Protein AF-0000000070756431 (afdb_homodimer)

Nearest PDB structures (foldseek):
  3tx3-assembly1_A  TM=6.847E-01  e=9.185E-05  Idiomarina loihiensis
  6d79-assembly1_A  TM=7.201E-01  e=8.460E-04  Pseudomonas fragi A22
  6d79-assembly1_B  TM=6.643E-01  e=3.418E-04  Pseudomonas fragi A22
  6d9z-assembly1_F  TM=6.771E-01  e=6.745E-04  Pseudomonas denitrificans (nom. rej.)
  3tx3-assembly1_A  TM=6.470E-01  e=6.617E-05  Idiomarina loihiensis

Structure (mmCIF, N/CA/C/O backbone):
data_AF-0000000070756431-model_v1
#
loop_
_entity.id
_entity.type
_entity.pdbx_description
1 polymer 'Uncharacterized protein'
#
loop_
_atom_site.group_PDB
_atom_site.id
_atom_site.type_symbol
_atom_site.label_atom_id
_atom_site.label_alt_id
_atom_site.label_comp_id
_atom_site.label_asym_id
_atom_site.label_entity_id
_atom_site.label_seq_id
_atom_site.pdbx_PDB_ins_code
_atom_site.Cartn_x
_atom_site.Cartn_y
_atom_site.Cartn_z
_atom_site.occupancy
_atom_site.B_iso_or_equiv
_atom_site.auth_seq_id
_atom_site.auth_comp_id
_atom_site.auth_asym_id
_atom_site.auth_atom_id
_atom_site.pdbx_PDB_model_num
ATOM 1 N N . MET A 1 1 ? -11.617 6.328 21.797 1 52.41 1 MET A N 1
ATOM 2 C CA . MET A 1 1 ? -11.234 7.512 21.031 1 52.41 1 MET A CA 1
ATOM 3 C C . MET A 1 1 ? -11.969 7.551 19.688 1 52.41 1 MET A C 1
ATOM 5 O O . MET A 1 1 ? -12.125 6.52 19.031 1 52.41 1 MET A O 1
ATOM 9 N N . PRO A 1 2 ? -12.656 8.641 19.375 1 68 2 PRO A N 1
ATOM 10 C CA . PRO A 1 2 ? -13.5 8.672 18.188 1 68 2 PRO A CA 1
ATOM 11 C C . PRO A 1 2 ? -12.688 8.609 16.891 1 68 2 PRO A C 1
ATOM 13 O O . PRO A 1 2 ? -11.508 8.969 16.875 1 68 2 PRO A O 1
ATOM 16 N N . PHE A 1 3 ? -13.148 7.906 15.992 1 88.75 3 PHE A N 1
ATOM 17 C CA . PHE A 1 3 ? -12.57 7.77 14.664 1 88.75 3 PHE A CA 1
ATOM 18 C C . PHE A 1 3 ? -12.867 9 13.805 1 88.75 3 PHE A C 1
ATOM 20 O O . PHE A 1 3 ? -13.82 8.992 13.023 1 88.75 3 PHE A O 1
ATOM 27 N N . TYR A 1 4 ? -12.039 10.039 14 1 92.31 4 TYR A N 1
ATOM 28 C CA . TYR A 1 4 ? -12.281 11.32 13.336 1 92.31 4 TYR A CA 1
ATOM 29 C C . TYR A 1 4 ? -12.062 11.203 11.828 1 92.31 4 TYR A C 1
ATOM 31 O O . TYR A 1 4 ? -12.625 11.977 11.055 1 92.31 4 TYR A O 1
ATOM 39 N N . ALA A 1 5 ? -11.242 10.273 11.438 1 95.12 5 ALA A N 1
ATOM 40 C CA . ALA A 1 5 ? -11.109 10.055 10 1 95.12 5 ALA A CA 1
ATOM 41 C C . ALA A 1 5 ? -12.422 9.555 9.391 1 95.12 5 ALA A C 1
ATOM 43 O O . ALA A 1 5 ? -12.82 10 8.312 1 95.12 5 ALA A O 1
ATOM 44 N N . LEU A 1 6 ? -13.102 8.727 10.117 1 95.12 6 LEU A N 1
ATOM 45 C CA . LEU A 1 6 ? -14.375 8.211 9.633 1 95.12 6 LEU A CA 1
ATOM 46 C C . LEU A 1 6 ? -15.461 9.281 9.703 1 95.12 6 LEU A C 1
ATOM 48 O O . LEU A 1 6 ? -16.328 9.344 8.844 1 95.12 6 LEU A O 1
ATOM 52 N N . LYS A 1 7 ? -15.359 10.062 10.758 1 95.5 7 LYS A N 1
ATOM 53 C CA . LYS A 1 7 ? -16.281 11.195 10.836 1 95.5 7 LYS A CA 1
ATOM 54 C C . LYS A 1 7 ? -16.078 12.148 9.664 1 95.5 7 LYS A C 1
ATOM 56 O O . LYS A 1 7 ? -17.031 12.734 9.164 1 95.5 7 LYS A O 1
ATOM 61 N N . GLY A 1 8 ? -14.805 12.32 9.32 1 96.94 8 GLY A N 1
ATOM 62 C CA . GLY A 1 8 ? -14.508 13.133 8.156 1 96.94 8 GLY A CA 1
ATOM 63 C C . GLY A 1 8 ? -15.094 12.578 6.871 1 96.94 8 GLY A C 1
ATOM 64 O O . GLY A 1 8 ? -15.57 13.336 6.02 1 96.94 8 GLY A O 1
ATOM 65 N N . VAL A 1 9 ? -15.086 11.281 6.773 1 96.44 9 VAL A N 1
ATOM 66 C CA . VAL A 1 9 ? -15.672 10.625 5.605 1 96.44 9 VAL A CA 1
ATOM 67 C C . VAL A 1 9 ? -17.172 10.891 5.57 1 96.44 9 VAL A C 1
ATOM 69 O O . VAL A 1 9 ? -17.719 11.258 4.531 1 96.44 9 VAL A O 1
ATOM 72 N N . ALA A 1 10 ? -17.859 10.68 6.652 1 96.06 10 ALA A N 1
ATOM 73 C CA . ALA A 1 10 ? -19.297 10.906 6.75 1 96.06 10 ALA A CA 1
ATOM 74 C C . ALA A 1 10 ? -19.656 12.359 6.441 1 96.06 10 ALA A C 1
ATOM 76 O O . ALA A 1 10 ? -20.609 12.633 5.723 1 96.06 10 ALA A O 1
ATOM 77 N N . TYR A 1 11 ? -18.875 13.242 7 1 96.31 11 TYR A N 1
ATOM 78 C CA . TYR A 1 11 ? -19.094 14.672 6.762 1 96.31 11 TYR A CA 1
ATOM 79 C C . TYR A 1 11 ? -18.938 15.008 5.285 1 96.31 11 TYR A C 1
ATOM 81 O O . TYR A 1 11 ? -19.766 15.711 4.715 1 96.31 11 TYR A O 1
ATOM 89 N N . PHE A 1 12 ? -17.859 14.516 4.73 1 96.31 12 PHE A N 1
ATOM 90 C CA . PHE A 1 12 ? -17.578 14.781 3.328 1 96.31 12 PHE A CA 1
ATOM 91 C C . PHE A 1 12 ? -18.688 14.25 2.432 1 96.31 12 PHE A C 1
ATOM 93 O O . PHE A 1 12 ? -19.109 14.938 1.5 1 96.31 12 PHE A O 1
ATOM 100 N N . LEU A 1 13 ? -19.156 13.062 2.742 1 95.25 13 LEU A N 1
ATOM 101 C CA . LEU A 1 13 ? -20.219 12.453 1.952 1 95.25 13 LEU A CA 1
ATOM 102 C C . LEU A 1 13 ? -21.531 13.227 2.1 1 95.25 13 LEU A C 1
ATOM 104 O O . LEU A 1 13 ? -22.328 13.281 1.165 1 95.25 13 LEU A O 1
ATOM 108 N N . GLY A 1 14 ? -21.75 13.844 3.207 1 94.88 14 GLY A N 1
ATOM 109 C CA . GLY A 1 14 ? -22.984 14.57 3.49 1 94.88 14 GLY A CA 1
ATOM 110 C C . GLY A 1 14 ? -23 15.961 2.898 1 94.88 14 GLY A C 1
ATOM 111 O O . GLY A 1 14 ? -24.047 16.625 2.896 1 94.88 14 GLY A O 1
ATOM 112 N N . HIS A 1 15 ? -21.906 16.422 2.367 1 95.12 15 HIS A N 1
ATOM 113 C CA . HIS A 1 15 ? -21.828 17.766 1.809 1 95.12 15 HIS A CA 1
ATOM 114 C C . HIS A 1 15 ? -21.359 17.734 0.36 1 95.12 15 HIS A C 1
ATOM 116 O O . HIS A 1 15 ? -20.172 17.953 0.084 1 95.12 15 HIS A O 1
ATOM 122 N N . PRO A 1 16 ? -22.25 17.625 -0.547 1 93.06 16 PRO A N 1
ATOM 123 C CA . PRO A 1 16 ? -21.922 17.453 -1.963 1 93.06 16 PRO A CA 1
ATOM 124 C C . PRO A 1 16 ? -21.125 18.641 -2.527 1 93.06 16 PRO A C 1
ATOM 126 O O . PRO A 1 16 ? -20.359 18.469 -3.486 1 93.06 16 PRO A O 1
ATOM 129 N N . HIS A 1 17 ? -21.266 19.781 -1.943 1 92.5 17 HIS A N 1
ATOM 130 C CA . HIS A 1 17 ? -20.484 20.938 -2.373 1 92.5 17 HIS A CA 1
ATOM 131 C C . HIS A 1 17 ? -18.984 20.672 -2.256 1 92.5 17 HIS A C 1
ATOM 133 O O . HIS A 1 17 ? -18.203 21.109 -3.105 1 92.5 17 HIS A O 1
ATOM 139 N N . LEU A 1 18 ? -18.609 19.922 -1.293 1 93.94 18 LEU A N 1
ATOM 140 C CA . LEU A 1 18 ? -17.203 19.609 -1.062 1 93.94 18 LEU A CA 1
ATOM 141 C C . LEU A 1 18 ? -16.672 18.641 -2.117 1 93.94 18 LEU A C 1
ATOM 143 O O . LEU A 1 18 ? -15.492 18.641 -2.438 1 93.94 18 LEU A O 1
ATOM 147 N N . TRP A 1 19 ? -17.562 17.859 -2.738 1 92.5 19 TRP A N 1
ATOM 148 C CA . TRP A 1 19 ? -17.156 16.922 -3.768 1 92.5 19 TRP A CA 1
ATOM 149 C C . TRP A 1 19 ? -16.641 17.641 -5 1 92.5 19 TRP A C 1
ATOM 151 O O . TRP A 1 19 ? -15.625 17.234 -5.578 1 92.5 19 TRP A O 1
ATOM 161 N N . LYS A 1 20 ? -17.391 18.609 -5.328 1 89.94 20 LYS A N 1
ATOM 162 C CA . LYS A 1 20 ? -17 19.391 -6.504 1 89.94 20 LYS A CA 1
ATOM 163 C C . LYS A 1 20 ? -15.664 20.094 -6.285 1 89.94 20 LYS A C 1
ATOM 165 O O . LYS A 1 20 ? -14.828 20.141 -7.188 1 89.94 20 LYS A O 1
ATOM 170 N N . GLN A 1 21 ? -15.477 20.594 -5.09 1 89.69 21 GLN A N 1
ATOM 171 C CA . GLN A 1 21 ? -14.234 21.281 -4.766 1 89.69 21 GLN A CA 1
ATOM 172 C C . GLN A 1 21 ? -13.055 20.312 -4.734 1 89.69 21 GLN A C 1
ATOM 174 O O . GLN A 1 21 ? -11.93 20.672 -5.09 1 89.69 21 GLN A O 1
ATOM 179 N N . ALA A 1 22 ? -13.344 19.156 -4.297 1 90.94 22 ALA A N 1
ATOM 180 C CA . ALA A 1 22 ? -12.305 18.156 -4.145 1 90.94 22 ALA A CA 1
ATOM 181 C C . ALA A 1 22 ? -11.969 17.5 -5.488 1 90.94 22 ALA A C 1
ATOM 183 O O . ALA A 1 22 ? -10.836 17.078 -5.711 1 90.94 22 ALA A O 1
ATOM 184 N N . ALA A 1 23 ? -12.93 17.422 -6.414 1 91.81 23 ALA A N 1
ATOM 185 C CA . ALA A 1 23 ? -12.766 16.734 -7.688 1 91.81 23 ALA A CA 1
ATOM 186 C C . ALA A 1 23 ? -11.695 17.391 -8.547 1 91.81 23 ALA A C 1
ATOM 188 O O . ALA A 1 23 ? -10.898 16.719 -9.195 1 91.81 23 ALA A O 1
ATOM 189 N N . PHE A 1 24 ? -11.688 18.672 -8.461 1 89.38 24 PHE A N 1
ATOM 190 C CA . PHE A 1 24 ? -10.797 19.406 -9.352 1 89.38 24 PHE A CA 1
ATOM 191 C C . PHE A 1 24 ? -9.336 19.125 -9.008 1 89.38 24 PHE A C 1
ATOM 193 O O . PHE A 1 24 ? -8.57 18.672 -9.852 1 89.38 24 PHE A O 1
ATOM 200 N N . PRO A 1 25 ? -8.945 19.375 -7.801 1 88.56 25 PRO A N 1
ATOM 201 C CA . PRO A 1 25 ? -7.547 19.125 -7.469 1 88.56 25 PRO A CA 1
ATOM 202 C C . PRO A 1 25 ? -7.172 17.641 -7.59 1 88.56 25 PRO A C 1
ATOM 204 O O . PRO A 1 25 ? -6.031 17.312 -7.93 1 88.56 25 PRO A O 1
ATOM 207 N N . LEU A 1 26 ? -8.047 16.797 -7.309 1 88.62 26 LEU A N 1
ATOM 208 C CA . LEU A 1 26 ? -7.77 15.375 -7.445 1 88.62 26 LEU A CA 1
ATOM 209 C C . LEU A 1 26 ? -7.539 15 -8.906 1 88.62 26 LEU A C 1
ATOM 211 O O . LEU A 1 26 ? -6.617 14.242 -9.219 1 88.62 26 LEU A O 1
ATOM 215 N N . LEU A 1 27 ? -8.391 15.5 -9.781 1 88 27 LEU A N 1
ATOM 216 C CA . LEU A 1 27 ? -8.242 15.242 -11.211 1 88 27 LEU A CA 1
ATOM 217 C C . LEU A 1 27 ? -6.953 15.859 -11.742 1 88 27 LEU A C 1
ATOM 219 O O . LEU A 1 27 ? -6.281 15.273 -12.586 1 88 27 LEU A O 1
ATOM 223 N N . LEU A 1 28 ? -6.684 17 -11.211 1 86.44 28 LEU A N 1
ATOM 224 C CA . LEU A 1 28 ? -5.449 17.672 -11.609 1 86.44 28 LEU A CA 1
ATOM 225 C C . LEU A 1 28 ? -4.227 16.875 -11.148 1 86.44 28 LEU A C 1
ATOM 227 O O . LEU A 1 28 ? -3.23 16.797 -11.875 1 86.44 28 LEU A O 1
ATOM 231 N N . THR A 1 29 ? -4.332 16.406 -9.984 1 83.31 29 THR A N 1
ATOM 232 C CA . THR A 1 29 ? -3.246 15.578 -9.461 1 83.31 29 THR A CA 1
ATOM 233 C C . THR A 1 29 ? -3.064 14.32 -10.312 1 83.31 29 THR A C 1
ATOM 235 O O . THR A 1 29 ? -1.937 13.938 -10.617 1 83.31 29 THR A O 1
ATOM 238 N N . LEU A 1 30 ? -4.086 13.688 -10.625 1 83.25 30 LEU A N 1
ATOM 239 C CA . LEU A 1 30 ? -4.039 12.5 -11.477 1 83.25 30 LEU A CA 1
ATOM 240 C C . LEU A 1 30 ? -3.434 12.828 -12.836 1 83.25 30 LEU A C 1
ATOM 242 O O . LEU A 1 30 ? -2.582 12.094 -13.336 1 83.25 30 LEU A O 1
ATOM 246 N N . ALA A 1 31 ? -3.93 13.914 -13.406 1 85.75 31 ALA A N 1
ATOM 247 C CA . ALA A 1 31 ? -3.414 14.344 -14.703 1 85.75 31 ALA A CA 1
ATOM 248 C C . ALA A 1 31 ? -1.922 14.656 -14.625 1 85.75 31 ALA A C 1
ATOM 250 O O . ALA A 1 31 ? -1.153 14.266 -15.508 1 85.75 31 ALA A O 1
ATOM 251 N N . PHE A 1 32 ? -1.565 15.328 -13.578 1 83.69 32 PHE A N 1
ATOM 252 C CA . PHE A 1 32 ? -0.169 15.695 -13.375 1 83.69 32 PHE A CA 1
ATOM 253 C C . PHE A 1 32 ? 0.697 14.453 -13.203 1 83.69 32 PHE A C 1
ATOM 255 O O . PHE A 1 32 ? 1.804 14.383 -13.734 1 83.69 32 PHE A O 1
ATOM 262 N N . SER A 1 33 ? 0.185 13.523 -12.438 1 80.44 33 SER A N 1
ATOM 263 C CA . SER A 1 33 ? 0.927 12.289 -12.203 1 80.44 33 SER A CA 1
ATOM 264 C C . SER A 1 33 ? 1.124 11.508 -13.5 1 80.44 33 SER A C 1
ATOM 266 O O . SER A 1 33 ? 2.223 11.023 -13.781 1 80.44 33 SER A O 1
ATOM 268 N N . ILE A 1 34 ? 0.101 11.414 -14.281 1 82.56 34 ILE A N 1
ATOM 269 C CA . ILE A 1 34 ? 0.175 10.703 -15.555 1 82.56 34 ILE A CA 1
ATOM 270 C C . ILE A 1 34 ? 1.162 11.406 -16.484 1 82.56 34 ILE A C 1
ATOM 272 O O . ILE A 1 34 ? 2.016 10.766 -17.094 1 82.56 34 ILE A O 1
ATOM 276 N N . PHE A 1 35 ? 1.057 12.641 -16.5 1 84.25 35 PHE A N 1
ATOM 277 C CA . PHE A 1 35 ? 1.923 13.453 -17.359 1 84.25 35 PHE A CA 1
ATOM 278 C C . PHE A 1 35 ? 3.377 13.328 -16.922 1 84.25 35 PHE A C 1
ATOM 280 O O . PHE A 1 35 ? 4.273 13.219 -17.75 1 84.25 35 PHE A O 1
ATOM 287 N N . SER A 1 36 ? 3.607 13.391 -15.625 1 82 36 SER A N 1
ATOM 288 C CA . SER A 1 36 ? 4.965 13.305 -15.094 1 82 36 SER A CA 1
ATOM 289 C C . SER A 1 36 ? 5.598 11.953 -15.414 1 82 36 SER A C 1
ATOM 291 O O . SER A 1 36 ? 6.793 11.875 -15.703 1 82 36 SER A O 1
ATOM 293 N N . VAL A 1 37 ? 4.805 10.914 -15.359 1 79 37 VAL A N 1
ATOM 294 C CA . VAL A 1 37 ? 5.32 9.578 -15.664 1 79 37 VAL A CA 1
ATOM 295 C C . VAL A 1 37 ? 5.73 9.508 -17.125 1 79 37 VAL A C 1
ATOM 297 O O . VAL A 1 37 ? 6.844 9.086 -17.453 1 79 37 VAL A O 1
ATOM 300 N N . PHE A 1 38 ? 4.914 9.922 -17.969 1 80.06 38 PHE A N 1
ATOM 301 C CA . PHE A 1 38 ? 5.184 9.859 -19.391 1 80.06 38 PHE A CA 1
ATOM 302 C C . PHE A 1 38 ? 6.363 10.758 -19.766 1 80.06 38 PHE A C 1
ATOM 304 O O . PHE A 1 38 ? 7.262 10.336 -20.5 1 80.06 38 PHE A O 1
ATOM 311 N N . LEU A 1 39 ? 6.367 11.938 -19.266 1 77.75 39 LEU A N 1
ATOM 312 C CA . LEU A 1 39 ? 7.371 12.93 -19.625 1 77.75 39 LEU A CA 1
ATOM 313 C C . LEU A 1 39 ? 8.742 12.531 -19.094 1 77.75 39 LEU A C 1
ATOM 315 O O . LEU A 1 39 ? 9.734 12.57 -19.828 1 77.75 39 LEU A O 1
ATOM 319 N N . LEU A 1 40 ? 8.797 12.055 -17.906 1 75.56 40 LEU A N 1
ATOM 320 C CA . LEU A 1 40 ? 10.094 11.797 -17.281 1 75.56 40 LEU A CA 1
ATOM 321 C C . LEU A 1 40 ? 10.672 10.469 -17.75 1 75.56 40 LEU A C 1
ATOM 323 O O . LEU A 1 40 ? 11.883 10.336 -17.922 1 75.56 40 LEU A O 1
ATOM 327 N N . PHE A 1 41 ? 9.797 9.547 -17.938 1 77.5 41 PHE A N 1
ATOM 328 C CA . PHE A 1 41 ? 10.32 8.297 -18.484 1 77.5 41 PHE A CA 1
ATOM 329 C C . PHE A 1 41 ? 10.781 8.477 -19.922 1 77.5 41 PHE A C 1
ATOM 331 O O . PHE A 1 41 ? 11.789 7.902 -20.328 1 77.5 41 PHE A O 1
ATOM 338 N N . ALA A 1 42 ? 10.102 9.242 -20.656 1 74.94 42 ALA A N 1
ATOM 339 C CA . ALA A 1 42 ? 10.453 9.461 -22.047 1 74.94 42 ALA A CA 1
ATOM 340 C C . ALA A 1 42 ? 11.711 10.32 -22.172 1 74.94 42 ALA A C 1
ATOM 342 O O . ALA A 1 42 ? 12.57 10.055 -23.016 1 74.94 42 ALA A O 1
ATOM 343 N N . TRP A 1 43 ? 11.844 11.258 -21.266 1 76.62 43 TRP A N 1
ATOM 344 C CA . TRP A 1 43 ? 12.883 12.266 -21.484 1 76.62 43 TRP A CA 1
ATOM 345 C C . TRP A 1 43 ? 14.086 12 -20.594 1 76.62 43 TRP A C 1
ATOM 347 O O . TRP A 1 43 ? 15.227 12.305 -20.969 1 76.62 43 TRP A O 1
ATOM 357 N N . THR A 1 44 ? 13.859 11.438 -19.469 1 74.69 44 THR A N 1
ATOM 358 C CA . THR A 1 44 ? 14.945 11.43 -18.5 1 74.69 44 THR A CA 1
ATOM 359 C C . THR A 1 44 ? 15.562 10.039 -18.391 1 74.69 44 THR A C 1
ATOM 361 O O . THR A 1 44 ? 16.719 9.891 -18.016 1 74.69 44 THR A O 1
ATOM 364 N N . LEU A 1 45 ? 14.852 9.047 -18.797 1 76.69 45 LEU A N 1
ATOM 365 C CA . LEU A 1 45 ? 15.344 7.695 -18.578 1 76.69 45 LEU A CA 1
ATOM 366 C C . LEU A 1 45 ? 16.609 7.438 -19.391 1 76.69 45 LEU A C 1
ATOM 368 O O . LEU A 1 45 ? 17.625 7.02 -18.844 1 76.69 45 LEU A O 1
ATOM 372 N N . ARG A 1 46 ? 16.547 7.727 -20.656 1 75.19 46 ARG A N 1
ATOM 373 C CA . ARG A 1 46 ? 17.656 7.387 -21.547 1 75.19 46 ARG A CA 1
ATOM 374 C C . ARG A 1 46 ? 18.906 8.172 -21.172 1 75.19 46 ARG A C 1
ATOM 376 O O . ARG A 1 46 ? 19.969 7.586 -20.984 1 75.19 46 ARG A O 1
ATOM 383 N N . PRO A 1 47 ? 18.828 9.516 -21.047 1 72.31 47 PRO A N 1
ATOM 384 C CA . PRO A 1 47 ? 20.016 10.258 -20.625 1 72.31 47 PRO A CA 1
ATOM 385 C C . PRO A 1 47 ? 20.594 9.773 -19.297 1 72.31 47 PRO A C 1
ATOM 387 O O . PRO A 1 47 ? 21.812 9.742 -19.125 1 72.31 47 PRO A O 1
ATOM 390 N N . GLN A 1 48 ? 19.797 9.383 -18.406 1 73.69 48 GLN A N 1
ATOM 391 C CA . GLN A 1 48 ? 20.234 8.922 -17.109 1 73.69 48 GLN A CA 1
ATOM 392 C C . GLN A 1 48 ? 20.938 7.562 -17.203 1 73.69 48 GLN A C 1
ATOM 394 O O . GLN A 1 48 ? 21.938 7.32 -16.531 1 73.69 48 GLN A O 1
ATOM 399 N N . GLU A 1 49 ? 20.391 6.676 -17.969 1 77.38 49 GLU A N 1
ATOM 400 C CA . GLU A 1 49 ? 21.016 5.375 -18.188 1 77.38 49 GLU A CA 1
ATOM 401 C C . GLU A 1 49 ? 22.391 5.523 -18.828 1 77.38 49 GLU A C 1
ATOM 403 O O . GLU A 1 49 ? 23.359 4.867 -18.391 1 77.38 49 GLU A O 1
ATOM 408 N N . SER A 1 50 ? 22.422 6.359 -19.844 1 78.12 50 SER A N 1
ATOM 409 C CA . SER A 1 50 ? 23.688 6.586 -20.547 1 78.12 50 SER A CA 1
ATOM 410 C C . SER A 1 50 ? 24.734 7.191 -19.609 1 78.12 50 SER A C 1
ATOM 412 O O . SER A 1 50 ? 25.906 6.816 -19.656 1 78.12 50 SER A O 1
ATOM 414 N N . TRP A 1 51 ? 24.297 8.117 -18.781 1 74.75 51 TRP A N 1
ATOM 415 C CA . TRP A 1 51 ? 25.203 8.75 -17.828 1 74.75 51 TRP A CA 1
ATOM 416 C C . TRP A 1 51 ? 25.766 7.73 -16.844 1 74.75 51 TRP A C 1
ATOM 418 O O . TRP A 1 51 ? 26.953 7.742 -16.547 1 74.75 51 TRP A O 1
ATOM 428 N N . MET A 1 52 ? 25 6.836 -16.406 1 73.06 52 MET A N 1
ATOM 429 C CA . MET A 1 52 ? 25.406 5.82 -15.445 1 73.06 52 MET A CA 1
ATOM 430 C C . MET A 1 52 ? 26.312 4.785 -16.109 1 73.06 52 MET A C 1
ATOM 432 O O . MET A 1 52 ? 27.281 4.312 -15.492 1 73.06 52 MET A O 1
ATOM 436 N N . ALA A 1 53 ? 26.016 4.441 -17.297 1 73.12 53 ALA A N 1
ATOM 437 C CA . ALA A 1 53 ? 26.859 3.52 -18.062 1 73.12 53 ALA A CA 1
ATOM 438 C C . ALA A 1 53 ? 28.234 4.117 -18.297 1 73.12 53 ALA A C 1
ATOM 440 O O . ALA A 1 53 ? 29.25 3.414 -18.219 1 73.12 53 ALA A O 1
ATOM 441 N N . GLU A 1 54 ? 28.312 5.312 -18.609 1 77.56 54 GLU A N 1
ATOM 442 C CA . GLU A 1 54 ? 29.578 6.008 -18.828 1 77.56 54 GLU A CA 1
ATOM 443 C C . GLU A 1 54 ? 30.453 6.012 -17.578 1 77.56 54 GLU A C 1
ATOM 445 O O . GLU A 1 54 ? 31.672 6.059 -17.672 1 77.56 54 GLU A O 1
ATOM 450 N N . LYS A 1 55 ? 29.812 5.855 -16.453 1 78.19 55 LYS A N 1
ATOM 451 C CA . LYS A 1 55 ? 30.547 5.848 -15.188 1 78.19 55 LYS A CA 1
ATOM 452 C C . LYS A 1 55 ? 31 4.438 -14.828 1 78.19 55 LYS A C 1
ATOM 454 O O . LYS A 1 55 ? 31.562 4.215 -13.75 1 78.19 55 LYS A O 1
ATOM 459 N N . GLY A 1 56 ? 30.703 3.48 -15.672 1 75.69 56 GLY A N 1
ATOM 460 C CA . GLY A 1 56 ? 31.297 2.162 -15.508 1 75.69 56 GLY A CA 1
ATOM 461 C C . GLY A 1 56 ? 30.328 1.142 -14.938 1 75.69 56 GLY A C 1
ATOM 462 O O . GLY A 1 56 ? 30.719 0.022 -14.602 1 75.69 56 GLY A O 1
ATOM 463 N N . LEU A 1 57 ? 29.109 1.505 -14.75 1 75.88 57 LEU A N 1
ATOM 464 C CA . LEU A 1 57 ? 28.141 0.546 -14.219 1 75.88 57 LEU A CA 1
ATOM 465 C C . LEU A 1 57 ? 27.688 -0.418 -15.305 1 75.88 57 LEU A C 1
ATOM 467 O O . LEU A 1 57 ? 27.547 -0.03 -16.469 1 75.88 57 LEU A O 1
ATOM 471 N N . PRO A 1 58 ? 27.594 -1.732 -14.891 1 82.06 58 PRO A N 1
ATOM 472 C CA . PRO A 1 58 ? 27.016 -2.674 -15.844 1 82.06 58 PRO A CA 1
ATOM 473 C C . PRO A 1 58 ? 25.656 -2.215 -16.375 1 82.06 58 PRO A C 1
ATOM 475 O O . PRO A 1 58 ? 24.938 -1.491 -15.68 1 82.06 58 PRO A O 1
ATOM 478 N N . SER A 1 59 ? 25.328 -2.652 -17.562 1 79.5 59 SER A N 1
ATOM 479 C CA . SER A 1 59 ? 24.156 -2.18 -18.281 1 79.5 59 SER A CA 1
ATOM 480 C C . SER A 1 59 ? 22.891 -2.422 -17.484 1 79.5 59 SER A C 1
ATOM 482 O O . SER A 1 59 ? 22.031 -1.532 -17.359 1 79.5 59 SER A O 1
ATOM 484 N N . VAL A 1 60 ? 22.75 -3.547 -16.875 1 77.19 60 VAL A N 1
ATOM 485 C CA . VAL A 1 60 ? 21.547 -3.895 -16.156 1 77.19 60 VAL A CA 1
ATOM 486 C C . VAL A 1 60 ? 21.406 -3 -14.922 1 77.19 60 VAL A C 1
ATOM 488 O O . VAL A 1 60 ? 20.312 -2.498 -14.633 1 77.19 60 VAL A O 1
ATOM 491 N N . LEU A 1 61 ? 22.516 -2.777 -14.312 1 78.69 61 LEU A N 1
ATOM 492 C CA . LEU A 1 61 ? 22.484 -1.937 -13.125 1 78.69 61 LEU A CA 1
ATOM 493 C C . LEU A 1 61 ? 22.219 -0.48 -13.492 1 78.69 61 LEU A C 1
ATOM 495 O O . LEU A 1 61 ? 21.516 0.229 -12.766 1 78.69 61 LEU A O 1
ATOM 499 N N . SER A 1 62 ? 22.812 -0.118 -14.617 1 77.44 62 SER A N 1
ATOM 500 C CA . SER A 1 62 ? 22.594 1.246 -15.086 1 77.44 62 SER A CA 1
ATOM 501 C C . SER A 1 62 ? 21.109 1.495 -15.367 1 77.44 62 SER A C 1
ATOM 503 O O . SER A 1 62 ? 20.578 2.551 -15.023 1 77.44 62 SER A O 1
ATOM 505 N N . TRP A 1 63 ? 20.531 0.508 -15.961 1 79.38 63 TRP A N 1
ATOM 506 C CA . TRP A 1 63 ? 19.109 0.643 -16.281 1 79.38 63 TRP A CA 1
ATOM 507 C C . TRP A 1 63 ? 18.266 0.667 -15.008 1 79.38 63 TRP A C 1
ATOM 509 O O . TRP A 1 63 ? 17.344 1.476 -14.891 1 79.38 63 TRP A O 1
ATOM 519 N N . ILE A 1 64 ? 18.609 -0.089 -14.086 1 80.19 64 ILE A N 1
ATOM 520 C CA . ILE A 1 64 ? 17.859 -0.191 -12.836 1 80.19 64 ILE A CA 1
ATOM 521 C C . ILE A 1 64 ? 17.953 1.134 -12.078 1 80.19 64 ILE A C 1
ATOM 523 O O . ILE A 1 64 ? 16.922 1.672 -11.648 1 80.19 64 ILE A O 1
ATOM 527 N N . PHE A 1 65 ? 19.062 1.659 -12 1 77.75 65 PHE A N 1
ATOM 528 C CA . PHE A 1 65 ? 19.25 2.906 -11.266 1 77.75 65 PHE A CA 1
ATOM 529 C C . PHE A 1 65 ? 18.578 4.066 -11.992 1 77.75 65 PHE A C 1
ATOM 531 O O . PHE A 1 65 ? 18.016 4.953 -11.352 1 77.75 65 PHE A O 1
ATOM 538 N N . ALA A 1 66 ? 18.703 3.986 -13.281 1 80.38 66 ALA A N 1
ATOM 539 C CA . ALA A 1 66 ? 18.062 5.043 -14.055 1 80.38 66 ALA A CA 1
ATOM 540 C C . ALA A 1 66 ? 16.547 5.051 -13.82 1 80.38 66 ALA A C 1
ATOM 542 O O . ALA A 1 66 ? 15.953 6.113 -13.617 1 80.38 66 ALA A O 1
ATOM 543 N N . VAL A 1 67 ? 15.984 3.936 -13.805 1 83.06 67 VAL A N 1
ATOM 544 C CA . VAL A 1 67 ? 14.547 3.816 -13.602 1 83.06 67 VAL A CA 1
ATOM 545 C C . VAL A 1 67 ? 14.188 4.293 -12.195 1 83.06 67 VAL A C 1
ATOM 547 O O . VAL A 1 67 ? 13.234 5.055 -12.016 1 83.06 67 VAL A O 1
ATOM 550 N N . ILE A 1 68 ? 14.961 3.898 -11.227 1 81.62 68 ILE A N 1
ATOM 551 C CA . ILE A 1 68 ? 14.719 4.289 -9.844 1 81.62 68 ILE A CA 1
ATOM 552 C C . ILE A 1 68 ? 14.82 5.805 -9.711 1 81.62 68 ILE A C 1
ATOM 554 O O . ILE A 1 68 ? 13.961 6.438 -9.086 1 81.62 68 ILE A O 1
ATOM 558 N N . PHE A 1 69 ? 15.781 6.359 -10.352 1 79.75 69 PHE A N 1
ATOM 559 C CA . PHE A 1 69 ? 15.992 7.801 -10.273 1 79.75 69 PHE A CA 1
ATOM 560 C C . PHE A 1 69 ? 14.828 8.547 -10.914 1 79.75 69 PHE A C 1
ATOM 562 O O . PHE A 1 69 ? 14.398 9.586 -10.406 1 79.75 69 PHE A O 1
ATOM 569 N N . VAL A 1 70 ? 14.398 8.039 -12.023 1 83 70 VAL A N 1
ATOM 570 C CA . VAL A 1 70 ? 13.273 8.672 -12.711 1 83 70 VAL A CA 1
ATOM 571 C C . VAL A 1 70 ? 12.031 8.625 -11.82 1 83 70 VAL A C 1
ATOM 573 O O . VAL A 1 70 ? 11.289 9.602 -11.727 1 83 70 VAL A O 1
ATOM 576 N N . ILE A 1 71 ? 11.805 7.539 -11.164 1 82.75 71 ILE A N 1
ATOM 577 C CA . ILE A 1 71 ? 10.641 7.391 -10.289 1 82.75 71 ILE A CA 1
ATOM 578 C C . ILE A 1 71 ? 10.758 8.344 -9.109 1 82.75 71 ILE A C 1
ATOM 580 O O . ILE A 1 71 ? 9.773 8.977 -8.711 1 82.75 71 ILE A O 1
ATOM 584 N N . VAL A 1 72 ? 11.953 8.508 -8.594 1 78.5 72 VAL A N 1
ATOM 585 C CA . VAL A 1 72 ? 12.18 9.43 -7.488 1 78.5 72 VAL A CA 1
ATOM 586 C C . VAL A 1 72 ? 11.906 10.859 -7.949 1 78.5 72 VAL A C 1
ATOM 588 O O . VAL A 1 72 ? 11.32 11.656 -7.211 1 78.5 72 VAL A O 1
ATOM 591 N N . GLU A 1 73 ? 12.352 11.148 -9.156 1 81.88 73 GLU A N 1
ATOM 592 C CA . GLU A 1 73 ? 12.102 12.477 -9.719 1 81.88 73 GLU A CA 1
ATOM 593 C C . GLU A 1 73 ? 10.602 12.734 -9.875 1 81.88 73 GLU A C 1
ATOM 595 O O . GLU A 1 73 ? 10.125 13.836 -9.578 1 81.88 73 GLU A O 1
ATOM 600 N N . ILE A 1 74 ? 9.914 11.719 -10.344 1 82.44 74 ILE A N 1
ATOM 601 C CA . ILE A 1 74 ? 8.461 11.836 -10.492 1 82.44 74 ILE A CA 1
ATOM 602 C C . ILE A 1 74 ? 7.828 12.094 -9.125 1 82.44 74 ILE A C 1
ATOM 604 O O . ILE A 1 74 ? 6.961 12.953 -8.992 1 82.44 74 ILE A O 1
ATOM 608 N N . PHE A 1 75 ? 8.227 11.43 -8.109 1 81.19 75 PHE A N 1
ATOM 609 C CA . PHE A 1 75 ? 7.734 11.586 -6.746 1 81.19 75 PHE A CA 1
ATOM 610 C C . PHE A 1 75 ? 7.969 13.008 -6.242 1 81.19 75 PHE A C 1
ATOM 612 O O . PHE A 1 75 ? 7.062 13.633 -5.691 1 81.19 75 PHE A O 1
ATOM 619 N N . LEU A 1 76 ? 9.18 13.477 -6.469 1 77.25 76 LEU A N 1
ATOM 620 C CA . LEU A 1 76 ? 9.539 14.797 -5.961 1 77.25 76 LEU A CA 1
ATOM 621 C C . LEU A 1 76 ? 8.711 15.883 -6.641 1 77.25 76 LEU A C 1
ATOM 623 O O . LEU A 1 76 ? 8.219 16.797 -5.977 1 77.25 76 LEU A O 1
ATOM 627 N N . VAL A 1 77 ? 8.57 15.773 -7.977 1 80.69 77 VAL A N 1
ATOM 628 C CA . VAL A 1 77 ? 7.797 16.766 -8.727 1 80.69 77 VAL A CA 1
ATOM 629 C C . VAL A 1 77 ? 6.332 16.703 -8.297 1 80.69 77 VAL A C 1
ATOM 631 O O . VAL A 1 77 ? 5.691 17.75 -8.125 1 80.69 77 VAL A O 1
ATOM 634 N N . THR A 1 78 ? 5.816 15.531 -8.125 1 79.44 78 THR A N 1
ATOM 635 C CA . THR A 1 78 ? 4.426 15.383 -7.711 1 79.44 78 THR A CA 1
ATOM 636 C C . THR A 1 78 ? 4.23 15.859 -6.277 1 79.44 78 THR A C 1
ATOM 638 O O . THR A 1 78 ? 3.176 16.406 -5.934 1 79.44 78 THR A O 1
ATOM 641 N N . LEU A 1 79 ? 5.188 15.586 -5.453 1 75.12 79 LEU A N 1
ATOM 642 C CA . LEU A 1 79 ? 5.16 16.078 -4.082 1 75.12 79 LEU A CA 1
ATOM 643 C C . LEU A 1 79 ? 5.066 17.609 -4.055 1 75.12 79 LEU A C 1
ATOM 645 O O . LEU A 1 79 ? 4.309 18.172 -3.264 1 75.12 79 LEU A O 1
ATOM 649 N N . LEU A 1 80 ? 5.941 18.188 -4.875 1 74.25 80 LEU A N 1
ATOM 650 C CA . LEU A 1 80 ? 5.926 19.641 -4.961 1 74.25 80 LEU A CA 1
ATOM 651 C C . LEU A 1 80 ? 4.559 20.141 -5.422 1 74.25 80 LEU A C 1
ATOM 653 O O . LEU A 1 80 ? 4.031 21.125 -4.875 1 74.25 80 LEU A O 1
ATOM 657 N N . TYR A 1 81 ? 4.031 19.5 -6.434 1 77.88 81 TYR A N 1
ATOM 658 C CA . TYR A 1 81 ? 2.691 19.812 -6.914 1 77.88 81 TYR A CA 1
ATOM 659 C C . TYR A 1 81 ? 1.661 19.672 -5.801 1 77.88 81 TYR A C 1
ATOM 661 O O . TYR A 1 81 ? 0.804 20.547 -5.625 1 77.88 81 TYR A O 1
ATOM 669 N N . ALA A 1 82 ? 1.653 18.578 -5.133 1 75.31 82 ALA A N 1
ATOM 670 C CA . ALA A 1 82 ? 0.706 18.312 -4.055 1 75.31 82 ALA A CA 1
ATOM 671 C C . ALA A 1 82 ? 0.808 19.359 -2.955 1 75.31 82 ALA A C 1
ATOM 673 O O . ALA A 1 82 ? -0.209 19.844 -2.449 1 75.31 82 ALA A O 1
ATOM 674 N N . PHE A 1 83 ? 1.958 19.719 -2.68 1 71.38 83 PHE A N 1
ATOM 675 C CA . PHE A 1 83 ? 2.191 20.703 -1.63 1 71.38 83 PHE A CA 1
ATOM 676 C C . PHE A 1 83 ? 1.663 22.078 -2.045 1 71.38 83 PHE A C 1
ATOM 678 O O . PHE A 1 83 ? 1.262 22.875 -1.196 1 71.38 83 PHE A O 1
ATOM 685 N N . LEU A 1 84 ? 1.662 22.281 -3.305 1 74.06 84 LEU A N 1
ATOM 686 C CA . LEU A 1 84 ? 1.234 23.594 -3.762 1 74.06 84 LEU A CA 1
ATOM 687 C C . LEU A 1 84 ? -0.263 23.609 -4.051 1 74.06 84 LEU A C 1
ATOM 689 O O . LEU A 1 84 ? -1.005 24.391 -3.461 1 74.06 84 LEU A O 1
ATOM 693 N N . VAL A 1 85 ? -0.69 22.719 -4.801 1 80 85 VAL A N 1
ATOM 694 C CA . VAL A 1 85 ? -2.057 22.781 -5.312 1 80 85 VAL A CA 1
ATOM 695 C C . VAL A 1 85 ? -3.002 22.078 -4.336 1 80 85 VAL A C 1
ATOM 697 O O . VAL A 1 85 ? -4.012 22.656 -3.926 1 80 85 VAL A O 1
ATOM 700 N N . LEU A 1 86 ? -2.703 20.953 -3.826 1 84.62 86 LEU A N 1
ATOM 701 C CA . LEU A 1 86 ? -3.586 20.172 -2.959 1 84.62 86 LEU A CA 1
ATOM 702 C C . LEU A 1 86 ? -3.758 20.859 -1.606 1 84.62 86 LEU A C 1
ATOM 704 O O . LEU A 1 86 ? -4.852 20.859 -1.037 1 84.62 86 LEU A O 1
ATOM 708 N N . GLU A 1 87 ? -2.666 21.406 -1.182 1 84.44 87 GLU A N 1
ATOM 709 C CA . GLU A 1 87 ? -2.723 22.031 0.132 1 84.44 87 GLU A CA 1
ATOM 710 C C . GLU A 1 87 ? -3.666 23.234 0.127 1 84.44 87 GLU A C 1
ATOM 712 O O . GLU A 1 87 ? -4.367 23.484 1.111 1 84.44 87 GLU A O 1
ATOM 717 N N . TYR A 1 88 ? -3.59 23.953 -0.949 1 85.75 88 TYR A N 1
ATOM 718 C CA . TYR A 1 88 ? -4.484 25.094 -1.094 1 85.75 88 TYR A CA 1
ATOM 719 C C . TYR A 1 88 ? -5.941 24.672 -0.969 1 85.75 88 TYR A C 1
ATOM 721 O O . TYR A 1 88 ? -6.719 25.297 -0.235 1 85.75 88 TYR A O 1
ATOM 729 N N . PHE A 1 89 ? -6.328 23.641 -1.594 1 90.19 89 PHE A N 1
ATOM 730 C CA . PHE A 1 89 ? -7.715 23.172 -1.574 1 90.19 89 PHE A CA 1
ATOM 731 C C . PHE A 1 89 ? -8.055 22.531 -0.234 1 90.19 89 PHE A C 1
ATOM 733 O O . PHE A 1 89 ? -9.188 22.625 0.236 1 90.19 89 PHE A O 1
ATOM 740 N N . LYS A 1 90 ? -7.102 21.906 0.381 1 92.44 90 LYS A N 1
ATOM 741 C CA . LYS A 1 90 ? -7.305 21.359 1.722 1 92.44 90 LYS A CA 1
ATOM 742 C C . LYS A 1 90 ? -7.637 22.469 2.717 1 92.44 90 LYS A C 1
ATOM 744 O O . LYS A 1 90 ? -8.516 22.297 3.57 1 92.44 90 LYS A O 1
ATOM 749 N N . ASP A 1 91 ? -6.883 23.562 2.564 1 91.06 91 ASP A N 1
ATOM 750 C CA . ASP A 1 91 ? -7.145 24.703 3.432 1 91.06 91 ASP A CA 1
ATOM 751 C C . ASP A 1 91 ? -8.57 25.219 3.252 1 91.06 91 ASP A C 1
ATOM 753 O O . ASP A 1 91 ? -9.234 25.562 4.227 1 91.06 91 ASP A O 1
ATOM 757 N N . LYS A 1 92 ? -8.969 25.281 1.982 1 91.56 92 LYS A N 1
ATOM 758 C CA . LYS A 1 92 ? -10.32 25.766 1.688 1 91.56 92 LYS A CA 1
ATOM 759 C C . LYS A 1 92 ? -11.375 24.859 2.314 1 91.56 92 LYS A C 1
ATOM 761 O O . LYS A 1 92 ? -12.359 25.328 2.873 1 91.56 92 LYS A O 1
ATOM 766 N N . VAL A 1 93 ? -11.188 23.578 2.217 1 94.81 93 VAL A N 1
ATOM 767 C CA . VAL A 1 93 ? -12.125 22.609 2.785 1 94.81 93 VAL A CA 1
ATOM 768 C C . VAL A 1 93 ? -12.102 22.703 4.309 1 94.81 93 VAL A C 1
ATOM 770 O O . VAL A 1 93 ? -13.156 22.688 4.949 1 94.81 93 VAL A O 1
ATOM 773 N N . PHE A 1 94 ? -10.93 22.812 4.859 1 95.94 94 PHE A N 1
ATOM 774 C CA . PHE A 1 94 ? -10.766 22.969 6.305 1 95.94 94 PHE A CA 1
ATOM 775 C C . PHE A 1 94 ? -11.508 24.203 6.805 1 95.94 94 PHE A C 1
ATOM 777 O O . PHE A 1 94 ? -12.25 24.125 7.785 1 95.94 94 PHE A O 1
ATOM 784 N N . ALA A 1 95 ? -11.305 25.312 6.129 1 94.19 95 ALA A N 1
ATOM 785 C CA . ALA A 1 95 ? -11.961 26.578 6.488 1 94.19 95 ALA A CA 1
ATOM 786 C C . ALA A 1 95 ? -13.477 26.453 6.398 1 94.19 95 ALA A C 1
ATOM 788 O O . ALA A 1 95 ? -14.203 26.984 7.238 1 94.19 95 ALA A O 1
ATOM 789 N N . TYR A 1 96 ? -13.898 25.781 5.344 1 95.19 96 TYR A N 1
ATOM 790 C CA . TYR A 1 96 ? -15.328 25.594 5.16 1 95.19 96 TYR A CA 1
ATOM 791 C C . TYR A 1 96 ? -15.938 24.859 6.348 1 95.19 96 TYR A C 1
ATOM 793 O O . TYR A 1 96 ? -16.984 25.25 6.863 1 95.19 96 TYR A O 1
ATOM 801 N N . VAL A 1 97 ? -15.32 23.781 6.797 1 96.25 97 VAL A N 1
ATOM 802 C CA . VAL A 1 97 ? -15.828 22.984 7.91 1 96.25 97 VAL A CA 1
ATOM 803 C C . VAL A 1 97 ? -15.852 23.828 9.18 1 96.25 97 VAL A C 1
ATOM 805 O O . VAL A 1 97 ? -16.828 23.781 9.938 1 96.25 97 VAL A O 1
ATOM 808 N N . LEU A 1 98 ? -14.805 24.562 9.406 1 96.12 98 LEU A N 1
ATOM 809 C CA . LEU A 1 98 ? -14.742 25.422 10.586 1 96.12 98 LEU A CA 1
ATOM 810 C C . LEU A 1 98 ? -15.867 26.453 10.57 1 96.12 98 LEU A C 1
ATOM 812 O O . LEU A 1 98 ? -16.531 26.656 11.586 1 96.12 98 LEU A O 1
ATOM 816 N N . ARG A 1 99 ? -16.062 27.062 9.398 1 95.38 99 ARG A N 1
ATOM 817 C CA . ARG A 1 99 ? -17.109 28.078 9.281 1 95.38 99 ARG A CA 1
ATOM 818 C C . ARG A 1 99 ? -18.484 27.469 9.5 1 95.38 99 ARG A C 1
ATOM 820 O O . ARG A 1 99 ? -19.328 28.062 10.203 1 95.38 99 ARG A O 1
ATOM 827 N N . GLU A 1 100 ? -18.734 26.375 8.867 1 95.38 100 GLU A N 1
ATOM 828 C CA . GLU A 1 100 ? -20.031 25.703 8.969 1 95.38 100 GLU A CA 1
ATOM 829 C C . GLU A 1 100 ? -20.344 25.312 10.414 1 95.38 100 GLU A C 1
ATOM 831 O O . GLU A 1 100 ? -21.5 25.312 10.828 1 95.38 100 GLU A O 1
ATOM 836 N N . LYS A 1 101 ? -19.344 25.047 11.211 1 95.38 101 LYS A N 1
ATOM 837 C CA . LYS A 1 101 ? -19.531 24.609 12.586 1 95.38 101 LYS A CA 1
ATOM 838 C C . LYS A 1 101 ? -19.438 25.781 13.562 1 95.38 101 LYS A C 1
ATOM 840 O O . LYS A 1 101 ? -19.391 25.578 14.781 1 95.38 101 LYS A O 1
ATOM 845 N N . GLY A 1 102 ? -19.281 27 13.078 1 94 102 GLY A N 1
ATOM 846 C CA . GLY A 1 102 ? -19.391 28.188 13.914 1 94 102 GLY A CA 1
ATOM 847 C C . GLY A 1 102 ? -18.047 28.766 14.32 1 94 102 GLY A C 1
ATOM 848 O O . GLY A 1 102 ? -17.984 29.594 15.227 1 94 102 GLY A O 1
ATOM 849 N N . TYR A 1 103 ? -16.969 28.359 13.703 1 93.88 103 TYR A N 1
ATOM 850 C CA . TYR A 1 103 ? -15.648 28.859 14.07 1 93.88 103 TYR A CA 1
ATOM 851 C C . TYR A 1 103 ? -15.094 29.766 12.984 1 93.88 103 TYR A C 1
ATOM 853 O O . TYR A 1 103 ? -13.891 29.734 12.688 1 93.88 103 TYR A O 1
ATOM 861 N N . ALA A 1 104 ? -15.922 30.531 12.398 1 92.81 104 ALA A N 1
ATOM 862 C CA . ALA A 1 104 ? -15.547 31.453 11.328 1 92.81 104 ALA A CA 1
ATOM 863 C C . ALA A 1 104 ? -14.547 32.5 11.828 1 92.81 104 ALA A C 1
ATOM 865 O O . ALA A 1 104 ? -13.672 32.938 11.086 1 92.81 104 ALA A O 1
ATOM 866 N N . ALA A 1 105 ? -14.648 32.844 13.094 1 90.19 105 ALA A N 1
ATOM 867 C CA . ALA A 1 105 ? -13.766 33.844 13.68 1 90.19 105 ALA A CA 1
ATOM 868 C C . ALA A 1 105 ? -12.312 33.406 13.641 1 90.19 105 ALA A C 1
ATOM 870 O O . ALA A 1 105 ? -11.406 34.219 13.477 1 90.19 105 ALA A O 1
ATOM 871 N N . LEU A 1 106 ? -12.148 32.156 13.797 1 88.38 106 LEU A N 1
ATOM 872 C CA . LEU A 1 106 ? -10.805 31.609 13.742 1 88.38 106 LEU A CA 1
ATOM 873 C C . LEU A 1 106 ? -10.211 31.75 12.344 1 88.38 106 LEU A C 1
ATOM 875 O O . LEU A 1 106 ? -9.016 32.031 12.195 1 88.38 106 LEU A O 1
ATOM 879 N N . VAL A 1 107 ? -11.008 31.547 11.32 1 90.25 107 VAL A N 1
ATOM 880 C CA . VAL A 1 107 ? -10.594 31.562 9.922 1 90.25 107 VAL A CA 1
ATOM 881 C C . VAL A 1 107 ? -10.352 33 9.469 1 90.25 107 VAL A C 1
ATOM 883 O O . VAL A 1 107 ? -9.453 33.281 8.664 1 90.25 107 VAL A O 1
ATOM 886 N N . ASP A 1 108 ? -11.078 33.938 9.891 1 84.38 108 ASP A N 1
ATOM 887 C CA . ASP A 1 108 ? -11.062 35.312 9.438 1 84.38 108 ASP A CA 1
ATOM 888 C C . ASP A 1 108 ? -9.914 36.094 10.094 1 84.38 108 ASP A C 1
ATOM 890 O O . ASP A 1 108 ? -9.625 37.219 9.703 1 84.38 108 ASP A O 1
ATOM 894 N N . ARG A 1 109 ? -9.266 35.469 10.953 1 71.44 109 ARG A N 1
ATOM 895 C CA . ARG A 1 109 ? -8.133 36.156 11.586 1 71.44 109 ARG A CA 1
ATOM 896 C C . ARG A 1 109 ? -7 36.375 10.594 1 71.44 109 ARG A C 1
ATOM 898 O O . ARG A 1 109 ? -6.781 35.531 9.703 1 71.44 109 ARG A O 1
ATOM 905 N N . ASP A 1 110 ? -6.547 37.625 10.133 1 56.88 110 ASP A N 1
ATOM 906 C CA . ASP A 1 110 ? -5.645 38.156 9.125 1 56.88 110 ASP A CA 1
ATOM 907 C C . ASP A 1 110 ? -4.297 37.438 9.148 1 56.88 110 ASP A C 1
ATOM 909 O O . ASP A 1 110 ? -3.395 37.781 8.375 1 56.88 110 ASP A O 1
ATOM 913 N N . THR A 1 111 ? -3.996 36.625 10.008 1 55.69 111 THR A N 1
ATOM 914 C CA . THR A 1 111 ? -2.598 36.25 10.125 1 55.69 111 THR A CA 1
ATOM 915 C C . THR A 1 111 ? -2.301 35.031 9.227 1 55.69 111 THR A C 1
ATOM 917 O O . THR A 1 111 ? -1.266 34.375 9.383 1 55.69 111 THR A O 1
ATOM 920 N N . GLN A 1 112 ? -2.982 34.969 8.039 1 62.53 112 GLN A N 1
ATOM 921 C CA . GLN A 1 112 ? -2.826 33.719 7.312 1 62.53 112 GLN A CA 1
ATOM 922 C C . GLN A 1 112 ? -1.681 33.812 6.309 1 62.53 112 GLN A C 1
ATOM 924 O O . GLN A 1 112 ? -1.579 34.781 5.555 1 62.53 112 GLN A O 1
ATOM 929 N N . GLU A 1 113 ? -0.603 33.094 6.648 1 63.47 113 GLU A N 1
ATOM 930 C CA . GLU A 1 113 ? 0.398 32.875 5.605 1 63.47 113 GLU A CA 1
ATOM 931 C C . GLU A 1 113 ? -0.191 32.125 4.414 1 63.47 113 GLU A C 1
ATOM 933 O O . GLU A 1 113 ? -1.17 31.406 4.562 1 63.47 113 GLU A O 1
ATOM 938 N N . SER A 1 114 ? 0.291 32.594 3.318 1 65.81 114 SER A N 1
ATOM 939 C CA . SER A 1 114 ? -0.13 31.828 2.148 1 65.81 114 SER A CA 1
ATOM 940 C C . SER A 1 114 ? 0.122 30.344 2.344 1 65.81 114 SER A C 1
ATOM 942 O O . SER A 1 114 ? 1.038 29.953 3.07 1 65.81 114 SER A O 1
ATOM 944 N N . ALA A 1 115 ? -0.759 29.562 1.892 1 64.81 115 ALA A N 1
ATOM 945 C CA . ALA A 1 115 ? -0.65 28.109 1.973 1 64.81 115 ALA A CA 1
ATOM 946 C C . ALA A 1 115 ? 0.719 27.641 1.496 1 64.81 115 ALA A C 1
ATOM 948 O O . ALA A 1 115 ? 1.317 26.734 2.1 1 64.81 115 ALA A O 1
ATOM 949 N N . VAL A 1 116 ? 1.199 28.328 0.581 1 66.88 116 VAL A N 1
ATOM 950 C CA . VAL A 1 116 ? 2.469 27.938 -0.015 1 66.88 116 VAL A CA 1
ATOM 951 C C . VAL A 1 116 ? 3.605 28.188 0.973 1 66.88 116 VAL A C 1
ATOM 953 O O . VAL A 1 116 ? 4.461 27.312 1.179 1 66.88 116 VAL A O 1
ATOM 956 N N . VAL A 1 117 ? 3.566 29.344 1.523 1 66.69 117 VAL A N 1
ATOM 957 C CA . VAL A 1 117 ? 4.633 29.719 2.445 1 66.69 117 VAL A CA 1
ATOM 958 C C . VAL A 1 117 ? 4.586 28.828 3.682 1 66.69 117 VAL A C 1
ATOM 960 O O . VAL A 1 117 ? 5.625 28.391 4.172 1 66.69 117 VAL A O 1
ATOM 963 N N . ARG A 1 118 ? 3.465 28.562 4.031 1 69.44 118 ARG A N 1
ATOM 964 C CA . ARG A 1 118 ? 3.279 27.734 5.227 1 69.44 118 ARG A CA 1
ATOM 965 C C . ARG A 1 118 ? 3.795 26.312 5.004 1 69.44 118 ARG A C 1
ATOM 967 O O . ARG A 1 118 ? 4.5 25.766 5.848 1 69.44 118 ARG A O 1
ATOM 974 N N . VAL A 1 119 ? 3.383 25.828 3.93 1 64.25 119 VAL A N 1
ATOM 975 C CA . VAL A 1 119 ? 3.736 24.438 3.643 1 64.25 119 VAL A CA 1
ATOM 976 C C . VAL A 1 119 ? 5.238 24.328 3.395 1 64.25 119 VAL A C 1
ATOM 978 O O . VAL A 1 119 ? 5.891 23.391 3.871 1 64.25 119 VAL A O 1
ATOM 981 N N . CYS A 1 120 ? 5.695 25.328 2.635 1 65.5 120 CYS A N 1
ATOM 982 C CA . CYS A 1 120 ? 7.125 25.328 2.35 1 65.5 120 CYS A CA 1
ATOM 983 C C . CYS A 1 120 ? 7.938 25.484 3.631 1 65.5 120 CYS A C 1
ATOM 985 O O . CYS A 1 120 ? 8.945 24.797 3.82 1 65.5 120 CYS A O 1
ATOM 987 N N . THR A 1 121 ? 7.457 26.375 4.41 1 64.69 121 THR A N 1
ATOM 988 C CA . THR A 1 121 ? 8.18 26.594 5.656 1 64.69 121 THR A CA 1
ATOM 989 C C . THR A 1 121 ? 8.07 25.391 6.574 1 64.69 121 THR A C 1
ATOM 991 O O . THR A 1 121 ? 9.047 25.016 7.234 1 64.69 121 THR A O 1
ATOM 994 N N . SER A 1 122 ? 6.879 24.859 6.523 1 62.81 122 SER A N 1
ATOM 995 C CA . SER A 1 122 ? 6.672 23.688 7.363 1 62.81 122 SER A CA 1
ATOM 996 C C . SER A 1 122 ? 7.492 22.5 6.859 1 62.81 122 SER A C 1
ATOM 998 O O . SER A 1 122 ? 8.031 21.719 7.656 1 62.81 122 SER A O 1
ATOM 1000 N N . PHE A 1 123 ? 7.43 22.406 5.523 1 61.34 123 PHE A N 1
ATOM 1001 C CA . PHE A 1 123 ? 8.25 21.359 4.926 1 61.34 123 PHE A CA 1
ATOM 1002 C C . PHE A 1 123 ? 9.711 21.516 5.324 1 61.34 123 PHE A C 1
ATOM 1004 O O . PHE A 1 123 ? 10.391 20.531 5.637 1 61.34 123 PHE A O 1
ATOM 1011 N N . PHE A 1 124 ? 10.055 22.688 5.289 1 59.78 124 PHE A N 1
ATOM 1012 C CA . PHE A 1 124 ? 11.453 22.969 5.613 1 59.78 124 PHE A CA 1
ATOM 1013 C C . PHE A 1 124 ? 11.688 22.859 7.117 1 59.78 124 PHE A C 1
ATOM 1015 O O . PHE A 1 124 ? 12.789 22.5 7.555 1 59.78 124 PHE A O 1
ATOM 1022 N N . ARG A 1 125 ? 10.695 23.188 7.766 1 58.47 125 ARG A N 1
ATOM 1023 C CA . ARG A 1 125 ? 10.852 23.141 9.219 1 58.47 125 ARG A CA 1
ATOM 1024 C C . ARG A 1 125 ? 10.648 21.719 9.734 1 58.47 125 ARG A C 1
ATOM 1026 O O . ARG A 1 125 ? 11.32 21.297 10.68 1 58.47 125 ARG A O 1
ATOM 1033 N N . LEU A 1 126 ? 9.508 21.172 9.133 1 56.84 126 LEU A N 1
ATOM 1034 C CA . LEU A 1 126 ? 9.344 19.766 9.508 1 56.84 126 LEU A CA 1
ATOM 1035 C C . LEU A 1 126 ? 10.5 18.922 8.977 1 56.84 126 LEU A C 1
ATOM 1037 O O . LEU A 1 126 ? 10.836 19 7.793 1 56.84 126 LEU A O 1
ATOM 1041 N N . ASP A 1 127 ? 11.664 18.922 9.703 1 61.47 127 ASP A N 1
ATOM 1042 C CA . ASP A 1 127 ? 12.906 18.266 9.32 1 61.47 127 ASP A CA 1
ATOM 1043 C C . ASP A 1 127 ? 12.719 17.438 8.047 1 61.47 127 ASP A C 1
ATOM 1045 O O . ASP A 1 127 ? 12.617 16.203 8.109 1 61.47 127 ASP A O 1
ATOM 1049 N N . ALA A 1 128 ? 12.32 18.188 6.965 1 64.94 128 ALA A N 1
ATOM 1050 C CA . ALA A 1 128 ? 12.117 17.625 5.629 1 64.94 128 ALA A CA 1
ATOM 1051 C C . ALA A 1 128 ? 13.133 16.516 5.344 1 64.94 128 ALA A C 1
ATOM 1053 O O . ALA A 1 128 ? 12.781 15.477 4.773 1 64.94 128 ALA A O 1
ATOM 1054 N N . ILE A 1 129 ? 14.242 16.797 5.762 1 69.19 129 ILE A N 1
ATOM 1055 C CA . ILE A 1 129 ? 15.305 15.836 5.512 1 69.19 129 ILE A CA 1
ATOM 1056 C C . ILE A 1 129 ? 15.031 14.547 6.289 1 69.19 129 ILE A C 1
ATOM 1058 O O . ILE A 1 129 ? 15.164 13.453 5.75 1 69.19 129 ILE A O 1
ATOM 1062 N N . PHE A 1 130 ? 14.586 14.828 7.473 1 72.25 130 PHE A N 1
ATOM 1063 C CA . PHE A 1 130 ? 14.281 13.664 8.305 1 72.25 130 PHE A CA 1
ATOM 1064 C C . PHE A 1 130 ? 13.117 12.875 7.727 1 72.25 130 PHE A C 1
ATOM 1066 O O . PHE A 1 130 ? 13.156 11.641 7.699 1 72.25 130 PHE A O 1
ATOM 1073 N N . HIS A 1 131 ? 12.18 13.586 7.234 1 72.75 131 HIS A N 1
ATOM 1074 C CA . HIS A 1 131 ? 11 12.914 6.703 1 72.75 131 HIS A CA 1
ATOM 1075 C C . HIS A 1 131 ? 11.328 12.156 5.418 1 72.75 131 HIS A C 1
ATOM 1077 O O . HIS A 1 131 ? 10.828 11.055 5.191 1 72.75 131 HIS A O 1
ATOM 1083 N N . VAL A 1 132 ? 12.18 12.727 4.664 1 73.19 132 VAL A N 1
ATOM 1084 C CA . VAL A 1 132 ? 12.586 12.078 3.422 1 73.19 132 VAL A CA 1
ATOM 1085 C C . VAL A 1 132 ? 13.383 10.812 3.734 1 73.19 132 VAL A C 1
ATOM 1087 O O . VAL A 1 132 ? 13.188 9.773 3.102 1 73.19 132 VAL A O 1
ATOM 1090 N N . ILE A 1 133 ? 14.227 10.922 4.75 1 75.75 133 ILE A N 1
ATOM 1091 C CA . ILE A 1 133 ? 15.008 9.766 5.172 1 75.75 133 ILE A CA 1
ATOM 1092 C C . ILE A 1 133 ? 14.078 8.664 5.672 1 75.75 133 ILE A C 1
ATOM 1094 O O . ILE A 1 133 ? 14.242 7.492 5.316 1 75.75 133 ILE A O 1
ATOM 1098 N N . LEU A 1 134 ? 13.125 9.117 6.434 1 80.56 134 LEU A N 1
ATOM 1099 C CA . LEU A 1 134 ? 12.164 8.148 6.961 1 80.56 134 LEU A CA 1
ATOM 1100 C C . LEU A 1 134 ? 11.398 7.473 5.828 1 80.56 134 LEU A C 1
ATOM 1102 O O . LEU A 1 134 ? 11.141 6.27 5.883 1 80.56 134 LEU A O 1
ATOM 1106 N N . LEU A 1 135 ? 11.125 8.219 4.812 1 80 135 LEU A N 1
ATOM 1107 C CA . LEU A 1 135 ? 10.391 7.684 3.672 1 80 135 LEU A CA 1
ATOM 1108 C C . LEU A 1 135 ? 11.227 6.648 2.924 1 80 135 LEU A C 1
ATOM 1110 O O . LEU A 1 135 ? 10.711 5.602 2.525 1 80 135 LEU A O 1
ATOM 1114 N N . ILE A 1 136 ? 12.43 6.941 2.814 1 75.56 136 ILE A N 1
ATOM 1115 C CA . ILE A 1 136 ? 13.328 6.047 2.096 1 75.56 136 ILE A CA 1
ATOM 1116 C C . ILE A 1 136 ? 13.547 4.77 2.904 1 75.56 136 ILE A C 1
ATOM 1118 O O . ILE A 1 136 ? 13.445 3.664 2.367 1 75.56 136 ILE A O 1
ATOM 1122 N N . VAL A 1 137 ? 13.742 4.965 4.199 1 77.81 137 VAL A N 1
ATOM 1123 C CA . VAL A 1 137 ? 14.062 3.852 5.086 1 77.81 137 VAL A CA 1
ATOM 1124 C C . VAL A 1 137 ? 12.852 2.941 5.238 1 77.81 137 VAL A C 1
ATOM 1126 O O . VAL A 1 137 ? 12.992 1.722 5.348 1 77.81 137 VAL A O 1
ATOM 1129 N N . SER A 1 138 ? 11.711 3.5 5.129 1 85 138 SER A N 1
ATOM 1130 C CA . SER A 1 138 ? 10.508 2.719 5.41 1 85 138 SER A CA 1
ATOM 1131 C C . SER A 1 138 ? 9.93 2.111 4.137 1 85 138 SER A C 1
ATOM 1133 O O . SER A 1 138 ? 9.023 1.277 4.195 1 85 138 SER A O 1
ATOM 1135 N N . LEU A 1 139 ? 10.484 2.43 3.012 1 85.06 139 LEU A N 1
ATOM 1136 C CA . LEU A 1 139 ? 9.961 1.952 1.737 1 85.06 139 LEU A CA 1
ATOM 1137 C C . LEU A 1 139 ? 9.969 0.428 1.681 1 85.06 139 LEU A C 1
ATOM 1139 O O . LEU A 1 139 ? 8.992 -0.188 1.256 1 85.06 139 LEU A O 1
ATOM 1143 N N . PRO A 1 140 ? 11.023 -0.207 2.127 1 83.81 140 PRO A N 1
ATOM 1144 C CA . PRO A 1 140 ? 11.102 -1.667 2.045 1 83.81 140 PRO A CA 1
ATOM 1145 C C . PRO A 1 140 ? 10.055 -2.361 2.914 1 83.81 140 PRO A C 1
ATOM 1147 O O . PRO A 1 140 ? 9.797 -3.555 2.744 1 83.81 140 PRO A O 1
ATOM 1150 N N . LEU A 1 141 ? 9.477 -1.643 3.832 1 84.62 141 LEU A N 1
ATOM 1151 C CA . LEU A 1 141 ? 8.445 -2.219 4.688 1 84.62 141 LEU A CA 1
ATOM 1152 C C . LEU A 1 141 ? 7.277 -2.738 3.857 1 84.62 141 LEU A C 1
ATOM 1154 O O . LEU A 1 141 ? 6.594 -3.682 4.262 1 84.62 141 LEU A O 1
ATOM 1158 N N . HIS A 1 142 ? 7.129 -2.199 2.689 1 81.62 142 HIS A N 1
ATOM 1159 C CA . HIS A 1 142 ? 6.02 -2.598 1.831 1 81.62 142 HIS A CA 1
ATOM 1160 C C . HIS A 1 142 ? 6.234 -3.998 1.269 1 81.62 142 HIS A C 1
ATOM 1162 O O . HIS A 1 142 ? 5.297 -4.617 0.757 1 81.62 142 HIS A O 1
ATOM 1168 N N . LEU A 1 143 ? 7.402 -4.488 1.43 1 78.06 143 LEU A N 1
ATOM 1169 C CA . LEU A 1 143 ? 7.723 -5.828 0.942 1 78.06 143 LEU A CA 1
ATOM 1170 C C . LEU A 1 143 ? 7.309 -6.887 1.957 1 78.06 143 LEU A C 1
ATOM 1172 O O . LEU A 1 143 ? 7.234 -8.07 1.626 1 78.06 143 LEU A O 1
ATOM 1176 N N . ILE A 1 144 ? 7.121 -6.461 3.154 1 76 144 ILE A N 1
ATOM 1177 C CA . ILE A 1 144 ? 6.738 -7.402 4.203 1 76 144 ILE A CA 1
ATOM 1178 C C . ILE A 1 144 ? 5.223 -7.586 4.203 1 76 144 ILE A C 1
ATOM 1180 O O . ILE A 1 144 ? 4.477 -6.641 4.465 1 76 144 ILE A O 1
ATOM 1184 N N . PRO A 1 145 ? 4.812 -8.773 3.924 1 68.94 145 PRO A N 1
ATOM 1185 C CA . PRO A 1 145 ? 3.369 -9.008 3.873 1 68.94 145 PRO A CA 1
ATOM 1186 C C . PRO A 1 145 ? 2.67 -8.68 5.191 1 68.94 145 PRO A C 1
ATOM 1188 O O . PRO A 1 145 ? 3.229 -8.914 6.266 1 68.94 145 PRO A O 1
ATOM 1191 N N . VAL A 1 146 ? 1.463 -8.156 5.223 1 69.38 146 VAL A N 1
ATOM 1192 C CA . VAL A 1 146 ? 0.524 -7.898 6.312 1 69.38 146 VAL A CA 1
ATOM 1193 C C . VAL A 1 146 ? 1.073 -6.797 7.219 1 69.38 146 VAL A C 1
ATOM 1195 O O . VAL A 1 146 ? 0.525 -5.691 7.266 1 69.38 146 VAL A O 1
ATOM 1198 N N . ILE A 1 147 ? 2.297 -6.988 7.707 1 78.06 147 ILE A N 1
ATOM 1199 C CA . ILE A 1 147 ? 2.783 -6.195 8.828 1 78.06 147 ILE A CA 1
ATOM 1200 C C . ILE A 1 147 ? 3.496 -4.949 8.305 1 78.06 147 ILE A C 1
ATOM 1202 O O . ILE A 1 147 ? 3.512 -3.91 8.969 1 78.06 147 ILE A O 1
ATOM 1206 N N . GLY A 1 148 ? 4.023 -5.051 7.148 1 83.94 148 GLY A N 1
ATOM 1207 C CA . GLY A 1 148 ? 4.855 -3.961 6.656 1 83.94 148 GLY A CA 1
ATOM 1208 C C . GLY A 1 148 ? 4.09 -2.664 6.473 1 83.94 148 GLY A C 1
ATOM 1209 O O . GLY A 1 148 ? 4.551 -1.602 6.898 1 83.94 148 GLY A O 1
ATOM 1210 N N . SER A 1 149 ? 2.936 -2.748 5.828 1 83.88 149 SER A N 1
ATOM 1211 C CA . SER A 1 149 ? 2.135 -1.557 5.574 1 83.88 149 SER A CA 1
ATOM 1212 C C . SER A 1 149 ? 1.588 -0.97 6.871 1 83.88 149 SER A C 1
ATOM 1214 O O . SER A 1 149 ? 1.451 0.248 6.996 1 83.88 149 SER A O 1
ATOM 1216 N N . ILE A 1 150 ? 1.314 -1.799 7.805 1 87.19 150 ILE A N 1
ATOM 1217 C CA . ILE A 1 150 ? 0.798 -1.349 9.094 1 87.19 150 ILE A CA 1
ATOM 1218 C C . ILE A 1 150 ? 1.884 -0.582 9.844 1 87.19 150 ILE A C 1
ATOM 1220 O O . ILE A 1 150 ? 1.621 0.481 10.414 1 87.19 150 ILE A O 1
ATOM 1224 N N . VAL A 1 151 ? 3.057 -1.13 9.789 1 87.75 151 VAL A N 1
ATOM 1225 C CA . VAL A 1 151 ? 4.18 -0.475 10.453 1 87.75 151 VAL A CA 1
ATOM 1226 C C . VAL A 1 151 ? 4.5 0.841 9.75 1 87.75 151 VAL A C 1
ATOM 1228 O O . VAL A 1 151 ? 4.801 1.844 10.406 1 87.75 151 VAL A O 1
ATOM 1231 N N . TYR A 1 152 ? 4.426 0.785 8.5 1 89.69 152 TYR A N 1
ATOM 1232 C CA . TYR A 1 152 ? 4.641 2.008 7.738 1 89.69 152 TYR A CA 1
ATOM 1233 C C . TYR A 1 152 ? 3.645 3.086 8.148 1 89.69 152 TYR A C 1
ATOM 1235 O O . TYR A 1 152 ? 4.031 4.23 8.398 1 89.69 152 TYR A O 1
ATOM 1243 N N . ALA A 1 153 ? 2.367 2.682 8.148 1 91.44 153 ALA A N 1
ATOM 1244 C CA . ALA A 1 153 ? 1.321 3.631 8.523 1 91.44 153 ALA A CA 1
ATOM 1245 C C . ALA A 1 153 ? 1.546 4.168 9.93 1 91.44 153 ALA A C 1
ATOM 1247 O O . ALA A 1 153 ? 1.382 5.363 10.18 1 91.44 153 ALA A O 1
ATOM 1248 N N . TRP A 1 154 ? 1.937 3.342 10.766 1 91.56 154 TRP A N 1
ATOM 1249 C CA . TRP A 1 154 ? 2.172 3.74 12.148 1 91.56 154 TRP A CA 1
ATOM 1250 C C . TRP A 1 154 ? 3.342 4.715 12.242 1 91.56 154 TRP A C 1
ATOM 1252 O O . TRP A 1 154 ? 3.26 5.727 12.945 1 91.56 154 TRP A O 1
ATOM 1262 N N . LEU A 1 155 ? 4.387 4.473 11.531 1 90.25 155 LEU A N 1
ATOM 1263 C CA . LEU A 1 155 ? 5.598 5.285 11.578 1 90.25 155 LEU A CA 1
ATOM 1264 C C . LEU A 1 155 ? 5.324 6.695 11.07 1 90.25 155 LEU A C 1
ATOM 1266 O O . LEU A 1 155 ? 5.945 7.66 11.523 1 90.25 155 LEU A O 1
ATOM 1270 N N . HIS A 1 156 ? 4.391 6.793 10.156 1 90.75 156 HIS A N 1
ATOM 1271 C CA . HIS A 1 156 ? 4.16 8.078 9.508 1 90.75 156 HIS A CA 1
ATOM 1272 C C . HIS A 1 156 ? 2.926 8.773 10.07 1 90.75 156 HIS A C 1
ATOM 1274 O O . HIS A 1 156 ? 2.617 9.906 9.688 1 90.75 156 HIS A O 1
ATOM 1280 N N . SER A 1 157 ? 2.262 8.195 11.008 1 94.06 157 SER A N 1
ATOM 1281 C CA . SER A 1 157 ? 0.937 8.625 11.438 1 94.06 157 SER A CA 1
ATOM 1282 C C . SER A 1 157 ? 0.987 10.008 12.086 1 94.06 157 SER A C 1
ATOM 1284 O O . SER A 1 157 ? 0.205 10.891 11.734 1 94.06 157 SER A O 1
ATOM 1286 N N . THR A 1 158 ? 1.958 10.211 13.047 1 91.75 158 THR A N 1
ATOM 1287 C CA . THR A 1 158 ? 2.025 11.477 13.766 1 91.75 158 THR A CA 1
ATOM 1288 C C . THR A 1 158 ? 2.346 12.625 12.805 1 91.75 158 THR A C 1
ATOM 1290 O O . THR A 1 158 ? 1.79 13.719 12.922 1 91.75 158 THR A O 1
ATOM 1293 N N . PHE A 1 159 ? 3.207 12.328 11.875 1 88.56 159 PHE A N 1
ATOM 1294 C CA . PHE A 1 159 ? 3.574 13.344 10.898 1 88.56 159 PHE A CA 1
ATOM 1295 C C . PHE A 1 159 ? 2.377 13.711 10.023 1 88.56 159 PHE A C 1
ATOM 1297 O O . PHE A 1 159 ? 2.16 14.891 9.727 1 88.56 159 PHE A O 1
ATOM 1304 N N . MET A 1 160 ? 1.688 12.75 9.633 1 91.06 160 MET A N 1
ATOM 1305 C CA . MET A 1 160 ? 0.52 12.992 8.789 1 91.06 160 MET A CA 1
ATOM 1306 C C . MET A 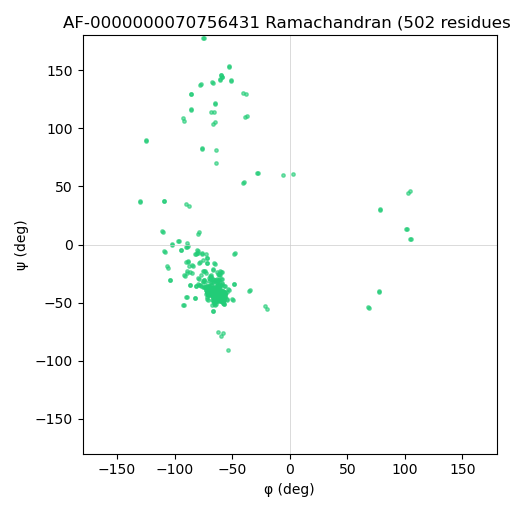1 160 ? -0.517 13.836 9.523 1 91.06 160 MET A C 1
ATOM 1308 O O . MET A 1 160 ? -1.121 14.734 8.938 1 91.06 160 MET A O 1
ATOM 1312 N N . ALA A 1 161 ? -0.689 13.516 10.742 1 94.19 161 ALA A N 1
ATOM 1313 C CA . ALA A 1 161 ? -1.639 14.281 11.547 1 94.19 161 ALA A CA 1
ATOM 1314 C C . ALA A 1 161 ? -1.155 15.711 11.75 1 94.19 161 ALA A C 1
ATOM 1316 O O . ALA A 1 161 ? -1.952 16.656 11.719 1 94.19 161 ALA A O 1
ATOM 1317 N N . TRP A 1 162 ? 0.133 15.828 12.008 1 91 162 TRP A N 1
ATOM 1318 C CA . TRP A 1 162 ? 0.734 17.156 12.148 1 91 162 TRP A CA 1
ATOM 1319 C C . TRP A 1 162 ? 0.524 17.984 10.891 1 91 162 TRP A C 1
ATOM 1321 O O . TRP A 1 162 ? 0.065 19.125 10.961 1 91 162 TRP A O 1
ATOM 1331 N N . GLU A 1 163 ? 0.759 17.391 9.805 1 86.94 163 GLU A N 1
ATOM 1332 C CA . GLU A 1 163 ? 0.599 18.078 8.523 1 86.94 163 GLU A CA 1
ATOM 1333 C C . GLU A 1 163 ? -0.854 18.484 8.297 1 86.94 163 GLU A C 1
ATOM 1335 O O . GLU A 1 163 ? -1.122 19.562 7.762 1 86.94 163 GLU A O 1
ATOM 1340 N N . SER A 1 164 ? -1.745 17.688 8.719 1 92.31 164 SER A N 1
ATOM 1341 C CA . SER A 1 164 ? -3.164 17.953 8.484 1 92.31 164 SER A CA 1
ATOM 1342 C C . SER A 1 164 ? -3.664 19.109 9.344 1 92.31 164 SER A C 1
ATOM 1344 O O . SER A 1 164 ? -4.723 19.672 9.07 1 92.31 164 SER A O 1
ATOM 1346 N N . HIS A 1 165 ? -2.898 19.453 10.344 1 93.62 165 HIS A N 1
ATOM 1347 C CA . HIS A 1 165 ? -3.328 20.516 11.242 1 93.62 165 HIS A CA 1
ATOM 1348 C C . HIS A 1 165 ? -2.461 21.766 11.07 1 93.62 165 HIS A C 1
ATOM 1350 O O . HIS A 1 165 ? -2.51 22.672 11.898 1 93.62 165 HIS A O 1
ATOM 1356 N N . LEU A 1 166 ? -1.668 21.781 10.047 1 88.44 166 LEU A N 1
ATOM 1357 C CA . LEU A 1 166 ? -0.817 22.953 9.836 1 88.44 166 LEU A CA 1
ATOM 1358 C C . LEU A 1 166 ? -1.658 24.203 9.633 1 88.44 166 LEU A C 1
ATOM 1360 O O . LEU A 1 166 ? -1.317 25.266 10.141 1 88.44 166 LEU A O 1
ATOM 1364 N N . TYR A 1 167 ? -2.689 24.016 8.867 1 89.88 167 TYR A N 1
ATOM 1365 C CA . TYR A 1 167 ? -3.586 25.156 8.664 1 89.88 167 TYR A CA 1
ATOM 1366 C C . TYR A 1 167 ? -4.18 25.625 9.984 1 89.88 167 TYR A C 1
ATOM 1368 O O . TYR A 1 167 ? -4.238 26.828 10.25 1 89.88 167 TYR A O 1
ATOM 1376 N N . TYR A 1 168 ? -4.602 24.75 10.797 1 92.5 168 TYR A N 1
ATOM 1377 C CA . TYR A 1 168 ? -5.152 25.047 12.109 1 92.5 168 TYR A CA 1
ATOM 1378 C C . TYR A 1 168 ? -4.129 25.781 12.977 1 92.5 168 TYR A C 1
ATOM 1380 O O . TYR A 1 168 ? -4.453 26.766 13.641 1 92.5 168 TYR A O 1
ATOM 1388 N N . PHE A 1 169 ? -2.938 25.281 12.961 1 89.81 169 PHE A N 1
ATOM 1389 C CA . PHE A 1 169 ? -1.875 25.891 13.75 1 89.81 169 PHE A CA 1
ATOM 1390 C C . PHE A 1 169 ? -1.56 27.297 13.25 1 89.81 169 PHE A C 1
ATOM 1392 O O . PHE A 1 169 ? -1.232 28.188 14.039 1 89.81 169 PHE A O 1
ATOM 1399 N N . ASP A 1 170 ? -1.629 27.406 11.969 1 87.38 170 ASP A N 1
ATOM 1400 C CA . ASP A 1 170 ? -1.432 28.734 11.391 1 87.38 170 ASP A CA 1
ATOM 1401 C C . ASP A 1 170 ? -2.527 29.688 11.844 1 87.38 170 ASP A C 1
ATOM 1403 O O . ASP A 1 170 ? -2.248 30.859 12.156 1 87.38 170 ASP A O 1
ATOM 1407 N N . LEU A 1 171 ? -3.727 29.234 11.883 1 88.19 171 LEU A N 1
ATOM 1408 C CA . LEU A 1 171 ? -4.852 30.047 12.336 1 88.19 171 LEU A CA 1
ATOM 1409 C C . LEU A 1 171 ? -4.68 30.453 13.797 1 88.19 171 LEU A C 1
ATOM 1411 O O . LEU A 1 171 ? -5.086 31.547 14.195 1 88.19 171 LEU A O 1
ATOM 1415 N N . LYS A 1 172 ? -4.062 29.641 14.531 1 88.56 172 LYS A N 1
ATOM 1416 C CA . LYS A 1 172 ? -3.859 29.906 15.953 1 88.56 172 LYS A CA 1
ATOM 1417 C C . LYS A 1 172 ? -2.59 30.703 16.188 1 88.56 172 LYS A C 1
ATOM 1419 O O . LYS A 1 172 ? -2.354 31.188 17.297 1 88.56 172 LYS A O 1
ATOM 1424 N N . GLY A 1 173 ? -1.748 30.766 15.148 1 83.56 173 GLY A N 1
ATOM 1425 C CA . GLY A 1 173 ? -0.506 31.516 15.258 1 83.56 173 GLY A CA 1
ATOM 1426 C C . GLY A 1 173 ? 0.577 30.766 16.016 1 83.56 173 GLY A C 1
ATOM 1427 O O . GLY A 1 173 ? 1.401 31.375 16.688 1 83.56 173 GLY A O 1
ATOM 1428 N N . LEU A 1 174 ? 0.53 29.484 15.93 1 84.5 174 LEU A N 1
ATOM 1429 C CA . LEU A 1 174 ? 1.521 28.688 16.641 1 84.5 174 LEU A CA 1
ATOM 1430 C C . LEU A 1 174 ? 2.789 28.516 15.812 1 84.5 174 LEU A C 1
ATOM 1432 O O . LEU A 1 174 ? 2.723 28.188 14.625 1 84.5 174 LEU A O 1
ATOM 1436 N N . GLY A 1 175 ? 3.955 28.828 16.469 1 80.88 175 GLY A N 1
ATOM 1437 C CA . GLY A 1 175 ? 5.234 28.562 15.836 1 80.88 175 GLY A CA 1
ATOM 1438 C C . GLY A 1 175 ? 5.605 27.094 15.836 1 80.88 175 GLY A C 1
ATOM 1439 O O . GLY A 1 175 ? 4.84 26.25 16.328 1 80.88 175 GLY A O 1
ATOM 1440 N N . PHE A 1 176 ? 6.691 26.781 15.25 1 81.81 176 PHE A N 1
ATOM 1441 C CA . PHE A 1 176 ? 7.117 25.406 15.078 1 81.81 176 PHE A CA 1
ATOM 1442 C C . PHE A 1 176 ? 7.289 24.703 16.422 1 81.81 176 PHE A C 1
ATOM 1444 O O . PHE A 1 176 ? 6.828 23.578 16.609 1 81.81 176 PHE A O 1
ATOM 1451 N N . LYS A 1 177 ? 7.996 25.344 17.328 1 83.19 177 LYS A N 1
ATOM 1452 C CA . LYS A 1 177 ? 8.25 24.781 18.656 1 83.19 177 LYS A CA 1
ATOM 1453 C C . LYS A 1 177 ? 6.949 24.578 19.422 1 83.19 177 LYS A C 1
ATOM 1455 O O . LYS A 1 177 ? 6.801 23.594 20.156 1 83.19 177 LYS A O 1
ATOM 1460 N N . GLN A 1 178 ? 6.051 25.5 19.281 1 87.38 178 GLN A N 1
ATOM 1461 C CA . GLN A 1 178 ? 4.754 25.391 19.938 1 87.38 178 GLN A CA 1
ATOM 1462 C C . GLN A 1 178 ? 3.943 24.234 19.359 1 87.38 178 GLN A C 1
ATOM 1464 O O . GLN A 1 178 ? 3.236 23.547 20.094 1 87.38 178 GLN A O 1
ATOM 1469 N N . GLN A 1 179 ? 4.039 24.078 18.047 1 89.25 179 GLN A N 1
ATOM 1470 C CA . GLN A 1 179 ? 3.367 22.953 17.391 1 89.25 179 GLN A CA 1
ATOM 1471 C C . GLN A 1 179 ? 3.891 21.625 17.922 1 89.25 179 GLN A C 1
ATOM 1473 O O . GLN A 1 179 ? 3.109 20.719 18.203 1 89.25 179 GLN A O 1
ATOM 1478 N N . GLN A 1 180 ? 5.215 21.562 18 1 87.06 180 GLN A N 1
ATOM 14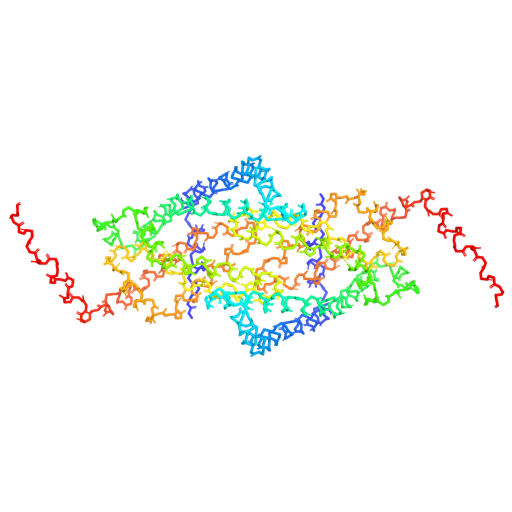79 C CA . GLN A 1 180 ? 5.84 20.344 18.5 1 87.06 180 GLN A CA 1
ATOM 1480 C C . GLN A 1 180 ? 5.34 20.016 19.906 1 87.06 180 GLN A C 1
ATOM 1482 O O . GLN A 1 180 ? 5.078 18.844 20.219 1 87.06 180 GLN A O 1
ATOM 1487 N N . ARG A 1 181 ? 5.266 21.016 20.75 1 87.88 181 ARG A N 1
ATOM 1488 C CA . ARG A 1 181 ? 4.777 20.828 22.109 1 87.88 181 ARG A CA 1
ATOM 1489 C C . ARG A 1 181 ? 3.312 20.406 22.109 1 87.88 181 ARG A C 1
ATOM 1491 O O . ARG A 1 181 ? 2.918 19.531 22.875 1 87.88 181 ARG A O 1
ATOM 1498 N N . TRP A 1 182 ? 2.553 21.094 21.266 1 91.88 182 TRP A N 1
ATOM 1499 C CA . TRP A 1 182 ? 1.137 20.766 21.125 1 91.88 182 TRP A CA 1
ATOM 1500 C C . TRP A 1 182 ? 0.948 19.297 20.797 1 91.88 182 TRP A C 1
ATOM 1502 O O . TRP A 1 182 ? 0.137 18.609 21.438 1 91.88 182 TRP A O 1
ATOM 1512 N N . ILE A 1 183 ? 1.656 18.766 19.891 1 91.12 183 ILE A N 1
ATOM 1513 C CA . ILE A 1 183 ? 1.54 17.406 19.391 1 91.12 183 ILE A CA 1
ATOM 1514 C C . ILE A 1 183 ? 2.074 16.422 20.438 1 91.12 183 ILE A C 1
ATOM 1516 O O . ILE A 1 183 ? 1.49 15.367 20.656 1 91.12 183 ILE A O 1
ATOM 1520 N N . SER A 1 184 ? 3.215 16.812 21.047 1 90.19 184 SER A N 1
ATOM 1521 C CA . SER A 1 184 ? 3.824 15.945 22.047 1 90.19 184 SER A CA 1
ATOM 1522 C C . SER A 1 184 ? 2.889 15.719 23.234 1 90.19 184 SER A C 1
ATOM 1524 O O . SER A 1 184 ? 2.896 14.648 23.844 1 90.19 184 SER A O 1
ATOM 1526 N N . GLN A 1 185 ? 2.053 16.688 23.547 1 91.44 185 GLN A N 1
ATOM 1527 C CA . GLN A 1 185 ? 1.116 16.594 24.656 1 91.44 185 GLN A CA 1
ATOM 1528 C C . GLN A 1 185 ? -0.099 15.75 24.281 1 91.44 185 GLN A C 1
ATOM 1530 O O . GLN A 1 185 ? -0.844 15.297 25.156 1 91.44 185 GLN A O 1
ATOM 1535 N N . ARG A 1 186 ? -0.269 15.539 23.031 1 92.38 186 ARG A N 1
ATOM 1536 C CA . ARG A 1 186 ? -1.406 14.789 22.516 1 92.38 186 ARG A CA 1
ATOM 1537 C C . ARG A 1 186 ? -0.95 13.695 21.547 1 92.38 186 ARG A C 1
ATOM 1539 O O . ARG A 1 186 ? -1.553 13.508 20.484 1 92.38 186 ARG A O 1
ATOM 1546 N N . LYS A 1 187 ? 0.103 13.133 21.844 1 92.75 187 LYS A N 1
ATOM 1547 C CA . LYS A 1 187 ? 0.787 12.227 20.922 1 92.75 187 LYS A CA 1
ATOM 1548 C C . LYS A 1 187 ? -0.131 11.078 20.5 1 92.75 187 LYS A C 1
ATOM 1550 O O . LYS A 1 187 ? -0.184 10.734 19.312 1 92.75 187 LYS A O 1
ATOM 1555 N N . PHE A 1 188 ? -0.865 10.477 21.422 1 92.38 188 PHE A N 1
ATOM 1556 C CA . PHE A 1 188 ? -1.722 9.336 21.109 1 92.38 188 PHE A CA 1
ATOM 1557 C C . PHE A 1 188 ? -2.883 9.766 20.219 1 92.38 188 PHE A C 1
ATOM 1559 O O . PHE A 1 188 ? -3.277 9.039 19.312 1 92.38 188 PHE A O 1
ATOM 1566 N N . GLN A 1 189 ? -3.42 10.875 20.5 1 94.12 189 GLN A N 1
ATOM 1567 C CA . GLN A 1 189 ? -4.531 11.398 19.703 1 94.12 189 GLN A CA 1
ATOM 1568 C C . GLN A 1 189 ? -4.102 11.664 18.266 1 94.12 189 GLN A C 1
ATOM 1570 O O . GLN A 1 189 ? -4.793 11.281 17.328 1 94.12 189 GLN A O 1
ATOM 1575 N N . TYR A 1 190 ? -2.965 12.273 18.141 1 95.5 190 TYR A N 1
ATOM 1576 C CA . TYR A 1 190 ? -2.473 12.609 16.812 1 95.5 190 TYR A CA 1
ATOM 1577 C C . TYR A 1 190 ? -2.008 11.359 16.062 1 95.5 190 TYR A C 1
ATOM 1579 O O . TYR A 1 190 ? -2.268 11.203 14.875 1 95.5 190 TYR A O 1
ATOM 1587 N N . SER A 1 191 ? -1.352 10.516 16.781 1 95.06 191 SER A N 1
ATOM 1588 C CA . SER A 1 191 ? -0.89 9.281 16.156 1 95.06 191 SER A CA 1
ATOM 1589 C C . SER A 1 191 ? -2.064 8.414 15.703 1 95.06 191 SER A C 1
ATOM 1591 O O . SER A 1 191 ? -2.035 7.832 14.617 1 95.06 191 SER A O 1
ATOM 1593 N N . SER A 1 192 ? -3.078 8.289 16.547 1 96.12 192 SER A N 1
ATOM 1594 C CA . SER A 1 192 ? -4.254 7.496 16.188 1 96.12 192 SER A CA 1
ATOM 1595 C C . SER A 1 192 ? -4.988 8.094 15 1 96.12 192 SER A C 1
ATOM 1597 O O . SER A 1 192 ? -5.395 7.375 14.086 1 96.12 192 SER A O 1
ATOM 1599 N N . PHE A 1 193 ? -5.156 9.391 15.023 1 97.12 193 PHE A N 1
ATOM 1600 C CA . PHE A 1 193 ? -5.828 10.07 13.922 1 97.12 193 PHE A CA 1
ATOM 1601 C C . PHE A 1 193 ? -5.043 9.906 12.625 1 97.12 193 PHE A C 1
ATOM 1603 O O . PHE A 1 193 ? -5.613 9.555 11.594 1 97.12 193 PHE A O 1
ATOM 1610 N N . GLY A 1 194 ? -3.771 10.156 12.688 1 97 194 GLY A N 1
ATOM 1611 C CA . GLY A 1 194 ? -2.926 9.984 11.516 1 97 194 GLY A CA 1
ATOM 1612 C C . GLY A 1 194 ? -2.941 8.57 10.969 1 97 194 GLY A C 1
ATOM 1613 O O . GLY A 1 194 ? -2.934 8.367 9.75 1 97 194 GLY A O 1
ATOM 1614 N N . PHE A 1 195 ? -2.924 7.641 11.891 1 96.12 195 PHE A N 1
ATOM 1615 C CA . PHE A 1 195 ? -2.959 6.238 11.492 1 96.12 195 PHE A CA 1
ATOM 1616 C C . PHE A 1 195 ? -4.23 5.93 10.711 1 96.12 195 PHE A C 1
ATOM 1618 O O . PHE A 1 195 ? -4.176 5.27 9.672 1 96.12 195 PHE A O 1
ATOM 1625 N N . GLN A 1 196 ? -5.379 6.422 11.195 1 96.38 196 GLN A N 1
ATOM 1626 C CA . GLN A 1 196 ? -6.652 6.227 10.508 1 96.38 196 GLN A CA 1
ATOM 1627 C C . GLN A 1 196 ? -6.625 6.859 9.117 1 96.38 196 GLN A C 1
ATOM 1629 O O . GLN A 1 196 ? -7.062 6.242 8.141 1 96.38 196 GLN A O 1
ATOM 1634 N N . MET A 1 197 ? -6.09 8.031 9.055 1 96.75 197 MET A N 1
ATOM 1635 C CA . MET A 1 197 ? -6.027 8.758 7.789 1 96.75 197 MET A CA 1
ATOM 1636 C C . MET A 1 197 ? -5.199 7.984 6.766 1 96.75 197 MET A C 1
ATOM 1638 O O . MET A 1 197 ? -5.613 7.836 5.613 1 96.75 197 MET A O 1
ATOM 1642 N N . LEU A 1 198 ? -4.082 7.52 7.246 1 94.31 198 LEU A N 1
ATOM 1643 C CA . LEU A 1 198 ? -3.162 6.836 6.344 1 94.31 198 LEU A CA 1
ATOM 1644 C C . LEU A 1 198 ? -3.752 5.512 5.867 1 94.31 198 LEU A C 1
ATOM 1646 O O . LEU A 1 198 ? -3.625 5.16 4.691 1 94.31 198 LEU A O 1
ATOM 1650 N N . LEU A 1 199 ? -4.438 4.789 6.758 1 92.81 199 LEU A N 1
ATOM 1651 C CA . LEU A 1 199 ? -5.043 3.523 6.363 1 92.81 199 LEU A CA 1
ATOM 1652 C C . LEU A 1 199 ? -6.07 3.736 5.258 1 92.81 199 LEU A C 1
ATOM 1654 O O . LEU A 1 199 ? -6.141 2.951 4.309 1 92.81 199 LEU A O 1
ATOM 1658 N N . LEU A 1 200 ? -6.855 4.762 5.406 1 93.75 200 LEU A N 1
ATOM 1659 C CA . LEU A 1 200 ? -7.859 5.07 4.391 1 93.75 200 LEU A CA 1
ATOM 1660 C C . LEU A 1 200 ? -7.195 5.441 3.068 1 93.75 200 LEU A C 1
ATOM 1662 O O . LEU A 1 200 ? -7.617 4.973 2.008 1 93.75 200 LEU A O 1
ATOM 1666 N N . GLN A 1 201 ? -6.191 6.168 3.184 1 92.31 201 GLN A N 1
ATOM 1667 C CA . GLN A 1 201 ? -5.543 6.672 1.977 1 92.31 201 GLN A CA 1
ATOM 1668 C C . GLN A 1 201 ? -4.738 5.578 1.285 1 92.31 201 GLN A C 1
ATOM 1670 O O . GLN A 1 201 ? -4.414 5.691 0.102 1 92.31 201 GLN A O 1
ATOM 1675 N N . MET A 1 202 ? -4.344 4.555 1.996 1 89.25 202 MET A N 1
ATOM 1676 C CA . MET A 1 202 ? -3.531 3.475 1.445 1 89.25 202 MET A CA 1
ATOM 1677 C C . MET A 1 202 ? -4.391 2.482 0.671 1 89.25 202 MET A C 1
ATOM 1679 O O . MET A 1 202 ? -3.869 1.576 0.021 1 89.25 202 MET A O 1
ATOM 1683 N N . ILE A 1 203 ? -5.668 2.623 0.731 1 88.44 203 ILE A N 1
ATOM 1684 C CA . ILE A 1 203 ? -6.539 1.761 -0.061 1 88.44 203 ILE A CA 1
ATOM 1685 C C . ILE A 1 203 ? -6.312 2.027 -1.548 1 88.44 203 ILE A C 1
ATOM 1687 O O . ILE A 1 203 ? -6.465 3.16 -2.012 1 88.44 203 ILE A O 1
ATOM 1691 N N . PRO A 1 204 ? -5.93 0.977 -2.268 1 84.5 204 PRO A N 1
ATOM 1692 C CA . PRO A 1 204 ? -5.633 1.194 -3.686 1 84.5 204 PRO A CA 1
ATOM 1693 C C . PRO A 1 204 ? -6.828 1.748 -4.461 1 84.5 204 PRO A C 1
ATOM 1695 O O . PRO A 1 204 ? -7.973 1.419 -4.148 1 84.5 204 PRO A O 1
ATOM 1698 N N . LEU A 1 205 ? -6.613 2.607 -5.461 1 84.5 205 LEU A N 1
ATOM 1699 C CA . LEU A 1 205 ? -7.582 3.184 -6.387 1 84.5 205 LEU A CA 1
ATOM 1700 C C . LEU A 1 205 ? -8.375 4.301 -5.719 1 84.5 205 LEU A C 1
ATOM 1702 O O . LEU A 1 205 ? -8.586 5.359 -6.312 1 84.5 205 LEU A O 1
ATOM 1706 N N . VAL A 1 206 ? -8.781 4.121 -4.383 1 88.06 206 VAL A N 1
ATOM 1707 C CA . VAL A 1 206 ? -9.711 5.086 -3.805 1 88.06 206 VAL A CA 1
ATOM 1708 C C . VAL A 1 206 ? -8.984 5.938 -2.764 1 88.06 206 VAL A C 1
ATOM 1710 O O . VAL A 1 206 ? -9.547 6.898 -2.234 1 88.06 206 VAL A O 1
ATOM 1713 N N . GLY A 1 207 ? -7.781 5.684 -2.439 1 88.75 207 GLY A N 1
ATOM 1714 C CA . GLY A 1 207 ? -7.008 6.387 -1.431 1 88.75 207 GLY A CA 1
ATOM 1715 C C . GLY A 1 207 ? -7.035 7.895 -1.599 1 88.75 207 GLY A C 1
ATOM 1716 O O . GLY A 1 207 ? -7.309 8.625 -0.644 1 88.75 207 GLY A O 1
ATOM 1717 N N . PRO A 1 208 ? -6.828 8.344 -2.797 1 86.62 208 PRO A N 1
ATOM 1718 C CA . PRO A 1 208 ? -6.801 9.789 -3.027 1 86.62 208 PRO A CA 1
ATOM 1719 C C . PRO A 1 208 ? -8.125 10.469 -2.676 1 86.62 208 PRO A C 1
ATOM 1721 O O . PRO A 1 208 ? -8.141 11.648 -2.305 1 86.62 208 PRO A O 1
ATOM 1724 N N . LEU A 1 209 ? -9.18 9.727 -2.75 1 88.5 209 LEU A N 1
ATOM 1725 C CA . LEU A 1 209 ? -10.484 10.289 -2.441 1 88.5 209 LEU A CA 1
ATOM 1726 C C . LEU A 1 209 ? -10.586 10.664 -0.965 1 88.5 209 LEU A C 1
ATOM 1728 O O . LEU A 1 209 ? -11.359 11.547 -0.593 1 88.5 209 LEU A O 1
ATOM 1732 N N . PHE A 1 210 ? -9.742 10.047 -0.186 1 94.31 210 PHE A N 1
ATOM 1733 C CA . PHE A 1 210 ? -9.836 10.258 1.255 1 94.31 210 PHE A CA 1
ATOM 1734 C C . PHE A 1 210 ? -8.984 11.438 1.689 1 94.31 210 PHE A C 1
ATOM 1736 O O . PHE A 1 210 ? -9.008 11.836 2.857 1 94.31 210 PHE A O 1
ATOM 1743 N N . ILE A 1 211 ? -8.297 12.031 0.795 1 93 211 ILE A N 1
ATOM 1744 C CA . ILE A 1 211 ? -7.465 13.188 1.121 1 93 211 ILE A CA 1
ATOM 1745 C C . ILE A 1 211 ? -8.336 14.305 1.692 1 93 211 ILE A C 1
ATOM 1747 O O . ILE A 1 211 ? -8.047 14.836 2.764 1 93 211 ILE A O 1
ATOM 1751 N N . PHE A 1 212 ? -9.469 14.531 1.056 1 95.31 212 PHE A N 1
ATOM 1752 C CA . PHE A 1 212 ? -10.305 15.656 1.479 1 95.31 212 PHE A CA 1
ATOM 1753 C C . PHE A 1 212 ? -11.234 15.242 2.609 1 95.31 212 PHE A C 1
ATOM 1755 O O . PHE A 1 212 ? -11.547 16.047 3.488 1 95.31 212 PHE A O 1
ATOM 1762 N N . SER A 1 213 ? -11.719 13.992 2.605 1 96.94 213 SER A N 1
ATOM 1763 C CA . SER A 1 213 ? -12.484 13.539 3.764 1 96.94 213 SER A CA 1
ATOM 1764 C C . SER A 1 213 ? -11.633 13.562 5.031 1 96.94 213 SER A C 1
ATOM 1766 O O . SER A 1 213 ? -12.133 13.891 6.109 1 96.94 213 SER A O 1
ATOM 1768 N N . ASN A 1 214 ? -10.336 13.211 4.855 1 97.5 214 ASN A N 1
ATOM 1769 C CA . ASN A 1 214 ? -9.406 13.312 5.977 1 97.5 214 ASN A CA 1
ATOM 1770 C C . ASN A 1 214 ? -9.258 14.758 6.449 1 97.5 214 ASN A C 1
ATOM 1772 O O . ASN A 1 214 ? -9.094 15.008 7.645 1 97.5 214 ASN A O 1
ATOM 1776 N N . THR A 1 215 ? -9.234 15.664 5.484 1 96.94 215 THR A N 1
ATOM 1777 C CA . THR A 1 215 ? -9.172 17.078 5.832 1 96.94 215 THR A CA 1
ATOM 1778 C C . THR A 1 215 ? -10.383 17.484 6.664 1 96.94 215 THR A C 1
ATOM 1780 O O . THR A 1 215 ? -10.258 18.234 7.629 1 96.94 215 THR A O 1
ATOM 1783 N N . CYS A 1 216 ? -11.555 17.016 6.258 1 97.56 216 CYS A N 1
ATOM 1784 C CA . CYS A 1 216 ? -12.742 17.25 7.059 1 97.56 216 CYS A CA 1
ATOM 1785 C C . CYS A 1 216 ? -12.578 16.703 8.469 1 97.56 216 CYS A C 1
ATOM 1787 O O . CYS A 1 216 ? -12.945 17.359 9.445 1 97.56 216 CYS A O 1
ATOM 1789 N N . GLY A 1 217 ? -12.039 15.531 8.523 1 97.81 217 GLY A N 1
ATOM 1790 C CA . GLY A 1 217 ? -11.781 14.93 9.828 1 97.81 217 GLY A CA 1
ATOM 1791 C C . GLY A 1 217 ? -10.812 15.734 10.672 1 97.81 217 GLY A C 1
ATOM 1792 O O . GLY A 1 217 ? -10.984 15.852 11.883 1 97.81 217 GLY A O 1
ATOM 1793 N N . ALA A 1 218 ? -9.797 16.234 10.055 1 97.81 218 ALA A N 1
ATOM 1794 C CA . ALA A 1 218 ? -8.828 17.062 10.75 1 97.81 218 ALA A CA 1
ATOM 1795 C C . ALA A 1 218 ? -9.492 18.328 11.305 1 97.81 218 ALA A C 1
ATOM 1797 O O . ALA A 1 218 ? -9.203 18.75 12.422 1 97.81 218 ALA A O 1
ATOM 1798 N N . ALA A 1 219 ? -10.336 18.906 10.523 1 97.31 219 ALA A N 1
ATOM 1799 C CA . ALA A 1 219 ? -11.055 20.094 10.961 1 97.31 219 ALA A CA 1
ATOM 1800 C C . ALA A 1 219 ? -11.969 19.781 12.148 1 97.31 219 ALA A C 1
ATOM 1802 O O . ALA A 1 219 ? -12.039 20.547 13.109 1 97.31 219 ALA A O 1
ATOM 1803 N N . LEU A 1 220 ? -12.656 18.656 12.062 1 97.31 220 LEU A N 1
ATOM 1804 C CA . LEU A 1 220 ? -13.547 18.25 13.148 1 97.31 220 LEU A CA 1
ATOM 1805 C C . LEU A 1 220 ? -12.758 17.984 14.43 1 97.31 220 LEU A C 1
ATOM 1807 O O . LEU A 1 220 ? -13.234 18.281 15.523 1 97.31 220 LEU A O 1
ATOM 1811 N N . LEU A 1 221 ? -11.625 17.375 14.234 1 96.31 221 LEU A N 1
ATOM 1812 C CA . LEU A 1 221 ? -10.758 17.172 15.391 1 96.31 221 LEU A CA 1
ATOM 1813 C C . LEU A 1 221 ? -10.328 18.5 16 1 96.31 221 LEU A C 1
ATOM 1815 O O . LEU A 1 221 ? -10.273 18.641 17.219 1 96.31 221 LEU A O 1
ATOM 1819 N N . ALA A 1 222 ? -9.977 19.438 15.188 1 95.31 222 ALA A N 1
ATOM 1820 C CA . ALA A 1 222 ? -9.625 20.766 15.664 1 95.31 222 ALA A CA 1
ATOM 1821 C C . ALA A 1 222 ? -10.773 21.391 16.453 1 95.31 222 ALA A C 1
ATOM 1823 O O . ALA A 1 222 ? -10.555 22.016 17.484 1 95.31 222 ALA A O 1
ATOM 1824 N N . ILE A 1 223 ? -11.977 21.234 15.945 1 94.75 223 ILE A N 1
ATOM 1825 C CA . ILE A 1 223 ? -13.164 21.781 16.594 1 94.75 223 ILE A CA 1
ATOM 1826 C C . ILE A 1 223 ? -13.32 21.156 17.984 1 94.75 223 ILE A C 1
ATOM 1828 O O . ILE A 1 223 ? -13.641 21.844 18.953 1 94.75 223 ILE A O 1
ATOM 1832 N N . LYS A 1 224 ? -13.141 19.859 18.016 1 93.88 224 LYS A N 1
ATOM 1833 C CA . LYS A 1 224 ? -13.195 19.188 19.312 1 93.88 224 LYS A CA 1
ATOM 1834 C C . LYS A 1 224 ? -12.164 19.781 20.281 1 93.88 224 LYS A C 1
ATOM 1836 O O . LYS A 1 224 ? -12.461 19.984 21.453 1 93.88 224 LYS A O 1
ATOM 1841 N N . MET A 1 225 ? -11.008 20 19.781 1 92.06 225 MET A N 1
ATOM 1842 C CA . MET A 1 225 ? -9.938 20.547 20.625 1 92.06 225 MET A CA 1
ATOM 1843 C C . MET A 1 225 ? -10.266 21.969 21.062 1 92.06 225 MET A C 1
ATOM 1845 O O . MET A 1 225 ? -9.961 22.359 22.203 1 92.06 225 MET A O 1
ATOM 1849 N N . GLU A 1 226 ? -10.852 22.719 20.203 1 90.19 226 GLU A N 1
ATOM 1850 C CA . GLU A 1 226 ? -11.297 24.062 20.562 1 90.19 226 GLU A CA 1
ATOM 1851 C C . GLU A 1 226 ? -12.383 24.016 21.641 1 90.19 226 GLU A C 1
ATOM 1853 O O . GLU A 1 226 ? -12.406 24.859 22.531 1 90.19 226 GLU A O 1
ATOM 1858 N N . ARG A 1 227 ? -13.258 23.109 21.562 1 88.62 227 ARG A N 1
ATOM 1859 C CA . ARG A 1 227 ? -14.336 22.969 22.531 1 88.62 227 ARG A CA 1
ATOM 1860 C C . ARG A 1 227 ? -13.797 22.562 23.906 1 88.62 227 ARG A C 1
ATOM 1862 O O . ARG A 1 227 ? -14.352 22.953 24.938 1 88.62 227 ARG A O 1
ATOM 1869 N N . GLU A 1 228 ? -12.844 21.688 23.938 1 84.81 228 GLU A N 1
ATOM 1870 C CA . GLU A 1 228 ? -12.258 21.188 25.188 1 84.81 228 GLU A CA 1
ATOM 1871 C C . GLU A 1 228 ? -11.258 22.188 25.75 1 84.81 228 GLU A C 1
ATOM 1873 O O . GLU A 1 228 ? -10.633 21.922 26.797 1 84.81 228 GLU A O 1
ATOM 1878 N N . GLY A 1 229 ? -11.07 23.391 25.312 1 71.25 229 GLY A N 1
ATOM 1879 C CA . GLY A 1 229 ? -10.242 24.453 25.875 1 71.25 229 GLY A CA 1
ATOM 1880 C C . GLY A 1 229 ? -8.945 24.656 25.109 1 71.25 229 GLY A C 1
ATOM 1881 O O . GLY A 1 229 ? -7.859 24.453 25.656 1 71.25 229 GLY A O 1
ATOM 1882 N N . GLY A 1 230 ? -8.828 24.719 23.859 1 58.53 230 GLY A N 1
ATOM 1883 C CA . GLY A 1 230 ? -7.84 24.875 22.812 1 58.53 230 GLY A CA 1
ATOM 1884 C C . GLY A 1 230 ? -6.547 25.516 23.297 1 58.53 230 GLY A C 1
ATOM 1885 O O . GLY A 1 230 ? -5.465 25.156 22.828 1 58.53 230 GLY A O 1
ATOM 1886 N N . ASP A 1 231 ? -6.609 26.719 23.984 1 55.19 231 ASP A N 1
ATOM 1887 C CA . ASP A 1 231 ? -5.543 27.641 24.344 1 55.19 231 ASP A CA 1
ATOM 1888 C C . ASP A 1 231 ? -4.906 27.25 25.672 1 55.19 231 ASP A C 1
ATOM 1890 O O . ASP A 1 231 ? -3.9 27.828 26.094 1 55.19 231 ASP A O 1
ATOM 1894 N N . LYS A 1 232 ? -5.516 26.578 26.5 1 50.59 232 LYS A N 1
ATOM 1895 C CA . LYS A 1 232 ? -5.031 26.391 27.859 1 50.59 232 LYS A CA 1
ATOM 1896 C C . LYS A 1 232 ? -3.592 25.891 27.875 1 50.59 232 LYS A C 1
ATOM 1898 O O . LYS A 1 232 ? -2.832 26.188 28.797 1 50.59 232 LYS A O 1
ATOM 1903 N N . TRP A 1 233 ? -3.26 25.047 27 1 47.22 233 TRP A N 1
ATOM 1904 C CA . TRP A 1 233 ? -2.004 24.359 27.25 1 47.22 233 TRP A CA 1
ATOM 1905 C C . TRP A 1 233 ? -0.824 25.125 26.688 1 47.22 233 TRP A C 1
ATOM 1907 O O . TRP A 1 233 ? 0.328 24.719 26.812 1 47.22 233 TRP A O 1
ATOM 1917 N N . VAL A 1 234 ? -1.106 26.047 25.75 1 49.16 234 VAL A N 1
ATOM 1918 C CA . VAL A 1 234 ? 0.079 26.766 25.281 1 49.16 234 VAL A CA 1
ATOM 1919 C C . VAL A 1 234 ? 0.559 27.734 26.359 1 49.16 234 VAL A C 1
ATOM 1921 O O . VAL A 1 234 ? 1.408 28.594 26.109 1 49.16 234 VAL A O 1
ATOM 1924 N N . ASP A 1 235 ? -0.056 28 27.422 1 37.84 235 ASP A N 1
ATOM 1925 C CA . ASP A 1 235 ? 0.064 29.172 28.281 1 37.84 235 ASP A CA 1
ATOM 1926 C C . ASP A 1 235 ? 1.514 29.406 28.703 1 37.84 235 ASP A C 1
ATOM 1928 O O . ASP A 1 235 ? 2.004 30.531 28.672 1 37.84 235 ASP A O 1
ATOM 1932 N N . GLU A 1 236 ? 1.976 28.828 29.875 1 39.34 236 GLU A N 1
ATOM 1933 C CA . GLU A 1 236 ? 2.527 29.672 30.922 1 39.34 236 GLU A CA 1
ATOM 1934 C C . GLU A 1 236 ? 3.77 30.406 30.438 1 39.34 236 GLU A C 1
ATOM 1936 O O . GLU A 1 236 ? 3.889 31.625 30.641 1 39.34 236 GLU A O 1
ATOM 1941 N N . GLU A 1 237 ? 4.934 29.844 30.281 1 40.75 237 GLU A N 1
ATOM 1942 C CA . GLU A 1 237 ? 6.219 30.531 30.156 1 40.75 237 GLU A CA 1
ATOM 1943 C C . GLU A 1 237 ? 6.387 31.109 28.75 1 40.75 237 GLU A C 1
ATOM 1945 O O . GLU A 1 237 ? 6.957 32.188 28.578 1 40.75 237 GLU A O 1
ATOM 1950 N N . ASP A 1 238 ? 5.949 30.547 27.641 1 42.75 238 ASP A N 1
ATOM 1951 C CA . ASP A 1 238 ? 6.266 30.969 26.281 1 42.75 238 ASP A CA 1
ATOM 1952 C C . ASP A 1 238 ? 5.27 32 25.797 1 42.75 238 ASP A C 1
ATOM 1954 O O . ASP A 1 238 ? 5.48 32.625 24.75 1 42.75 238 ASP A O 1
ATOM 1958 N N . ASP A 1 239 ? 4.078 32.219 26.203 1 40.53 239 ASP A N 1
ATOM 1959 C CA . ASP A 1 239 ? 3.199 33.375 25.984 1 40.53 239 ASP A CA 1
ATOM 1960 C C . ASP A 1 239 ? 3.867 34.656 26.453 1 40.53 239 ASP A C 1
ATOM 1962 O O . ASP A 1 239 ? 3.602 35.75 25.906 1 40.53 239 ASP A O 1
ATOM 1966 N N . GLU A 1 240 ? 4.52 34.656 27.531 1 40.66 240 GLU A N 1
ATOM 1967 C CA . GLU A 1 240 ? 5.219 35.844 27.984 1 40.66 240 GLU A CA 1
ATOM 1968 C C . GLU A 1 240 ? 6.227 36.344 26.953 1 40.66 240 GLU A C 1
ATOM 1970 O O . GLU A 1 240 ? 6.371 37.562 26.75 1 40.66 240 GLU A O 1
ATOM 1975 N N . ALA A 1 241 ? 6.961 35.531 26.297 1 47.03 241 ALA A N 1
ATOM 1976 C CA . ALA A 1 241 ? 8.008 35.969 25.375 1 47.03 241 ALA A CA 1
ATOM 1977 C C . ALA A 1 241 ? 7.422 36.406 24.031 1 47.03 241 ALA A C 1
ATOM 1979 O O . ALA A 1 241 ? 7.859 37.406 23.453 1 47.03 241 ALA A O 1
ATOM 1980 N N . LEU A 1 242 ? 6.379 35.812 23.516 1 44.94 242 LEU A N 1
ATOM 1981 C CA . LEU A 1 242 ? 5.742 36.25 22.266 1 44.94 242 LEU A CA 1
ATOM 1982 C C . LEU A 1 242 ? 5.008 37.562 22.438 1 44.94 242 LEU A C 1
ATOM 1984 O O . LEU A 1 242 ? 5.051 38.438 21.562 1 44.94 242 LEU A O 1
ATOM 1988 N N . LEU A 1 243 ? 4.234 37.812 23.5 1 43.09 243 LEU A N 1
ATOM 1989 C CA . LEU A 1 243 ? 3.664 39.094 23.859 1 43.09 243 LEU A CA 1
ATOM 1990 C C . LEU A 1 243 ? 4.766 40.125 24.094 1 43.09 243 LEU A C 1
ATOM 1992 O O . LEU A 1 243 ? 4.609 41.281 23.734 1 43.09 243 LEU A O 1
ATOM 1996 N N . ALA A 1 244 ? 5.844 39.75 24.609 1 47.69 244 ALA A N 1
ATOM 1997 C CA . ALA A 1 244 ? 6.973 40.656 24.812 1 47.69 244 ALA A CA 1
ATOM 1998 C C . ALA A 1 244 ? 7.602 41.031 23.469 1 47.69 244 ALA A C 1
ATOM 2000 O O . ALA A 1 244 ? 7.977 42.219 23.266 1 47.69 244 ALA A O 1
ATOM 2001 N N . ASN A 1 245 ? 7.734 40.031 22.516 1 48.59 245 ASN A N 1
ATOM 2002 C CA . ASN A 1 245 ? 8.367 40.344 21.234 1 48.59 245 ASN A CA 1
ATOM 2003 C C . ASN A 1 245 ? 7.422 41.094 20.312 1 48.59 245 ASN A C 1
ATOM 2005 O O . ASN A 1 245 ? 7.863 41.812 19.406 1 48.59 245 ASN A O 1
ATOM 2009 N N . LYS A 1 246 ? 6.066 41.031 20.344 1 46.25 246 LYS A N 1
ATOM 2010 C CA . LYS A 1 246 ? 5.121 41.906 19.656 1 46.25 246 LYS A CA 1
ATOM 2011 C C . LYS A 1 246 ? 5.121 43.281 20.266 1 46.25 246 LYS A C 1
ATOM 2013 O O . LYS A 1 246 ? 4.773 44.281 19.594 1 46.25 246 LYS A O 1
ATOM 2018 N N . LYS A 1 247 ? 5.34 43.531 21.5 1 44.97 247 LYS A N 1
ATOM 2019 C CA . LYS A 1 247 ? 5.398 44.875 22.109 1 44.97 247 LYS A CA 1
ATOM 2020 C C . LYS A 1 247 ? 6.727 45.562 21.781 1 44.97 247 LYS A C 1
ATOM 2022 O O . LYS A 1 247 ? 6.98 46.656 22.234 1 44.97 247 LYS A O 1
ATOM 2027 N N . ALA A 1 248 ? 7.652 44.812 21.172 1 42.75 248 ALA A N 1
ATOM 2028 C CA . ALA A 1 248 ? 8.797 45.656 20.828 1 42.75 248 ALA A CA 1
ATOM 2029 C C . ALA A 1 248 ? 8.422 46.688 19.766 1 42.75 248 ALA A C 1
ATOM 2031 O O . ALA A 1 248 ? 7.832 46.344 18.734 1 42.75 248 ALA A O 1
ATOM 2032 N N . PRO A 1 249 ? 8.242 47.875 20.109 1 36.56 249 PRO A N 1
ATOM 2033 C CA . PRO A 1 249 ? 7.918 49.062 19.281 1 36.56 249 PRO A CA 1
ATOM 2034 C C . PRO A 1 249 ? 8.625 49.031 17.938 1 36.56 249 PRO A C 1
ATOM 2036 O O . PRO A 1 249 ? 9.734 48.5 17.828 1 36.56 249 PRO A O 1
ATOM 2039 N N . TYR A 1 250 ? 7.953 48.844 16.703 1 36.56 250 TYR A N 1
ATOM 2040 C CA . TYR A 1 250 ? 8.438 49.406 15.453 1 36.56 250 TYR A CA 1
ATOM 2041 C C . TYR A 1 250 ? 9.227 50.688 15.703 1 36.56 250 TYR A C 1
ATOM 2043 O O . TYR A 1 250 ? 8.641 51.719 16.047 1 36.56 250 TYR A O 1
ATOM 2051 N N . GLY A 1 251 ? 10.289 50.688 16.406 1 29.47 251 GLY A N 1
ATOM 2052 C CA . GLY A 1 251 ? 11.148 51.844 16.406 1 29.47 251 GLY A CA 1
ATOM 2053 C C . GLY A 1 251 ? 11.32 52.469 15.031 1 29.47 251 GLY A C 1
ATOM 2054 O O . GLY A 1 251 ? 11.125 51.781 14.016 1 29.47 251 GLY A O 1
ATOM 2055 N N . THR A 1 252 ? 11.133 53.812 14.883 1 31.88 252 THR A N 1
ATOM 2056 C CA . THR A 1 252 ? 11.398 54.844 13.898 1 31.88 252 THR A CA 1
ATOM 2057 C C . THR A 1 252 ? 12.773 54.656 13.258 1 31.88 252 THR A C 1
ATOM 2059 O O . THR A 1 252 ? 13.797 54.812 13.93 1 31.88 252 THR A O 1
ATOM 2062 N N . VAL A 1 253 ? 13.125 53.5 12.719 1 26.27 253 VAL A N 1
ATOM 2063 C CA . VAL A 1 253 ? 14.195 53.844 11.797 1 26.27 253 VAL A CA 1
ATOM 2064 C C . VAL A 1 253 ? 13.617 54.531 10.562 1 26.27 253 VAL A C 1
ATOM 2066 O O . VAL A 1 253 ? 12.508 54.219 10.125 1 26.27 253 VAL A O 1
ATOM 2069 N N . MET B 1 1 ? -15.422 -9.203 -19 1 52.38 1 MET B N 1
ATOM 2070 C CA . MET B 1 1 ? -14.656 -10.273 -18.375 1 52.38 1 MET B CA 1
ATOM 2071 C C . MET B 1 1 ? -15.016 -10.398 -16.891 1 52.38 1 MET B C 1
ATOM 2073 O O . MET B 1 1 ? -15.203 -9.391 -16.219 1 52.38 1 MET B O 1
ATOM 2077 N N . PRO B 1 2 ? -15.391 -11.578 -16.438 1 68.56 2 PRO B N 1
ATOM 2078 C CA . PRO B 1 2 ? -15.883 -11.734 -15.062 1 68.56 2 PRO B CA 1
ATOM 2079 C C . PRO B 1 2 ? -14.805 -11.484 -14.016 1 68.56 2 PRO B C 1
ATOM 2081 O O . PRO B 1 2 ? -13.617 -11.625 -14.305 1 68.56 2 PRO B O 1
ATOM 2084 N N . PHE B 1 3 ? -15.148 -10.852 -13.016 1 88.81 3 PHE B N 1
ATOM 2085 C CA . PHE B 1 3 ? -14.289 -10.57 -11.867 1 88.81 3 PHE B CA 1
ATOM 2086 C C . PHE B 1 3 ? -14.133 -11.812 -11 1 88.81 3 PHE B C 1
ATOM 2088 O O . PHE B 1 3 ? -14.844 -11.977 -10 1 88.81 3 PHE B O 1
ATOM 2095 N N . TYR B 1 4 ? -13.188 -12.672 -11.414 1 92.38 4 TYR B N 1
ATOM 2096 C CA . TYR B 1 4 ? -13.008 -13.961 -10.742 1 92.38 4 TYR B CA 1
ATOM 2097 C C . TYR B 1 4 ? -12.445 -13.766 -9.344 1 92.38 4 TYR B C 1
ATOM 2099 O O . TYR B 1 4 ? -12.641 -14.617 -8.469 1 92.38 4 TYR B O 1
ATOM 2107 N N . ALA B 1 5 ? -11.734 -12.711 -9.141 1 95.06 5 ALA B N 1
ATOM 2108 C CA . ALA B 1 5 ? -11.281 -12.43 -7.781 1 95.06 5 ALA B CA 1
ATOM 2109 C C . ALA B 1 5 ? -12.469 -12.172 -6.855 1 95.06 5 ALA B C 1
ATOM 2111 O O . ALA B 1 5 ? -12.492 -12.664 -5.723 1 95.06 5 ALA B O 1
ATOM 2112 N N . LEU B 1 6 ? -13.453 -11.508 -7.367 1 95 6 LEU B N 1
ATOM 2113 C CA . LEU B 1 6 ? -14.641 -11.227 -6.562 1 95 6 LEU B CA 1
ATOM 2114 C C . LEU B 1 6 ? -15.484 -12.477 -6.387 1 95 6 LEU B C 1
ATOM 2116 O O . LEU B 1 6 ? -16.078 -12.688 -5.332 1 95 6 LEU B O 1
ATOM 2120 N N . LYS B 1 7 ? -15.508 -13.258 -7.438 1 95.44 7 LYS B N 1
ATOM 2121 C CA . LYS B 1 7 ? -16.188 -14.539 -7.312 1 95.44 7 LYS B CA 1
ATOM 2122 C C . LYS B 1 7 ? -15.523 -15.414 -6.254 1 95.44 7 LYS B C 1
ATOM 2124 O O . LYS B 1 7 ? -16.203 -16.156 -5.535 1 95.44 7 LYS B O 1
ATOM 2129 N N . GLY B 1 8 ? -14.203 -15.32 -6.25 1 96.88 8 GLY B N 1
ATOM 2130 C CA . GLY B 1 8 ? -13.477 -16.047 -5.219 1 96.88 8 GLY B CA 1
ATOM 2131 C C . GLY B 1 8 ? -13.805 -15.57 -3.814 1 96.88 8 GLY B C 1
ATOM 2132 O O . GLY B 1 8 ? -13.906 -16.391 -2.891 1 96.88 8 GLY B O 1
ATOM 2133 N N . VAL B 1 9 ? -14.008 -14.305 -3.691 1 96.31 9 VAL B N 1
ATOM 2134 C CA . VAL B 1 9 ? -14.391 -13.742 -2.398 1 96.31 9 VAL B CA 1
ATOM 2135 C C . VAL B 1 9 ? -15.758 -14.273 -1.989 1 96.31 9 VAL B C 1
ATOM 2137 O O . VAL B 1 9 ? -15.953 -14.719 -0.854 1 96.31 9 VAL B O 1
ATOM 2140 N N . ALA B 1 10 ? -16.719 -14.219 -2.861 1 95.94 10 ALA B N 1
ATOM 2141 C CA . ALA B 1 10 ? -18.062 -14.711 -2.6 1 95.94 10 ALA B CA 1
ATOM 2142 C C . ALA B 1 10 ? -18.047 -16.203 -2.25 1 95.94 10 ALA B C 1
ATOM 2144 O O . ALA B 1 10 ? -18.734 -16.625 -1.318 1 95.94 10 ALA B O 1
ATOM 2145 N N . TYR B 1 11 ? -17.297 -16.938 -3.012 1 96.19 11 TYR B N 1
ATOM 2146 C CA . TYR B 1 11 ? -17.172 -18.375 -2.764 1 96.19 11 TYR B CA 1
ATOM 2147 C C . TYR B 1 11 ? -16.594 -18.641 -1.381 1 96.19 11 TYR B C 1
ATOM 2149 O O . TYR B 1 11 ? -17.109 -19.469 -0.636 1 96.19 11 TYR B O 1
ATOM 2157 N N . PHE B 1 12 ? -15.531 -17.953 -1.095 1 96.19 12 PHE B N 1
ATOM 2158 C CA . PHE B 1 12 ? -14.844 -18.109 0.182 1 96.19 12 PHE B CA 1
ATOM 2159 C C . PHE B 1 12 ? -15.773 -17.781 1.343 1 96.19 12 PHE B C 1
ATOM 2161 O O . PHE B 1 12 ? -15.82 -18.516 2.336 1 96.19 12 PHE B O 1
ATOM 2168 N N . LEU B 1 13 ? -16.531 -16.703 1.194 1 95.12 13 LEU B N 1
ATOM 2169 C CA . LEU B 1 13 ? -17.453 -16.281 2.244 1 95.12 13 LEU B CA 1
ATOM 2170 C C . LEU B 1 13 ? -18.578 -17.297 2.412 1 95.12 13 LEU B C 1
ATOM 2172 O O . LEU B 1 13 ? -19.094 -17.469 3.52 1 95.12 13 LEU B O 1
ATOM 2176 N N . GLY B 1 14 ? -18.953 -17.969 1.381 1 94.81 14 GLY B N 1
ATOM 2177 C CA . GLY B 1 14 ? -20.062 -18.922 1.399 1 94.81 14 GLY B CA 1
ATOM 2178 C C . GLY B 1 14 ? -19.672 -20.281 1.943 1 94.81 14 GLY B C 1
ATOM 2179 O O . GLY B 1 14 ? -20.531 -21.125 2.189 1 94.81 14 GLY B O 1
ATOM 2180 N N . HIS B 1 15 ? -18.406 -20.5 2.17 1 95 15 HIS B N 1
ATOM 2181 C CA . HIS B 1 15 ? -17.938 -21.797 2.652 1 95 15 HIS B CA 1
ATOM 2182 C C . HIS B 1 15 ? -17.125 -21.641 3.938 1 95 15 HIS B C 1
ATOM 2184 O O . HIS B 1 15 ? -15.898 -21.625 3.904 1 95 15 HIS B O 1
ATOM 2190 N N . PRO B 1 16 ? -17.766 -21.703 5.055 1 93 16 PRO B N 1
ATOM 2191 C CA . PRO B 1 16 ? -17.125 -21.438 6.348 1 93 16 PRO B CA 1
ATOM 2192 C C . PRO B 1 16 ? -16 -22.438 6.66 1 93 16 PRO B C 1
ATOM 2194 O O . PRO B 1 16 ? -15.078 -22.109 7.398 1 93 16 PRO B O 1
ATOM 2197 N N . HIS B 1 17 ? -16.078 -23.609 6.094 1 92.44 17 HIS B N 1
ATOM 2198 C CA . HIS B 1 17 ? -15.016 -24.578 6.281 1 92.44 17 HIS B CA 1
ATOM 2199 C C . HIS B 1 17 ? -13.68 -24.047 5.793 1 92.44 17 HIS B C 1
ATOM 2201 O O . HIS B 1 17 ? -12.641 -24.297 6.406 1 92.44 17 HIS B O 1
ATOM 2207 N N . LEU B 1 18 ? -13.695 -23.25 4.781 1 93.81 18 LEU B N 1
ATOM 2208 C CA . LEU B 1 18 ? -12.484 -22.688 4.211 1 93.81 18 LEU B CA 1
ATOM 2209 C C . LEU B 1 18 ? -11.906 -21.609 5.121 1 93.81 18 LEU B C 1
ATOM 2211 O O . LEU B 1 18 ? -10.688 -21.391 5.133 1 93.81 18 LEU B O 1
ATOM 2215 N N . TRP B 1 19 ? -12.727 -21 5.977 1 92.5 19 TRP B N 1
ATOM 2216 C CA . TRP B 1 19 ? -12.266 -19.969 6.898 1 92.5 19 TRP B CA 1
ATOM 2217 C C . TRP B 1 19 ? -11.312 -20.562 7.938 1 92.5 19 TRP B C 1
ATOM 2219 O O . TRP B 1 19 ? -10.281 -19.969 8.25 1 92.5 19 TRP B O 1
ATOM 2229 N N . LYS B 1 20 ? -11.773 -21.656 8.406 1 89.94 20 LYS B N 1
ATOM 2230 C CA . LYS B 1 20 ? -10.961 -22.312 9.43 1 89.94 20 LYS B CA 1
ATOM 2231 C C . LYS B 1 20 ? -9.617 -22.766 8.859 1 89.94 20 LYS B C 1
ATOM 2233 O O . LYS B 1 20 ? -8.586 -22.625 9.523 1 89.94 20 LYS B O 1
ATOM 2238 N N . GLN B 1 21 ? -9.641 -23.25 7.648 1 89.56 21 GLN B N 1
ATOM 2239 C CA . GLN B 1 21 ? -8.406 -23.703 7.008 1 89.56 21 GLN B CA 1
ATOM 2240 C C . GLN B 1 21 ? -7.48 -22.531 6.707 1 89.56 21 GLN B C 1
ATOM 2242 O O . GLN B 1 21 ? -6.258 -22.672 6.77 1 89.56 21 GLN B O 1
ATOM 2247 N N . ALA B 1 22 ? -8.078 -21.453 6.379 1 90.94 22 ALA B N 1
ATOM 2248 C CA . ALA B 1 22 ? -7.32 -20.266 5.996 1 90.94 22 ALA B CA 1
ATOM 2249 C C . ALA B 1 22 ? -6.781 -19.547 7.227 1 90.94 22 ALA B C 1
ATOM 2251 O O . ALA B 1 22 ? -5.73 -18.906 7.168 1 90.94 22 ALA B O 1
ATOM 2252 N N . ALA B 1 23 ? -7.473 -19.625 8.367 1 91.75 23 ALA B N 1
ATOM 2253 C CA . ALA B 1 23 ? -7.129 -18.891 9.578 1 91.75 23 ALA B CA 1
ATOM 2254 C C . ALA B 1 23 ? -5.766 -19.312 10.117 1 91.75 23 ALA B C 1
ATOM 2256 O O . ALA B 1 23 ? -4.973 -18.484 10.555 1 91.75 23 ALA B O 1
ATOM 2257 N N . PHE B 1 24 ? -5.539 -20.562 10 1 89.31 24 PHE B N 1
ATOM 2258 C CA . PHE B 1 24 ? -4.328 -21.094 10.609 1 89.31 24 PHE B CA 1
ATOM 2259 C C . PHE B 1 24 ? -3.088 -20.562 9.914 1 89.31 24 PHE B C 1
ATOM 2261 O O . PHE B 1 24 ? -2.23 -19.938 10.547 1 89.31 24 PHE B O 1
ATOM 2268 N N . PRO B 1 25 ? -2.984 -20.766 8.641 1 88.56 25 PRO B N 1
ATOM 2269 C CA . PRO B 1 25 ? -1.787 -20.25 7.973 1 88.56 25 PRO B CA 1
ATOM 2270 C C . PRO B 1 25 ? -1.684 -18.719 8.031 1 88.56 25 PRO B C 1
ATOM 2272 O O . PRO B 1 25 ? -0.578 -18.172 8.07 1 88.56 25 PRO B O 1
ATOM 2275 N N . LEU B 1 26 ? -2.75 -18.062 8 1 88.62 26 LEU B N 1
ATOM 2276 C CA . LEU B 1 26 ? -2.719 -16.609 8.094 1 88.62 26 LEU B CA 1
ATOM 2277 C C . LEU B 1 26 ? -2.197 -16.172 9.461 1 88.62 26 LEU B C 1
ATOM 2279 O O . LEU B 1 26 ? -1.382 -15.25 9.547 1 88.62 26 LEU B O 1
ATOM 2283 N N . LEU B 1 27 ? -2.684 -16.797 10.508 1 88.06 27 LEU B N 1
ATOM 2284 C CA . LEU B 1 27 ? -2.221 -16.484 11.859 1 88.06 27 LEU B CA 1
ATOM 2285 C C . LEU B 1 27 ? -0.746 -16.844 12.023 1 88.06 27 LEU B C 1
ATOM 2287 O O . LEU B 1 27 ? -0 -16.109 12.688 1 88.06 27 LEU B O 1
ATOM 2291 N N . LEU B 1 28 ? -0.408 -17.906 11.406 1 86.38 28 LEU B N 1
ATOM 2292 C CA . LEU B 1 28 ? 0.99 -18.328 11.461 1 86.38 28 LEU B CA 1
ATOM 2293 C C . LEU B 1 28 ? 1.878 -17.328 10.727 1 86.38 28 LEU B C 1
ATOM 2295 O O . LEU B 1 28 ? 2.992 -17.031 11.164 1 86.38 28 LEU B O 1
ATOM 2299 N N . THR B 1 29 ? 1.385 -16.906 9.633 1 83.31 29 THR B N 1
ATOM 2300 C CA . THR B 1 29 ? 2.123 -15.906 8.875 1 83.31 29 THR B CA 1
ATOM 2301 C C . THR B 1 29 ? 2.277 -14.617 9.688 1 83.31 29 THR B C 1
ATOM 2303 O O . THR B 1 29 ? 3.352 -14.016 9.703 1 83.31 29 THR B O 1
ATOM 2306 N N . LEU B 1 30 ? 1.265 -14.195 10.266 1 83.12 30 LEU B N 1
ATOM 2307 C CA . LEU B 1 30 ? 1.303 -13.008 11.117 1 83.12 30 LEU B CA 1
ATOM 2308 C C . LEU B 1 30 ? 2.293 -13.188 12.258 1 83.12 30 LEU B C 1
ATOM 2310 O O . LEU B 1 30 ? 3.088 -12.289 12.547 1 83.12 30 LEU B O 1
ATOM 2314 N N . ALA B 1 31 ? 2.189 -14.32 12.906 1 85.81 31 ALA B N 1
ATOM 2315 C CA . ALA B 1 31 ? 3.094 -14.625 14.008 1 85.81 31 ALA B CA 1
ATOM 2316 C C . ALA B 1 31 ? 4.547 -14.648 13.539 1 85.81 31 ALA B C 1
ATOM 2318 O O . ALA B 1 31 ? 5.43 -14.102 14.203 1 85.81 31 ALA B O 1
ATOM 2319 N N . PHE B 1 32 ? 4.734 -15.273 12.422 1 83.44 32 PHE B N 1
ATOM 2320 C CA . PHE B 1 32 ? 6.074 -15.367 11.852 1 83.44 32 PHE B CA 1
ATOM 2321 C C . PHE B 1 32 ? 6.617 -13.984 11.5 1 83.44 32 PHE B C 1
ATOM 2323 O O . PHE B 1 32 ? 7.793 -13.695 11.734 1 83.44 32 PHE B O 1
ATOM 2330 N N . SER B 1 33 ? 5.758 -13.188 10.938 1 79.94 33 SER B N 1
ATOM 2331 C CA . SER B 1 33 ? 6.168 -11.844 10.562 1 79.94 33 SER B CA 1
ATOM 2332 C C . SER B 1 33 ? 6.543 -11.016 11.789 1 79.94 33 SER B C 1
ATOM 2334 O O . SER B 1 33 ? 7.559 -10.32 11.789 1 79.94 33 SER B O 1
ATOM 2336 N N . ILE B 1 34 ? 5.75 -11.094 12.805 1 82.44 34 ILE B N 1
ATOM 2337 C CA . ILE B 1 34 ? 6.016 -10.359 14.031 1 82.44 34 ILE B CA 1
ATOM 2338 C C . ILE B 1 34 ? 7.32 -10.852 14.656 1 82.44 34 ILE B C 1
ATOM 2340 O O . ILE B 1 34 ? 8.164 -10.047 15.055 1 82.44 34 ILE B O 1
ATOM 2344 N N . PHE B 1 35 ? 7.465 -12.094 14.672 1 84.31 35 PHE B N 1
ATOM 2345 C CA . PHE B 1 35 ? 8.656 -12.711 15.25 1 84.31 35 PHE B CA 1
ATOM 2346 C C . PHE B 1 35 ? 9.898 -12.32 14.453 1 84.31 35 PHE B C 1
ATOM 2348 O O . PHE B 1 35 ? 10.945 -12.031 15.039 1 84.31 35 PHE B O 1
ATOM 2355 N N . SER B 1 36 ? 9.789 -12.359 13.148 1 82.12 36 SER B N 1
ATOM 2356 C CA . SER B 1 36 ? 10.93 -12.031 12.297 1 82.12 36 SER B CA 1
ATOM 2357 C C . SER B 1 36 ? 11.359 -10.586 12.484 1 82.12 36 SER B C 1
ATOM 2359 O O . SER B 1 36 ? 12.555 -10.281 12.469 1 82.12 36 SER B O 1
ATOM 2361 N N . VAL B 1 37 ? 10.406 -9.703 12.664 1 79.12 37 VAL B N 1
ATOM 2362 C CA . VAL B 1 37 ? 10.719 -8.297 12.867 1 79.12 37 VAL B CA 1
ATOM 2363 C C . VAL B 1 37 ? 11.469 -8.117 14.188 1 79.12 37 VAL B C 1
ATOM 2365 O O . VAL B 1 37 ? 12.531 -7.492 14.227 1 79.12 37 VAL B O 1
ATOM 2368 N N . PHE B 1 38 ? 10.984 -8.656 15.188 1 80.12 38 PHE B N 1
ATOM 2369 C CA . PHE B 1 38 ? 11.586 -8.523 16.516 1 80.12 38 PHE B CA 1
ATOM 2370 C C . PHE B 1 38 ? 12.969 -9.172 16.547 1 80.12 38 PHE B C 1
ATOM 2372 O O . PHE B 1 38 ? 13.93 -8.578 17.031 1 80.12 38 PHE B O 1
ATOM 2379 N N . LEU B 1 39 ? 13.062 -10.336 16.016 1 77.44 39 LEU B N 1
ATOM 2380 C CA . LEU B 1 39 ? 14.289 -11.117 16.094 1 77.44 39 LEU B CA 1
ATOM 2381 C C . LEU B 1 39 ? 15.391 -10.484 15.242 1 77.44 39 LEU B C 1
ATOM 2383 O O . LEU B 1 39 ? 16.531 -10.328 15.703 1 77.44 39 LEU B O 1
ATOM 2387 N N . LEU B 1 40 ? 15.039 -10.023 14.086 1 75.38 40 LEU B N 1
ATOM 2388 C CA . LEU B 1 40 ? 16.062 -9.555 13.164 1 75.38 40 LEU B CA 1
ATOM 2389 C C . LEU B 1 40 ? 16.484 -8.125 13.508 1 75.38 40 LEU B C 1
ATOM 2391 O O . LEU B 1 40 ? 17.656 -7.773 13.367 1 75.38 40 LEU B O 1
ATOM 2395 N N . PHE B 1 41 ? 15.539 -7.379 13.938 1 77.12 41 PHE B N 1
ATOM 2396 C CA . PHE B 1 41 ? 15.938 -6.043 14.359 1 77.12 41 PHE B CA 1
ATOM 2397 C C . PHE B 1 41 ? 16.766 -6.102 15.633 1 77.12 41 PHE B C 1
ATOM 2399 O O . PHE B 1 41 ? 17.734 -5.344 15.789 1 77.12 41 PHE B O 1
ATOM 2406 N N . ALA B 1 42 ? 16.453 -6.969 16.5 1 74.69 42 ALA B N 1
ATOM 2407 C CA . ALA B 1 42 ? 17.172 -7.09 17.75 1 74.69 42 ALA B CA 1
ATOM 2408 C C . ALA B 1 42 ? 18.562 -7.691 17.531 1 74.69 42 ALA B C 1
ATOM 2410 O O . ALA B 1 42 ? 19.547 -7.25 18.141 1 74.69 42 ALA B O 1
ATOM 2411 N N . TRP B 1 43 ? 18.641 -8.609 16.594 1 76.25 43 TRP B N 1
ATOM 2412 C CA . TRP B 1 43 ? 19.859 -9.398 16.516 1 76.25 43 TRP B CA 1
ATOM 2413 C C . TRP B 1 43 ? 20.734 -8.93 15.359 1 76.25 43 TRP B C 1
ATOM 2415 O O . TRP B 1 43 ? 21.969 -9 15.438 1 76.25 43 TRP B O 1
ATOM 2425 N N . THR B 1 44 ? 20.125 -8.445 14.352 1 74.56 44 THR B N 1
ATOM 2426 C CA . THR B 1 44 ? 20.922 -8.25 13.148 1 74.56 44 THR B CA 1
ATOM 2427 C C . THR B 1 44 ? 21.203 -6.77 12.922 1 74.56 44 THR B C 1
ATOM 2429 O O . THR B 1 44 ? 22.188 -6.414 12.266 1 74.56 44 THR B O 1
ATOM 2432 N N . LEU B 1 45 ? 20.453 -5.938 13.539 1 76.5 45 LEU B N 1
ATOM 2433 C CA . LEU B 1 45 ? 20.609 -4.52 13.234 1 76.5 45 LEU B CA 1
ATOM 2434 C C . LEU B 1 45 ? 21.969 -4.016 13.711 1 76.5 45 LEU B C 1
ATOM 2436 O O . LEU B 1 45 ? 22.719 -3.426 12.938 1 76.5 45 LEU B O 1
ATOM 2440 N N . ARG B 1 46 ? 22.281 -4.27 14.953 1 74.94 46 ARG B N 1
ATOM 2441 C CA . ARG B 1 46 ? 23.484 -3.713 15.547 1 74.94 46 ARG B CA 1
ATOM 2442 C C . ARG B 1 46 ? 24.734 -4.254 14.859 1 74.94 46 ARG B C 1
ATOM 2444 O O . ARG B 1 46 ? 25.594 -3.486 14.422 1 74.94 46 ARG B O 1
ATOM 2451 N N . PRO B 1 47 ? 24.875 -5.594 14.703 1 72.12 47 PRO B N 1
ATOM 2452 C CA . PRO B 1 47 ? 26.047 -6.109 13.977 1 72.12 47 PRO B CA 1
ATOM 2453 C C . PRO B 1 47 ? 26.156 -5.547 12.562 1 72.12 47 PRO B C 1
ATOM 2455 O O . PRO B 1 47 ? 27.266 -5.289 12.086 1 72.12 47 PRO B O 1
ATOM 2458 N N . GLN B 1 48 ? 25.109 -5.336 11.922 1 73.75 48 GLN B N 1
ATOM 2459 C CA . GLN B 1 48 ? 25.109 -4.828 10.555 1 73.75 48 GLN B CA 1
ATOM 2460 C C . GLN B 1 48 ? 25.531 -3.363 10.516 1 73.75 48 GLN B C 1
ATOM 2462 O O . GLN B 1 48 ? 26.281 -2.953 9.617 1 73.75 48 GLN B O 1
ATOM 2467 N N . GLU B 1 49 ? 25.062 -2.586 11.414 1 77.19 49 GLU B N 1
ATOM 2468 C CA . GLU B 1 49 ? 25.469 -1.187 11.508 1 77.19 49 GLU B CA 1
ATOM 2469 C C . GLU B 1 49 ? 26.953 -1.064 11.766 1 77.19 49 GLU B C 1
ATOM 2471 O O . GLU B 1 49 ? 27.641 -0.253 11.141 1 77.19 49 GLU B O 1
ATOM 2476 N N . SER B 1 50 ? 27.391 -1.856 12.734 1 78.19 50 SER B N 1
ATOM 2477 C CA . SER B 1 50 ? 28.812 -1.826 13.094 1 78.19 50 SER B CA 1
ATOM 2478 C C . SER B 1 50 ? 29.688 -2.248 11.922 1 78.19 50 SER B C 1
ATOM 2480 O O . SER B 1 50 ? 30.75 -1.66 11.695 1 78.19 50 SER B O 1
ATOM 2482 N N . TRP B 1 51 ? 29.234 -3.256 11.203 1 74.5 51 TRP B N 1
ATOM 2483 C CA . TRP B 1 51 ? 29.984 -3.73 10.047 1 74.5 51 TRP B CA 1
ATOM 2484 C C . TRP B 1 51 ? 30.094 -2.646 8.977 1 74.5 51 TRP B C 1
ATOM 2486 O O . TRP B 1 51 ? 31.156 -2.441 8.391 1 74.5 51 TRP B O 1
ATOM 2496 N N . MET B 1 52 ? 29.078 -1.915 8.773 1 72.75 52 MET B N 1
ATOM 2497 C CA . MET B 1 52 ? 29.047 -0.86 7.762 1 72.75 52 MET B CA 1
ATOM 2498 C C . MET B 1 52 ? 29.891 0.339 8.203 1 72.75 52 MET B C 1
ATOM 2500 O O . MET B 1 52 ? 30.547 0.974 7.383 1 72.75 52 MET B O 1
ATOM 2504 N N . ALA B 1 53 ? 29.828 0.644 9.453 1 73 53 ALA B N 1
ATOM 2505 C CA . ALA B 1 53 ? 30.656 1.721 10.008 1 73 53 ALA B CA 1
ATOM 2506 C C . ALA B 1 53 ? 32.125 1.397 9.891 1 73 53 ALA B C 1
ATOM 2508 O O . ALA B 1 53 ? 32.938 2.275 9.578 1 73 53 ALA B O 1
ATOM 2509 N N . GLU B 1 54 ? 32.5 0.246 10.109 1 77.56 54 GLU B N 1
ATOM 2510 C CA . GLU B 1 54 ? 33.875 -0.198 10.008 1 77.56 54 GLU B CA 1
ATOM 2511 C C . GLU B 1 54 ? 34.406 -0.067 8.578 1 77.56 54 GLU B C 1
ATOM 2513 O O . GLU B 1 54 ? 35.594 0.126 8.359 1 77.56 54 GLU B O 1
ATOM 2518 N N . LYS B 1 55 ? 33.5 -0.057 7.652 1 77.94 55 LYS B N 1
ATOM 2519 C CA . LYS B 1 55 ? 33.875 0.062 6.25 1 77.94 55 LYS B CA 1
ATOM 2520 C C . LYS B 1 55 ? 33.969 1.525 5.828 1 77.94 55 LYS B C 1
ATOM 2522 O O . LYS B 1 55 ? 34.188 1.824 4.648 1 77.94 55 LYS B O 1
ATOM 2527 N N . GLY B 1 56 ? 33.688 2.438 6.742 1 75.56 56 GLY B N 1
ATOM 2528 C CA . GLY B 1 56 ? 33.969 3.842 6.473 1 75.56 56 GLY B CA 1
ATOM 2529 C C . GLY B 1 56 ? 32.719 4.648 6.18 1 75.56 56 GLY B C 1
ATOM 2530 O O . GLY B 1 56 ? 32.812 5.816 5.793 1 75.56 56 GLY B O 1
ATOM 2531 N N . LEU B 1 57 ? 31.578 4.043 6.297 1 75.62 57 LEU B N 1
ATOM 2532 C CA . LEU B 1 57 ? 30.359 4.789 6.043 1 75.62 57 LEU B CA 1
ATOM 2533 C C . LEU B 1 57 ? 30 5.672 7.234 1 75.62 57 LEU B C 1
ATOM 2535 O O . LEU B 1 57 ? 30.219 5.289 8.383 1 75.62 57 LEU B O 1
ATOM 2539 N N . PRO B 1 58 ? 29.578 6.945 6.883 1 82 58 PRO B N 1
ATOM 2540 C CA . PRO B 1 58 ? 29.094 7.781 7.98 1 82 58 PRO B CA 1
ATOM 2541 C C . PRO B 1 58 ? 28.016 7.086 8.812 1 82 58 PRO B C 1
ATOM 2543 O O . PRO B 1 58 ? 27.297 6.223 8.305 1 82 58 PRO B O 1
ATOM 2546 N N . SER B 1 59 ? 27.906 7.477 10.055 1 79.56 59 SER B N 1
ATOM 2547 C CA . SER B 1 59 ? 27.047 6.805 11.023 1 79.56 59 SER B CA 1
ATOM 2548 C C . SER B 1 59 ? 25.594 6.785 10.57 1 79.56 59 SER B C 1
ATOM 2550 O O . SER B 1 59 ? 24.938 5.75 10.641 1 79.56 59 SER B O 1
ATOM 2552 N N . VAL B 1 60 ? 25.109 7.855 10.047 1 77 60 VAL B N 1
ATOM 2553 C CA . VAL B 1 60 ? 23.719 7.953 9.656 1 77 60 VAL B CA 1
ATOM 2554 C C . VAL B 1 60 ? 23.453 7.023 8.469 1 77 60 VAL B C 1
ATOM 2556 O O . VAL B 1 60 ? 22.438 6.32 8.445 1 77 60 VAL B O 1
ATOM 2559 N N . LEU B 1 61 ? 24.391 7.008 7.613 1 78.69 61 LEU B N 1
ATOM 2560 C CA . LEU B 1 61 ? 24.234 6.156 6.441 1 78.69 61 LEU B CA 1
ATOM 2561 C C . LEU B 1 61 ? 24.344 4.684 6.824 1 78.69 61 LEU B C 1
ATOM 2563 O O . LEU B 1 61 ? 23.625 3.84 6.281 1 78.69 61 LEU B O 1
ATOM 2567 N N . SER B 1 62 ? 25.266 4.461 7.758 1 77.25 62 SER B N 1
ATOM 2568 C CA . SER B 1 62 ? 25.422 3.088 8.227 1 77.25 62 SER B CA 1
ATOM 2569 C C . SER B 1 62 ? 24.141 2.57 8.859 1 77.25 62 SER B C 1
ATOM 2571 O O . SER B 1 62 ? 23.734 1.428 8.625 1 77.25 62 SER B O 1
ATOM 2573 N N . TRP B 1 63 ? 23.547 3.445 9.602 1 79.25 63 TRP B N 1
ATOM 2574 C CA . TRP B 1 63 ? 22.297 3.057 10.25 1 79.25 63 TRP B CA 1
ATOM 2575 C C . TRP B 1 63 ? 21.188 2.848 9.227 1 79.25 63 TRP B C 1
ATOM 2577 O O . TRP B 1 63 ? 20.438 1.877 9.312 1 79.25 63 TRP B O 1
ATOM 2587 N N . ILE B 1 64 ? 21.141 3.629 8.273 1 80.19 64 ILE B N 1
ATOM 2588 C CA . ILE B 1 64 ? 20.109 3.562 7.242 1 80.19 64 ILE B CA 1
ATOM 2589 C C . ILE B 1 64 ? 20.25 2.26 6.457 1 80.19 64 ILE B C 1
ATOM 2591 O O . ILE B 1 64 ? 19.266 1.528 6.281 1 80.19 64 ILE B O 1
ATOM 2595 N N . PHE B 1 65 ? 21.391 1.954 6.094 1 78.06 65 PHE B N 1
ATOM 2596 C CA . PHE B 1 65 ? 21.625 0.75 5.305 1 78.06 65 PHE B CA 1
ATOM 2597 C C . PHE B 1 65 ? 21.391 -0.501 6.145 1 78.06 65 PHE B C 1
ATOM 2599 O O . PHE B 1 65 ? 20.844 -1.495 5.645 1 78.06 65 PHE B O 1
ATOM 2606 N N . ALA B 1 66 ? 21.797 -0.366 7.363 1 80.56 66 ALA B N 1
ATOM 2607 C CA . ALA B 1 66 ? 21.562 -1.509 8.242 1 80.56 66 ALA B CA 1
ATOM 2608 C C . ALA B 1 66 ? 20.078 -1.804 8.383 1 80.56 66 ALA B C 1
ATOM 2610 O O . ALA B 1 66 ? 19.656 -2.961 8.312 1 80.56 66 ALA B O 1
ATOM 2611 N N . VAL B 1 67 ? 19.328 -0.813 8.555 1 83 67 VAL B N 1
ATOM 2612 C CA . VAL B 1 67 ? 17.891 -0.97 8.703 1 83 67 VAL B CA 1
ATOM 2613 C C . VAL B 1 67 ? 17.281 -1.535 7.418 1 83 67 VAL B C 1
ATOM 2615 O O . VAL B 1 67 ? 16.484 -2.467 7.461 1 83 67 VAL B O 1
ATOM 2618 N N . ILE B 1 68 ? 17.719 -1.035 6.305 1 81.75 68 ILE B N 1
ATOM 2619 C CA . ILE B 1 68 ? 17.219 -1.494 5.012 1 81.75 68 ILE B CA 1
ATOM 2620 C C . ILE B 1 68 ? 17.562 -2.969 4.82 1 81.75 68 ILE B C 1
ATOM 2622 O O . ILE B 1 68 ? 16.719 -3.764 4.41 1 81.75 68 ILE B O 1
ATOM 2626 N N . PHE B 1 69 ? 18.734 -3.312 5.191 1 79.81 69 PHE B N 1
ATOM 2627 C CA . PHE B 1 69 ? 19.188 -4.691 5.023 1 79.81 69 PHE B CA 1
ATOM 2628 C C . PHE B 1 69 ? 18.391 -5.633 5.914 1 79.81 69 PHE B C 1
ATOM 2630 O O . PHE B 1 69 ? 18.031 -6.742 5.504 1 79.81 69 PHE B O 1
ATOM 2637 N N . VAL B 1 70 ? 18.141 -5.188 7.109 1 83.06 70 VAL B N 1
ATOM 2638 C CA . VAL B 1 70 ? 17.359 -6.004 8.031 1 83.06 70 VAL B CA 1
ATOM 2639 C C . VAL B 1 70 ? 15.953 -6.207 7.477 1 83.06 70 VAL B C 1
ATOM 2641 O O . VAL B 1 70 ? 15.406 -7.309 7.543 1 83.06 70 VAL B O 1
ATOM 2644 N N . ILE B 1 71 ? 15.383 -5.203 6.918 1 82.94 71 ILE B N 1
ATOM 2645 C CA . ILE B 1 71 ? 14.039 -5.293 6.367 1 82.94 71 ILE B CA 1
ATOM 2646 C C . ILE B 1 71 ? 14.031 -6.238 5.168 1 82.94 71 ILE B C 1
ATOM 2648 O O . ILE B 1 71 ? 13.117 -7.047 5.012 1 82.94 71 ILE B O 1
ATOM 2652 N N . VAL B 1 72 ? 15.07 -6.184 4.363 1 78.38 72 VAL B N 1
ATOM 2653 C CA . VAL B 1 72 ? 15.188 -7.078 3.217 1 78.38 72 VAL B CA 1
ATOM 2654 C C . VAL B 1 72 ? 15.305 -8.523 3.699 1 78.38 72 VAL B C 1
ATOM 2656 O O . VAL B 1 72 ? 14.711 -9.43 3.107 1 78.38 72 VAL B O 1
ATOM 2659 N N . GLU B 1 73 ? 16.078 -8.688 4.758 1 81.94 73 GLU B N 1
ATOM 2660 C CA . GLU B 1 73 ? 16.219 -10.023 5.336 1 81.94 73 GLU B CA 1
ATOM 2661 C C . GLU B 1 73 ? 14.883 -10.555 5.844 1 81.94 73 GLU B C 1
ATOM 2663 O O . GLU B 1 73 ? 14.555 -11.727 5.648 1 81.94 73 GLU B O 1
ATOM 2668 N N . ILE B 1 74 ? 14.148 -9.672 6.492 1 82.56 74 ILE B N 1
ATOM 2669 C CA . ILE B 1 74 ? 12.828 -10.047 6.984 1 82.56 74 ILE B CA 1
ATOM 2670 C C . ILE B 1 74 ? 11.938 -10.453 5.812 1 82.56 74 ILE B C 1
ATOM 2672 O O . ILE B 1 74 ? 11.234 -11.461 5.879 1 82.56 74 ILE B O 1
ATOM 2676 N N . PHE B 1 75 ? 11.945 -9.758 4.738 1 81.25 75 PHE B N 1
ATOM 2677 C CA . PHE B 1 75 ? 11.172 -10.039 3.533 1 81.25 75 PHE B CA 1
ATOM 2678 C C . PHE B 1 75 ? 11.531 -11.406 2.961 1 81.25 75 PHE B C 1
ATOM 2680 O O . PHE B 1 75 ? 10.648 -12.195 2.631 1 81.25 75 PHE B O 1
ATOM 2687 N N . LEU B 1 76 ? 12.828 -11.641 2.875 1 77.38 76 LEU B N 1
ATOM 2688 C CA . LEU B 1 76 ? 13.289 -12.891 2.271 1 77.38 76 LEU B CA 1
ATOM 2689 C C . LEU B 1 76 ? 12.867 -14.086 3.109 1 77.38 76 LEU B C 1
ATOM 2691 O O . LEU B 1 76 ? 12.414 -15.102 2.566 1 77.38 76 LEU B O 1
ATOM 2695 N N . VAL B 1 77 ? 13.023 -13.969 4.445 1 80.94 77 VAL B N 1
ATOM 2696 C CA . VAL B 1 77 ? 12.648 -15.062 5.336 1 80.94 77 VAL B CA 1
ATOM 2697 C C . VAL B 1 77 ? 11.141 -15.289 5.273 1 80.94 77 VAL B C 1
ATOM 2699 O O . VAL B 1 77 ? 10.68 -16.438 5.25 1 80.94 77 VAL B O 1
ATOM 2702 N N . THR B 1 78 ? 10.391 -14.227 5.266 1 79.38 78 THR B N 1
ATOM 2703 C CA . THR B 1 78 ? 8.938 -14.336 5.195 1 79.38 78 THR B CA 1
ATOM 2704 C C . THR B 1 78 ? 8.5 -14.898 3.842 1 79.38 78 THR B C 1
ATOM 2706 O O . THR B 1 78 ? 7.512 -15.625 3.752 1 79.38 78 THR B O 1
ATOM 2709 N N . LEU B 1 79 ? 9.172 -14.469 2.816 1 75.44 79 LEU B N 1
ATOM 2710 C CA . LEU B 1 79 ? 8.914 -15.008 1.484 1 75.44 79 LEU B CA 1
ATOM 2711 C C . LEU B 1 79 ? 9.094 -16.531 1.465 1 75.44 79 LEU B C 1
ATOM 2713 O O . LEU B 1 79 ? 8.289 -17.25 0.868 1 75.44 79 LEU B O 1
ATOM 2717 N N . LEU B 1 80 ? 10.227 -16.922 2.053 1 74.56 80 LEU B N 1
ATOM 2718 C CA . LEU B 1 80 ? 10.492 -18.359 2.135 1 74.56 80 LEU B CA 1
ATOM 2719 C C . LEU B 1 80 ? 9.383 -19.078 2.902 1 74.56 80 LEU B C 1
ATOM 2721 O O . LEU B 1 80 ? 8.93 -20.141 2.49 1 74.56 80 LEU B O 1
ATOM 2725 N N . TYR B 1 81 ? 8.992 -18.5 4.004 1 78 81 TYR B N 1
ATOM 2726 C CA . TYR B 1 81 ? 7.879 -19.031 4.785 1 78 81 TYR B CA 1
ATOM 2727 C C . TYR B 1 81 ? 6.613 -19.125 3.945 1 78 81 TYR B C 1
ATOM 2729 O O . TYR B 1 81 ? 5.914 -20.141 3.971 1 78 81 TYR B O 1
ATOM 2737 N N . ALA B 1 82 ? 6.254 -18.062 3.301 1 75.5 82 ALA B N 1
ATOM 2738 C CA . ALA B 1 82 ? 5.047 -18.016 2.475 1 75.5 82 ALA B CA 1
ATOM 2739 C C . ALA B 1 82 ? 5.082 -19.078 1.381 1 75.5 82 ALA B C 1
ATOM 2741 O O . ALA B 1 82 ? 4.082 -19.75 1.127 1 75.5 82 ALA B O 1
ATOM 2742 N N . PHE B 1 83 ? 6.199 -19.234 0.847 1 71.5 83 PHE B N 1
ATOM 2743 C CA . PHE B 1 83 ? 6.359 -20.203 -0.233 1 71.5 83 PHE B CA 1
ATOM 2744 C C . PHE B 1 83 ? 6.203 -21.625 0.289 1 71.5 83 PHE B C 1
ATOM 2746 O O . PHE B 1 83 ? 5.762 -22.516 -0.44 1 71.5 83 PHE B O 1
ATOM 2753 N N . LEU B 1 84 ? 6.527 -21.797 1.527 1 74.25 84 LEU B N 1
ATOM 2754 C CA . LEU B 1 84 ? 6.48 -23.141 2.068 1 74.25 84 LEU B CA 1
ATOM 2755 C C . LEU B 1 84 ? 5.129 -23.422 2.723 1 74.25 84 LEU B C 1
ATOM 2757 O O . LEU B 1 84 ? 4.426 -24.359 2.332 1 74.25 84 LEU B O 1
ATOM 2761 N N . VAL B 1 85 ? 4.758 -22.594 3.562 1 80.06 85 VAL B N 1
ATOM 2762 C CA . VAL B 1 85 ? 3.602 -22.891 4.406 1 80.06 85 VAL B CA 1
ATOM 2763 C C . VAL B 1 85 ? 2.328 -22.391 3.725 1 80.06 85 VAL B C 1
ATOM 2765 O O . VAL B 1 85 ? 1.362 -23.141 3.574 1 80.06 85 VAL B O 1
ATOM 2768 N N . LEU B 1 86 ? 2.271 -21.234 3.186 1 84.62 86 LEU B N 1
ATOM 2769 C CA . LEU B 1 86 ? 1.071 -20.656 2.596 1 84.62 86 LEU B CA 1
ATOM 2770 C C . LEU B 1 86 ? 0.684 -21.391 1.315 1 84.62 86 LEU B C 1
ATOM 2772 O O . LEU B 1 86 ? -0.501 -21.594 1.049 1 84.62 86 LEU B O 1
ATOM 2776 N N . GLU B 1 87 ? 1.691 -21.734 0.608 1 84.5 87 GLU B N 1
ATOM 2777 C CA . GLU B 1 87 ? 1.418 -22.406 -0.662 1 84.5 87 GLU B CA 1
ATOM 2778 C C . GLU B 1 87 ? 0.748 -23.75 -0.444 1 84.5 87 GLU B C 1
ATOM 2780 O O . GLU B 1 87 ? -0.117 -24.156 -1.225 1 84.5 87 GLU B O 1
ATOM 2785 N N . TYR B 1 88 ? 1.229 -24.422 0.557 1 85.62 88 TYR B N 1
ATOM 2786 C CA . TYR B 1 88 ? 0.629 -25.719 0.896 1 85.62 88 TYR B CA 1
ATOM 2787 C C . TYR B 1 88 ? -0.865 -25.562 1.159 1 85.62 88 TYR B C 1
ATOM 2789 O O . TYR B 1 88 ? -1.673 -26.328 0.631 1 85.62 88 TYR B O 1
ATOM 2797 N N . PHE B 1 89 ? -1.266 -24.609 1.878 1 90.06 89 PHE B N 1
ATOM 2798 C CA . PHE B 1 89 ? -2.67 -24.422 2.221 1 90.06 89 PHE B CA 1
ATOM 2799 C C . PHE B 1 89 ? -3.449 -23.875 1.025 1 90.06 89 PHE B C 1
ATOM 2801 O O . PHE B 1 89 ? -4.629 -24.188 0.857 1 90.06 89 PHE B O 1
ATOM 2808 N N . LYS B 1 90 ? -2.828 -23.109 0.21 1 92.31 90 LYS B N 1
ATOM 2809 C CA . LYS B 1 90 ? -3.463 -22.641 -1.021 1 92.31 90 LYS B CA 1
ATOM 2810 C C . LYS B 1 90 ? -3.826 -23.812 -1.926 1 92.31 90 LYS B C 1
ATOM 2812 O O . LYS B 1 90 ? -4.906 -23.844 -2.521 1 92.31 90 LYS B O 1
ATOM 2817 N N . ASP B 1 91 ? -2.865 -24.734 -1.991 1 90.94 91 ASP B N 1
ATOM 2818 C CA . ASP B 1 91 ? -3.119 -25.938 -2.791 1 90.94 91 ASP B CA 1
ATOM 2819 C C . ASP B 1 91 ? -4.332 -26.703 -2.268 1 90.94 91 ASP B C 1
ATOM 2821 O O . ASP B 1 91 ? -5.148 -27.188 -3.051 1 90.94 91 ASP B O 1
ATOM 2825 N N . LYS B 1 92 ? -4.367 -26.812 -0.953 1 91.44 92 LYS B N 1
ATOM 2826 C CA . LYS B 1 92 ? -5.484 -27.531 -0.338 1 91.44 92 LYS B CA 1
ATOM 2827 C C . LYS B 1 92 ? -6.812 -26.844 -0.653 1 91.44 92 LYS B C 1
ATOM 2829 O O . LYS B 1 92 ? -7.801 -27.516 -0.954 1 91.44 92 LYS B O 1
ATOM 2834 N N . VAL B 1 93 ? -6.855 -25.547 -0.573 1 94.75 93 VAL B N 1
ATOM 2835 C CA . VAL B 1 93 ? -8.07 -24.781 -0.86 1 94.75 93 VAL B CA 1
ATOM 2836 C C . VAL B 1 93 ? -8.422 -24.906 -2.34 1 94.75 93 VAL B C 1
ATOM 2838 O O . VAL B 1 93 ? -9.586 -25.109 -2.691 1 94.75 93 VAL B O 1
ATOM 2841 N N . PHE B 1 94 ? -7.422 -24.812 -3.178 1 95.88 94 PHE B N 1
ATOM 2842 C CA . PHE B 1 94 ? -7.609 -24.969 -4.613 1 95.88 94 PHE B CA 1
ATOM 2843 C C . PHE B 1 94 ? -8.211 -26.328 -4.945 1 95.88 94 PHE B C 1
ATOM 2845 O O . PHE B 1 94 ? -9.18 -26.422 -5.699 1 95.88 94 PHE B O 1
ATOM 2852 N N . ALA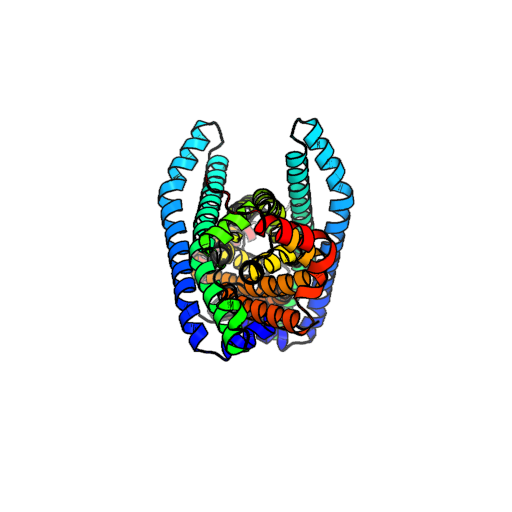 B 1 95 ? -7.641 -27.375 -4.363 1 94.06 95 ALA B N 1
ATOM 2853 C CA . ALA B 1 95 ? -8.117 -28.734 -4.582 1 94.06 95 ALA B CA 1
ATOM 2854 C C . ALA B 1 95 ? -9.555 -28.906 -4.102 1 94.06 95 ALA B C 1
ATOM 2856 O O . ALA B 1 95 ? -10.359 -29.578 -4.746 1 94.06 95 ALA B O 1
ATOM 2857 N N . TYR B 1 96 ? -9.805 -28.312 -2.963 1 95.06 96 TYR B N 1
ATOM 2858 C CA . TYR B 1 96 ? -11.156 -28.375 -2.414 1 95.06 96 TYR B CA 1
ATOM 2859 C C . TYR B 1 96 ? -12.172 -27.797 -3.391 1 95.06 96 TYR B C 1
ATOM 2861 O O . TYR B 1 96 ? -13.227 -28.391 -3.631 1 95.06 96 TYR B O 1
ATOM 2869 N N . VAL B 1 97 ? -11.906 -26.625 -3.955 1 96.19 97 VAL B N 1
ATOM 2870 C CA . VAL B 1 97 ? -12.82 -25.969 -4.883 1 96.19 97 VAL B CA 1
ATOM 2871 C C . VAL B 1 97 ? -13.008 -26.828 -6.129 1 96.19 97 VAL B C 1
ATOM 2873 O O . VAL B 1 97 ? -14.125 -27 -6.613 1 96.19 97 VAL B O 1
ATOM 2876 N N . LEU B 1 98 ? -11.938 -27.359 -6.633 1 96.06 98 LEU B N 1
ATOM 2877 C CA . LEU B 1 98 ? -12.016 -28.219 -7.809 1 96.06 98 LEU B CA 1
ATOM 2878 C C . LEU B 1 98 ? -12.883 -29.453 -7.535 1 96.06 98 LEU B C 1
ATOM 2880 O O . LEU B 1 98 ? -13.734 -29.797 -8.352 1 96.06 98 LEU B O 1
ATOM 2884 N N . ARG B 1 99 ? -12.664 -30.062 -6.379 1 95.25 99 ARG B N 1
ATOM 2885 C CA . ARG B 1 99 ? -13.43 -31.25 -6.023 1 95.25 99 ARG B CA 1
ATOM 2886 C C . ARG B 1 99 ? -14.906 -30.922 -5.875 1 95.25 99 ARG B C 1
ATOM 2888 O O . ARG B 1 99 ? -15.766 -31.656 -6.359 1 95.25 99 ARG B O 1
ATOM 2895 N N . GLU B 1 100 ? -15.195 -29.875 -5.16 1 95.25 100 GLU B N 1
ATOM 2896 C CA . GLU B 1 100 ? -16.578 -29.453 -4.918 1 95.25 100 GLU B CA 1
ATOM 2897 C C . GLU B 1 100 ? -17.297 -29.172 -6.223 1 95.25 100 GLU B C 1
ATOM 2899 O O . GLU B 1 100 ? -18.516 -29.406 -6.332 1 95.25 100 GLU B O 1
ATOM 2904 N N . LYS B 1 101 ? -16.609 -28.75 -7.242 1 95.31 101 LYS B N 1
ATOM 2905 C CA . LYS B 1 101 ? -17.234 -28.375 -8.508 1 95.31 101 LYS B CA 1
ATOM 2906 C C . LYS B 1 101 ? -17.172 -29.531 -9.508 1 95.31 101 L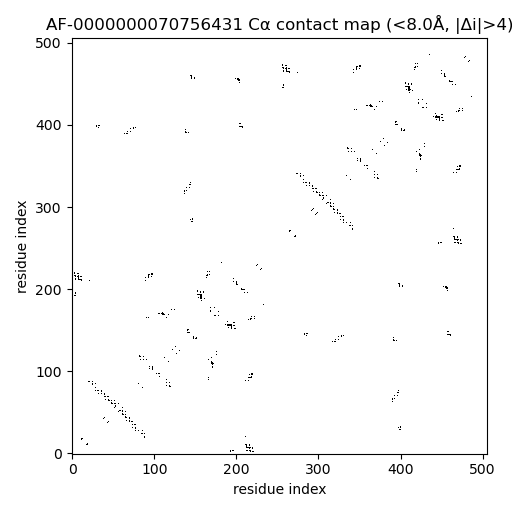YS B C 1
ATOM 2908 O O . LYS B 1 101 ? -17.469 -29.344 -10.695 1 95.31 101 LYS B O 1
ATOM 2913 N N . GLY B 1 102 ? -16.656 -30.672 -9.102 1 93.88 102 GLY B N 1
ATOM 2914 C CA . GLY B 1 102 ? -16.766 -31.875 -9.906 1 93.88 102 GLY B CA 1
ATOM 2915 C C . GLY B 1 102 ? -15.484 -32.188 -10.664 1 93.88 102 GLY B C 1
ATOM 2916 O O . GLY B 1 102 ? -15.492 -33.031 -11.578 1 93.88 102 GLY B O 1
ATOM 2917 N N . TYR B 1 103 ? -14.391 -31.578 -10.344 1 93.81 103 TYR B N 1
ATOM 2918 C CA . TYR B 1 103 ? -13.133 -31.828 -11.039 1 93.81 103 TYR B CA 1
ATOM 2919 C C . TYR B 1 103 ? -12.156 -32.594 -10.156 1 93.81 103 TYR B C 1
ATOM 2921 O O . TYR B 1 103 ? -10.953 -32.344 -10.172 1 93.81 103 TYR B O 1
ATOM 2929 N N . ALA B 1 104 ? -12.656 -33.5 -9.391 1 92.56 104 ALA B N 1
ATOM 2930 C CA . ALA B 1 104 ? -11.852 -34.312 -8.477 1 92.56 104 ALA B CA 1
ATOM 2931 C C . ALA B 1 104 ? -10.836 -35.156 -9.242 1 92.56 104 ALA B C 1
ATOM 2933 O O . ALA B 1 104 ? -9.734 -35.406 -8.758 1 92.56 104 ALA B O 1
ATOM 2934 N N . ALA B 1 105 ? -11.18 -35.531 -10.445 1 90 105 ALA B N 1
ATOM 2935 C CA . ALA B 1 105 ? -10.312 -36.375 -11.266 1 90 105 ALA B CA 1
ATOM 2936 C C . ALA B 1 105 ? -9 -35.656 -11.586 1 90 105 ALA B C 1
ATOM 2938 O O . ALA B 1 105 ? -7.949 -36.281 -11.68 1 90 105 ALA B O 1
ATOM 2939 N N . LEU B 1 106 ? -9.125 -34.438 -11.75 1 88.19 106 LEU B N 1
ATOM 2940 C CA . LEU B 1 106 ? -7.934 -33.625 -12.031 1 88.19 106 LEU B CA 1
ATOM 2941 C C . LEU B 1 106 ? -6.988 -33.625 -10.828 1 88.19 106 LEU B C 1
ATOM 2943 O O . LEU B 1 106 ? -5.766 -33.656 -11 1 88.19 106 LEU B O 1
ATOM 2947 N N . VAL B 1 107 ? -7.52 -33.562 -9.617 1 90 107 VAL B N 1
ATOM 2948 C CA . VAL B 1 107 ? -6.762 -33.469 -8.375 1 90 107 VAL B CA 1
ATOM 2949 C C . VAL B 1 107 ? -6.16 -34.812 -8.039 1 90 107 VAL B C 1
ATOM 2951 O O . VAL B 1 107 ? -5.051 -34.906 -7.5 1 90 107 VAL B O 1
ATOM 2954 N N . ASP B 1 108 ? -6.781 -35.875 -8.281 1 84 108 ASP B N 1
ATOM 2955 C CA . ASP B 1 108 ? -6.391 -37.219 -7.891 1 84 108 ASP B CA 1
ATOM 2956 C C . ASP B 1 108 ? -5.328 -37.781 -8.836 1 84 108 ASP B C 1
ATOM 2958 O O . ASP B 1 108 ? -4.738 -38.844 -8.562 1 84 108 ASP B O 1
ATOM 2962 N N . ARG B 1 109 ? -5.059 -37.094 -9.805 1 71 109 ARG B N 1
ATOM 2963 C CA . ARG B 1 109 ? -4.016 -37.531 -10.719 1 71 109 ARG B CA 1
ATOM 2964 C C . ARG B 1 109 ? -2.648 -37.531 -10.039 1 71 109 ARG B C 1
ATOM 2966 O O . ARG B 1 109 ? -2.369 -36.656 -9.219 1 71 109 ARG B O 1
ATOM 2973 N N . ASP B 1 110 ? -1.859 -38.656 -9.766 1 56.72 110 ASP B N 1
ATOM 2974 C CA . ASP B 1 110 ? -0.641 -39 -9.039 1 56.72 110 ASP B CA 1
ATOM 2975 C C . ASP B 1 110 ? 0.49 -38.031 -9.375 1 56.72 110 ASP B C 1
ATOM 2977 O O . ASP B 1 110 ? 1.603 -38.156 -8.859 1 56.72 110 ASP B O 1
ATOM 2981 N N . THR B 1 111 ? 0.4 -37.188 -10.258 1 55.28 111 THR B N 1
ATOM 2982 C CA . THR B 1 111 ? 1.618 -36.531 -10.711 1 55.28 111 THR B CA 1
ATOM 2983 C C . THR B 1 111 ? 1.906 -35.312 -9.859 1 55.28 111 THR B C 1
ATOM 2985 O O . THR B 1 111 ? 2.73 -34.469 -10.234 1 55.28 111 THR B O 1
ATOM 2988 N N . GLN B 1 112 ? 1.546 -35.375 -8.531 1 62.31 112 GLN B N 1
ATOM 2989 C CA . GLN B 1 112 ? 1.646 -34.125 -7.809 1 62.31 112 GLN B CA 1
ATOM 2990 C C . GLN B 1 112 ? 3.012 -33.969 -7.145 1 62.31 112 GLN B C 1
ATOM 2992 O O . GLN B 1 112 ? 3.486 -34.906 -6.477 1 62.31 112 GLN B O 1
ATOM 2997 N N . GLU B 1 113 ? 3.836 -33.094 -7.734 1 62.91 113 GLU B N 1
ATOM 2998 C CA . GLU B 1 113 ? 5.016 -32.688 -6.977 1 62.91 113 GLU B CA 1
ATOM 2999 C C . GLU B 1 113 ? 4.621 -32 -5.656 1 62.91 113 GLU B C 1
ATOM 3001 O O . GLU B 1 113 ? 3.516 -31.484 -5.531 1 62.91 113 GLU B O 1
ATOM 3006 N N . SER B 1 114 ? 5.441 -32.344 -4.738 1 65.38 114 SER B N 1
ATOM 3007 C CA . SER B 1 114 ? 5.195 -31.641 -3.482 1 65.38 114 SER B CA 1
ATOM 3008 C C . SER B 1 114 ? 5.105 -30.141 -3.703 1 65.38 114 SER B C 1
ATOM 3010 O O . SER B 1 114 ? 5.715 -29.609 -4.629 1 65.38 114 SER B O 1
ATOM 3012 N N . ALA B 1 115 ? 4.23 -29.547 -3.025 1 64.44 115 ALA B N 1
ATOM 3013 C CA . ALA B 1 115 ? 4.035 -28.0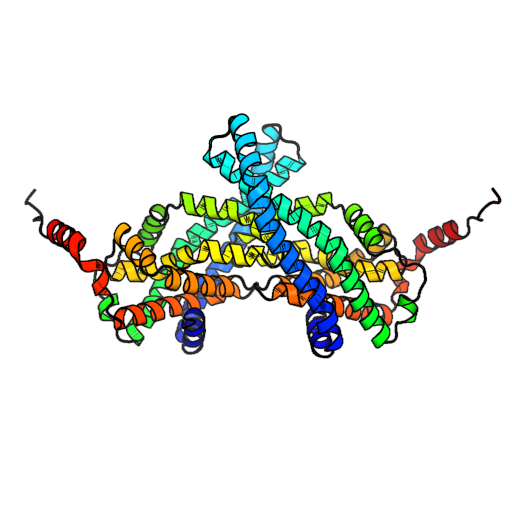94 -3.102 1 64.44 115 ALA B CA 1
ATOM 3014 C C . ALA B 1 115 ? 5.367 -27.359 -2.98 1 64.44 115 ALA B C 1
ATOM 3016 O O . ALA B 1 115 ? 5.609 -26.375 -3.697 1 64.44 115 ALA B O 1
ATOM 3017 N N . VAL B 1 116 ? 6.191 -27.922 -2.227 1 66.56 116 VAL B N 1
ATOM 3018 C CA . VAL B 1 116 ? 7.469 -27.266 -1.964 1 66.56 116 VAL B CA 1
ATOM 3019 C C . VAL B 1 116 ? 8.344 -27.328 -3.213 1 66.56 116 VAL B C 1
ATOM 3021 O O . VAL B 1 116 ? 8.938 -26.312 -3.615 1 66.56 116 VAL B O 1
ATOM 3024 N N . VAL B 1 117 ? 8.391 -28.5 -3.76 1 66.56 117 VAL B N 1
ATOM 3025 C CA . VAL B 1 117 ? 9.242 -28.688 -4.926 1 66.56 117 VAL B CA 1
ATOM 3026 C C . VAL B 1 117 ? 8.719 -27.859 -6.098 1 66.56 117 VAL B C 1
ATOM 3028 O O . VAL B 1 117 ? 9.492 -27.234 -6.824 1 66.56 117 VAL B O 1
ATOM 3031 N N . ARG B 1 118 ? 7.504 -27.812 -6.145 1 69.12 118 ARG B N 1
ATOM 3032 C CA . ARG B 1 118 ? 6.875 -27.078 -7.238 1 69.12 118 ARG B CA 1
ATOM 3033 C C . ARG B 1 118 ? 7.148 -25.578 -7.125 1 69.12 118 ARG B C 1
ATOM 3035 O O . ARG B 1 118 ? 7.5 -24.938 -8.109 1 69.12 118 ARG B O 1
ATOM 3042 N N . VAL B 1 119 ? 6.941 -25.156 -5.984 1 64.12 119 VAL B N 1
ATOM 3043 C CA . VAL B 1 119 ? 7.082 -23.719 -5.766 1 64.12 119 VAL B CA 1
ATOM 3044 C C . VAL B 1 119 ? 8.547 -23.312 -5.902 1 64.12 119 VAL B C 1
ATOM 3046 O O . VAL B 1 119 ? 8.867 -22.297 -6.508 1 64.12 119 VAL B O 1
ATOM 3049 N N . CYS B 1 120 ? 9.359 -24.188 -5.309 1 65.5 120 CYS B N 1
ATOM 3050 C CA . CYS B 1 120 ? 10.789 -23.891 -5.387 1 65.5 120 CYS B CA 1
ATOM 3051 C C . CYS B 1 120 ? 11.266 -23.922 -6.836 1 65.5 120 CYS B C 1
ATOM 3053 O O . CYS B 1 120 ? 12.039 -23.062 -7.254 1 65.5 120 CYS B O 1
ATOM 3055 N N . THR B 1 121 ? 10.789 -24.922 -7.48 1 64.62 121 THR B N 1
ATOM 3056 C CA . THR B 1 121 ? 11.211 -25.047 -8.875 1 64.62 121 THR B CA 1
ATOM 3057 C C . THR B 1 121 ? 10.648 -23.906 -9.711 1 64.62 121 THR B C 1
ATOM 3059 O O . THR B 1 121 ? 11.336 -23.375 -10.578 1 64.62 121 THR B O 1
ATOM 3062 N N . SER B 1 122 ? 9.43 -23.609 -9.359 1 62.81 122 SER B N 1
ATOM 3063 C CA . SER B 1 122 ? 8.797 -22.516 -10.094 1 62.81 122 SER B CA 1
ATOM 3064 C C . SER B 1 122 ? 9.453 -21.188 -9.789 1 62.81 122 SER B C 1
ATOM 3066 O O . SER B 1 122 ? 9.617 -20.344 -10.672 1 62.81 122 SER B O 1
ATOM 3068 N N . PHE B 1 123 ? 9.711 -21.062 -8.477 1 61.47 123 PHE B N 1
ATOM 3069 C CA . PHE B 1 123 ? 10.422 -19.859 -8.078 1 61.47 123 PHE B CA 1
ATOM 3070 C C . PHE B 1 123 ? 11.75 -19.734 -8.828 1 61.47 123 PHE B C 1
ATOM 3072 O O . PHE B 1 123 ? 12.109 -18.656 -9.281 1 61.47 123 PHE B O 1
ATOM 3079 N N . PHE B 1 124 ? 12.312 -20.812 -8.883 1 60 124 PHE B N 1
ATOM 3080 C CA . PHE B 1 124 ? 13.609 -20.812 -9.555 1 60 124 PHE B CA 1
ATOM 3081 C C . PHE B 1 124 ? 13.445 -20.703 -11.062 1 60 124 PHE B C 1
ATOM 3083 O O . PHE B 1 124 ? 14.305 -20.156 -11.75 1 60 124 PHE B O 1
ATOM 3090 N N . ARG B 1 125 ? 12.383 -21.219 -11.461 1 58.41 125 ARG B N 1
ATOM 3091 C CA . ARG B 1 125 ? 12.156 -21.156 -12.906 1 58.41 125 ARG B CA 1
ATOM 3092 C C . ARG B 1 125 ? 11.57 -19.812 -13.312 1 58.41 125 ARG B C 1
ATOM 3094 O O . ARG B 1 125 ? 11.891 -19.297 -14.391 1 58.41 125 ARG B O 1
ATOM 3101 N N . LEU B 1 126 ? 10.531 -19.453 -12.469 1 56.75 126 LEU B N 1
ATOM 3102 C CA . LEU B 1 126 ? 10 -18.125 -12.75 1 56.75 126 LEU B CA 1
ATOM 3103 C C . LEU B 1 126 ? 11.055 -17.047 -12.5 1 56.75 126 LEU B C 1
ATOM 3105 O O . LEU B 1 126 ? 11.547 -16.906 -11.383 1 56.75 126 LEU B O 1
ATOM 3109 N N . ASP B 1 127 ? 12.117 -16.969 -13.367 1 61.44 127 ASP B N 1
ATOM 3110 C CA . ASP B 1 127 ? 13.289 -16.109 -13.266 1 61.44 127 ASP B CA 1
ATOM 3111 C C . ASP B 1 127 ? 13.258 -15.281 -11.977 1 61.44 127 ASP B C 1
ATOM 3113 O O . ASP B 1 127 ? 12.898 -14.102 -12 1 61.44 127 ASP B O 1
ATOM 3117 N N . ALA B 1 128 ? 13.258 -16.047 -10.852 1 65 128 ALA B N 1
ATOM 3118 C CA . ALA B 1 128 ? 13.289 -15.484 -9.508 1 65 128 ALA B CA 1
ATOM 3119 C C . ALA B 1 128 ? 14.125 -14.203 -9.461 1 65 128 ALA B C 1
ATOM 3121 O O . ALA B 1 128 ? 13.734 -13.234 -8.805 1 65 128 ALA B O 1
ATOM 3122 N N . ILE B 1 129 ? 15.125 -14.273 -10.156 1 69.38 129 ILE B N 1
ATOM 3123 C CA . ILE B 1 129 ? 16.016 -13.125 -10.156 1 69.38 129 ILE B CA 1
ATOM 3124 C C . ILE B 1 129 ? 15.328 -11.938 -10.82 1 69.38 129 ILE B C 1
ATOM 31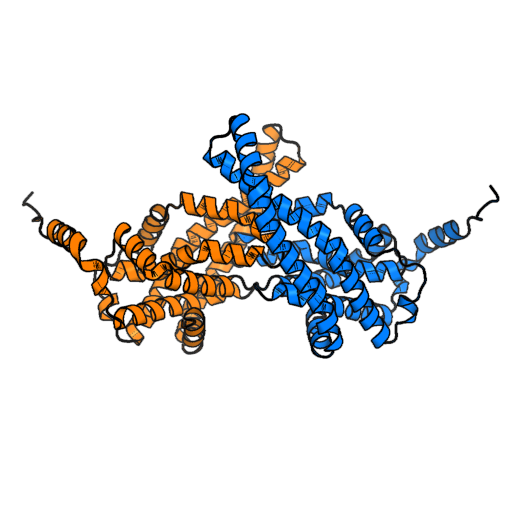26 O O . ILE B 1 129 ? 15.383 -10.812 -10.312 1 69.38 129 ILE B O 1
ATOM 3130 N N . PHE B 1 130 ? 14.664 -12.312 -11.875 1 72.38 130 PHE B N 1
ATOM 3131 C CA . PHE B 1 130 ? 13.961 -11.258 -12.594 1 72.38 130 PHE B CA 1
ATOM 3132 C C . PHE B 1 130 ? 12.844 -10.672 -11.734 1 72.38 130 PHE B C 1
ATOM 3134 O O . PHE B 1 130 ? 12.648 -9.461 -11.695 1 72.38 130 PHE B O 1
ATOM 3141 N N . HIS B 1 131 ? 12.203 -11.531 -11.039 1 72.88 131 HIS B N 1
ATOM 3142 C CA . HIS B 1 131 ? 11.078 -11.07 -10.219 1 72.88 131 HIS B CA 1
ATOM 3143 C C . HIS B 1 131 ? 11.57 -10.234 -9.039 1 72.88 131 HIS B C 1
ATOM 3145 O O . HIS B 1 131 ? 10.938 -9.234 -8.688 1 72.88 131 HIS B O 1
ATOM 3151 N N . VAL B 1 132 ? 12.664 -10.602 -8.523 1 73.56 132 VAL B N 1
ATOM 3152 C CA . VAL B 1 132 ? 13.234 -9.859 -7.41 1 73.56 132 VAL B CA 1
ATOM 3153 C C . VAL B 1 132 ? 13.695 -8.477 -7.883 1 73.56 132 VAL B C 1
ATOM 3155 O O . VAL B 1 132 ? 13.469 -7.477 -7.203 1 73.56 132 VAL B O 1
ATOM 3158 N N . ILE B 1 133 ? 14.258 -8.445 -9.07 1 76 133 ILE B N 1
ATOM 3159 C CA . ILE B 1 133 ? 14.688 -7.184 -9.656 1 76 133 ILE B CA 1
ATOM 3160 C C . ILE B 1 133 ? 13.477 -6.281 -9.891 1 76 133 ILE B C 1
ATOM 3162 O O . ILE B 1 133 ? 13.508 -5.094 -9.562 1 76 133 ILE B O 1
ATOM 3166 N N . LEU B 1 134 ? 12.469 -6.926 -10.406 1 80.5 134 LEU B N 1
ATOM 3167 C CA . LEU B 1 134 ? 11.25 -6.168 -10.664 1 80.5 134 LEU B CA 1
ATOM 3168 C C . LEU B 1 134 ? 10.664 -5.613 -9.367 1 80.5 134 LEU B C 1
ATOM 3170 O O . LEU B 1 134 ? 10.18 -4.48 -9.336 1 80.5 134 LEU B O 1
ATOM 3174 N N . LEU B 1 135 ? 10.797 -6.363 -8.328 1 80.19 135 LEU B N 1
ATOM 3175 C CA . LEU B 1 135 ? 10.281 -5.945 -7.031 1 80.19 135 LEU B CA 1
ATOM 3176 C C . LEU B 1 135 ? 11.062 -4.758 -6.492 1 80.19 135 LEU B C 1
ATOM 3178 O O . LEU B 1 135 ? 10.477 -3.809 -5.961 1 80.19 135 LEU B O 1
ATOM 3182 N N . ILE B 1 136 ? 12.289 -4.809 -6.691 1 75.88 136 ILE B N 1
ATOM 3183 C CA . ILE B 1 136 ? 13.156 -3.744 -6.195 1 75.88 136 ILE B CA 1
ATOM 3184 C C . ILE B 1 136 ? 12.93 -2.471 -7.008 1 75.88 136 ILE B C 1
ATOM 3186 O O . ILE B 1 136 ? 12.766 -1.389 -6.438 1 75.88 136 ILE B O 1
ATOM 3190 N N . VAL B 1 137 ? 12.828 -2.664 -8.312 1 78 137 VAL B N 1
ATOM 3191 C CA . VAL B 1 137 ? 12.719 -1.533 -9.234 1 78 137 VAL B CA 1
ATOM 3192 C C . VAL B 1 137 ? 11.352 -0.866 -9.062 1 78 137 VAL B C 1
ATOM 3194 O O . VAL B 1 137 ? 11.234 0.356 -9.18 1 78 137 VAL B O 1
ATOM 3197 N N . SER B 1 138 ? 10.398 -1.623 -8.68 1 85.12 138 SER B N 1
ATOM 3198 C CA . SER B 1 138 ? 9.039 -1.085 -8.648 1 85.12 138 SER B CA 1
ATOM 3199 C C . SER B 1 138 ? 8.695 -0.557 -7.258 1 85.12 138 SER B C 1
ATOM 3201 O O . SER B 1 138 ? 7.66 0.091 -7.074 1 85.12 138 SER B O 1
ATOM 3203 N N . LEU B 1 139 ? 9.562 -0.728 -6.309 1 85.12 139 LEU B N 1
ATOM 3204 C CA . LEU B 1 139 ? 9.297 -0.32 -4.934 1 85.12 139 LEU B CA 1
ATOM 3205 C C . LEU B 1 139 ? 9.031 1.18 -4.855 1 85.12 139 LEU B C 1
ATOM 3207 O O . LEU B 1 139 ? 8.094 1.616 -4.188 1 85.12 139 LEU B O 1
ATOM 3211 N N . PRO B 1 140 ? 9.805 1.981 -5.543 1 83.75 140 PRO B N 1
ATOM 3212 C CA . PRO B 1 140 ? 9.617 3.432 -5.449 1 83.75 140 PRO B CA 1
ATOM 3213 C C . PRO B 1 140 ? 8.281 3.893 -6.016 1 83.75 140 PRO B C 1
ATOM 3215 O O . PRO B 1 140 ? 7.852 5.023 -5.762 1 83.75 140 PRO B O 1
ATOM 3218 N N . LEU B 1 141 ? 7.625 3.051 -6.777 1 84.5 141 LEU B N 1
ATOM 3219 C CA . LEU B 1 141 ? 6.324 3.4 -7.336 1 84.5 141 LEU B CA 1
ATOM 3220 C C . LEU B 1 141 ? 5.324 3.713 -6.23 1 84.5 141 LEU B C 1
ATOM 3222 O O . LEU B 1 141 ? 4.398 4.504 -6.43 1 84.5 141 LEU B O 1
ATOM 3226 N N . HIS B 1 142 ? 5.578 3.182 -5.07 1 81.62 142 HIS B N 1
ATOM 3227 C CA . HIS B 1 142 ? 4.66 3.387 -3.953 1 81.62 142 HIS B CA 1
ATOM 3228 C C . HIS B 1 142 ? 4.738 4.816 -3.432 1 81.62 142 HIS B C 1
ATOM 3230 O O . HIS B 1 142 ? 3.859 5.262 -2.689 1 81.62 142 HIS B O 1
ATOM 3236 N N . LEU B 1 143 ? 5.727 5.516 -3.867 1 78 143 LEU B N 1
ATOM 3237 C CA . LEU B 1 143 ? 5.898 6.898 -3.443 1 78 143 LEU B CA 1
ATOM 3238 C C . LEU B 1 143 ? 5.066 7.844 -4.305 1 78 143 LEU B C 1
ATOM 3240 O O . LEU B 1 143 ? 4.855 9 -3.938 1 78 143 LEU B O 1
ATOM 3244 N N . ILE B 1 144 ? 4.664 7.363 -5.422 1 76.19 144 ILE B N 1
ATOM 3245 C CA . ILE B 1 144 ? 3.869 8.188 -6.324 1 76.19 144 ILE B CA 1
ATOM 3246 C C . ILE B 1 144 ? 2.393 8.102 -5.941 1 76.19 144 ILE B C 1
ATOM 3248 O O . ILE B 1 144 ? 1.786 7.031 -6.027 1 76.19 144 ILE B O 1
ATOM 3252 N N . PRO B 1 145 ? 1.864 9.203 -5.543 1 69.06 145 PRO B N 1
ATOM 3253 C CA . PRO B 1 145 ? 0.46 9.18 -5.125 1 69.06 145 PRO B CA 1
ATOM 3254 C C . PRO B 1 145 ? -0.477 8.703 -6.23 1 69.06 145 PRO B C 1
ATOM 3256 O O . PRO B 1 145 ? -0.256 9.008 -7.406 1 69.06 145 PRO B O 1
ATOM 3259 N N . VAL B 1 146 ? -1.547 7.973 -5.973 1 69.44 146 VAL B N 1
ATOM 3260 C CA . VAL B 1 146 ? -2.668 7.531 -6.793 1 69.44 146 VAL B CA 1
ATOM 3261 C C . VAL B 1 146 ? -2.184 6.512 -7.824 1 69.44 146 VAL B C 1
ATOM 3263 O O . VAL B 1 146 ? -2.527 5.328 -7.742 1 69.44 146 VAL B O 1
ATOM 3266 N N . ILE B 1 147 ? -1.171 6.895 -8.602 1 78 147 ILE B N 1
ATOM 3267 C CA . ILE B 1 147 ? -0.854 6.16 -9.82 1 78 147 ILE B CA 1
ATOM 3268 C C . ILE B 1 147 ? 0.186 5.086 -9.523 1 78 147 ILE B C 1
ATOM 3270 O O . ILE B 1 147 ? 0.234 4.055 -10.195 1 78 147 ILE B O 1
ATOM 3274 N N . GLY B 1 148 ? 0.963 5.316 -8.531 1 83.88 148 GLY B N 1
ATOM 3275 C CA . GLY B 1 148 ? 2.082 4.418 -8.297 1 83.88 148 GLY B CA 1
ATOM 3276 C C . GLY B 1 148 ? 1.649 3.004 -7.953 1 83.88 148 GLY B C 1
ATOM 3277 O O . GLY B 1 148 ? 2.172 2.037 -8.508 1 83.88 148 GLY B O 1
ATOM 3278 N N . SER B 1 149 ? 0.714 2.875 -7.039 1 83.81 149 SER B N 1
ATOM 3279 C CA . SER B 1 149 ? 0.244 1.56 -6.613 1 83.81 149 SER B CA 1
ATOM 3280 C C . SER B 1 149 ? -0.496 0.847 -7.742 1 83.81 149 SER B C 1
ATOM 3282 O O . SER B 1 149 ? -0.433 -0.379 -7.855 1 83.81 149 SER B O 1
ATOM 3284 N N . ILE B 1 150 ? -1.153 1.594 -8.555 1 87.25 150 ILE B N 1
ATOM 3285 C CA . ILE B 1 150 ? -1.886 1.02 -9.68 1 87.25 150 ILE B CA 1
ATOM 3286 C C . ILE B 1 150 ? -0.903 0.447 -10.695 1 87.25 150 ILE B C 1
ATOM 3288 O O . ILE B 1 150 ? -1.097 -0.662 -11.203 1 87.25 150 ILE B O 1
ATOM 3292 N N . VAL B 1 151 ? 0.126 1.208 -10.93 1 87.69 151 VAL B N 1
ATOM 3293 C CA . VAL B 1 151 ? 1.143 0.755 -11.875 1 87.69 151 VAL B CA 1
ATOM 3294 C C . VAL B 1 151 ? 1.872 -0.46 -11.305 1 87.69 151 VAL B C 1
ATOM 3296 O O . VAL B 1 151 ? 2.178 -1.407 -12.031 1 87.69 151 VAL B O 1
ATOM 3299 N N . TYR B 1 152 ? 2.109 -0.389 -10.07 1 89.56 152 TYR B N 1
ATOM 3300 C CA . TYR B 1 152 ? 2.734 -1.529 -9.406 1 89.56 152 TYR B CA 1
ATOM 3301 C C . TYR B 1 152 ? 1.887 -2.785 -9.578 1 89.56 152 TYR B C 1
ATOM 3303 O O . TYR B 1 152 ? 2.4 -3.844 -9.945 1 89.56 152 TYR B O 1
ATOM 3311 N N . ALA B 1 153 ? 0.602 -2.625 -9.258 1 91.31 153 ALA B N 1
ATOM 3312 C CA . ALA B 1 153 ? -0.306 -3.764 -9.367 1 91.31 153 ALA B CA 1
ATOM 3313 C C . ALA B 1 153 ? -0.351 -4.289 -10.805 1 91.31 153 ALA B C 1
ATOM 3315 O O . ALA B 1 153 ? -0.341 -5.5 -11.023 1 91.31 153 ALA B O 1
ATOM 3316 N N . TRP B 1 154 ? -0.359 -3.418 -11.688 1 91.38 154 TRP B N 1
ATOM 3317 C CA . TRP B 1 154 ? -0.413 -3.807 -13.094 1 91.38 154 TRP B CA 1
ATOM 3318 C C . TRP B 1 154 ? 0.856 -4.547 -13.508 1 91.38 154 TRP B C 1
ATOM 3320 O O . TRP B 1 154 ? 0.792 -5.574 -14.188 1 91.38 154 TRP B O 1
ATOM 3330 N N . LEU B 1 155 ? 1.98 -4.094 -13.078 1 90.25 155 LEU B N 1
ATOM 3331 C CA . LEU B 1 155 ? 3.27 -4.668 -13.453 1 90.25 155 LEU B CA 1
ATOM 3332 C C . LEU B 1 155 ? 3.406 -6.09 -12.922 1 90.25 155 LEU B C 1
ATOM 3334 O O . LEU B 1 155 ? 4.059 -6.93 -13.547 1 90.25 155 LEU B O 1
ATOM 3338 N N . HIS B 1 156 ? 2.775 -6.34 -11.805 1 90.81 156 HIS B N 1
ATOM 3339 C CA . HIS B 1 156 ? 2.967 -7.629 -11.148 1 90.81 156 HIS B CA 1
ATOM 3340 C C . HIS B 1 156 ? 1.78 -8.555 -11.398 1 90.81 156 HIS B C 1
ATOM 3342 O O . HIS B 1 156 ? 1.797 -9.719 -10.984 1 90.81 156 HIS B O 1
ATOM 3348 N N . SER B 1 157 ? 0.803 -8.133 -12.109 1 94.06 157 SER B N 1
ATOM 3349 C CA . SER B 1 157 ? -0.483 -8.82 -12.203 1 94.06 157 SER B CA 1
ATOM 3350 C C . SER B 1 157 ? -0.34 -10.18 -12.875 1 94.06 157 SER B C 1
ATOM 3352 O O . SER B 1 157 ? -0.825 -11.188 -12.359 1 94.06 157 SER B O 1
ATOM 3354 N N . THR B 1 158 ? 0.37 -10.219 -14.062 1 91.81 158 THR B N 1
ATOM 3355 C CA . THR B 1 158 ? 0.492 -11.477 -14.805 1 91.81 158 THR B CA 1
ATOM 3356 C C . THR B 1 158 ? 1.254 -12.508 -13.984 1 91.81 158 THR B C 1
ATOM 3358 O O . THR B 1 158 ? 0.9 -13.695 -13.977 1 91.81 158 THR B O 1
ATOM 3361 N N . PHE B 1 159 ? 2.248 -12.047 -13.297 1 88.56 159 PHE B N 1
ATOM 3362 C CA . PHE B 1 159 ? 3.035 -12.953 -12.469 1 88.56 159 PHE B CA 1
ATOM 3363 C C . PHE B 1 159 ? 2.188 -13.516 -11.336 1 88.56 159 PHE B C 1
ATOM 3365 O O . PHE B 1 159 ? 2.277 -14.703 -11.016 1 88.56 159 PHE B O 1
ATOM 3372 N N . MET B 1 160 ? 1.452 -12.695 -10.758 1 91 160 MET B N 1
ATOM 3373 C CA . MET B 1 160 ? 0.604 -13.133 -9.648 1 91 160 MET B CA 1
ATOM 3374 C C . MET B 1 160 ? -0.41 -14.172 -10.117 1 91 160 MET B C 1
ATOM 3376 O O . MET B 1 160 ? -0.667 -15.148 -9.422 1 91 160 MET B O 1
ATOM 3380 N N . ALA B 1 161 ? -0.942 -13.906 -11.242 1 94.19 161 ALA B N 1
ATOM 3381 C CA . ALA B 1 161 ? -1.903 -14.859 -11.797 1 94.19 161 ALA B CA 1
ATOM 3382 C C . ALA B 1 161 ? -1.229 -16.172 -12.148 1 94.19 161 ALA B C 1
ATOM 3384 O O . ALA B 1 161 ? -1.798 -17.25 -11.93 1 94.19 161 ALA B O 1
ATOM 3385 N N . TRP B 1 162 ? -0.053 -16.062 -12.727 1 91.06 162 TRP B N 1
ATOM 3386 C CA . TRP B 1 162 ? 0.729 -17.25 -13.047 1 91.06 162 TRP B CA 1
ATOM 3387 C C . TRP B 1 162 ? 1.004 -18.078 -11.797 1 91.06 162 TRP B C 1
ATOM 3389 O O . TRP B 1 162 ? 0.76 -19.281 -11.773 1 91.06 162 TRP B O 1
ATOM 3399 N N . GLU B 1 163 ? 1.397 -17.422 -10.789 1 86.88 163 GLU B N 1
ATOM 3400 C CA . GLU B 1 163 ? 1.699 -18.094 -9.531 1 86.88 163 GLU B CA 1
ATOM 3401 C C . GLU B 1 163 ? 0.457 -18.766 -8.953 1 86.88 163 GLU B C 1
ATOM 3403 O O . GLU B 1 163 ? 0.541 -19.859 -8.391 1 86.88 163 GLU B O 1
ATOM 3408 N N . SER B 1 164 ? -0.649 -18.156 -9.109 1 92.25 164 SER B N 1
ATOM 3409 C CA . SER B 1 164 ? -1.888 -18.672 -8.523 1 92.25 164 SER B CA 1
ATOM 3410 C C . SER B 1 164 ? -2.365 -19.922 -9.258 1 92.25 164 SER B C 1
ATOM 3412 O O . SER B 1 164 ? -3.193 -20.672 -8.742 1 92.25 164 SER B O 1
ATOM 3414 N N . HIS B 1 165 ? -1.822 -20.141 -10.422 1 93.69 165 HIS B N 1
ATOM 3415 C CA . HIS B 1 165 ? -2.26 -21.281 -11.211 1 93.69 165 HIS B CA 1
ATOM 3416 C C . HIS B 1 165 ? -1.163 -22.344 -11.305 1 93.69 165 HIS B C 1
ATOM 3418 O O . HIS B 1 165 ? -1.249 -23.266 -12.117 1 93.69 165 HIS B O 1
ATOM 3424 N N . LEU B 1 166 ? -0.148 -22.188 -10.516 1 88.44 166 LEU B N 1
ATOM 3425 C CA . LEU B 1 166 ? 0.93 -23.172 -10.562 1 88.44 166 LEU B CA 1
ATOM 3426 C C . LEU B 1 166 ? 0.419 -24.562 -10.18 1 88.44 166 LEU B C 1
ATOM 3428 O O . LEU B 1 166 ? 0.812 -25.547 -10.789 1 88.44 166 LEU B O 1
ATOM 3432 N N . TYR B 1 167 ? -0.394 -24.562 -9.18 1 89.81 167 TYR B N 1
ATOM 3433 C CA . TYR B 1 167 ? -0.978 -25.828 -8.781 1 89.81 167 TYR B CA 1
ATOM 3434 C C . TYR B 1 167 ? -1.792 -26.438 -9.922 1 89.81 167 TYR B C 1
ATOM 3436 O O . TYR B 1 167 ? -1.689 -27.641 -10.195 1 89.81 167 TYR B O 1
ATOM 3444 N N . TYR B 1 168 ? -2.572 -25.672 -10.57 1 92.5 168 TYR B N 1
ATOM 3445 C CA . TYR B 1 168 ? -3.373 -26.109 -11.711 1 92.5 168 TYR B CA 1
ATOM 3446 C C . TYR B 1 168 ? -2.488 -26.641 -12.828 1 92.5 168 TYR B C 1
ATOM 3448 O O . TYR B 1 168 ? -2.775 -27.688 -13.406 1 92.5 168 TYR B O 1
ATOM 3456 N N . PHE B 1 169 ? -1.441 -25.938 -13.102 1 89.81 169 PHE B N 1
ATOM 3457 C CA . PHE B 1 169 ? -0.521 -26.344 -14.156 1 89.81 169 PHE B CA 1
ATOM 3458 C C . PHE B 1 169 ? 0.167 -27.656 -13.789 1 89.81 169 PHE B C 1
ATOM 3460 O O . PHE B 1 169 ? 0.443 -28.484 -14.656 1 89.81 169 PHE B O 1
ATOM 3467 N N . ASP B 1 170 ? 0.448 -27.766 -12.531 1 87.31 170 ASP B N 1
ATOM 3468 C CA . ASP B 1 170 ? 1.028 -29.016 -12.062 1 87.31 170 ASP B CA 1
ATOM 3469 C C . ASP B 1 170 ? 0.053 -30.172 -12.242 1 87.31 170 ASP B C 1
ATOM 3471 O O . ASP B 1 170 ? 0.451 -31.266 -12.648 1 87.31 170 ASP B O 1
ATOM 3475 N N . LEU B 1 171 ? -1.185 -29.938 -11.961 1 88.06 171 LEU B N 1
ATOM 3476 C CA . LEU B 1 171 ? -2.213 -30.969 -12.133 1 88.06 171 LEU B CA 1
A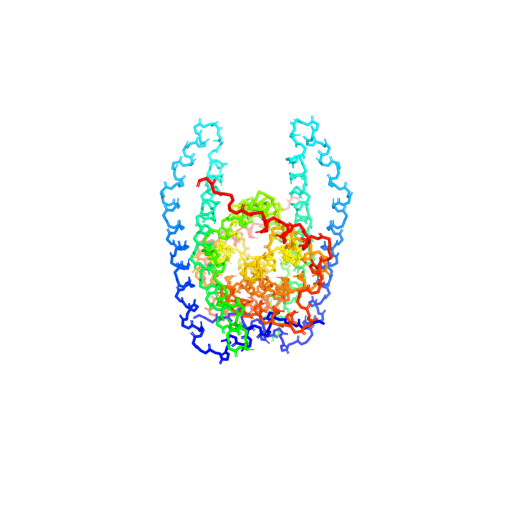TOM 3477 C C . LEU B 1 171 ? -2.348 -31.359 -13.602 1 88.06 171 LEU B C 1
ATOM 3479 O O . LEU B 1 171 ? -2.637 -32.531 -13.906 1 88.06 171 LEU B O 1
ATOM 3483 N N . LYS B 1 172 ? -2.09 -30.469 -14.445 1 88.5 172 LYS B N 1
ATOM 3484 C CA . LYS B 1 172 ? -2.215 -30.719 -15.883 1 88.5 172 LYS B CA 1
ATOM 3485 C C . LYS B 1 172 ? -0.919 -31.281 -16.453 1 88.5 172 LYS B C 1
ATOM 3487 O O . LYS B 1 172 ? -0.887 -31.734 -17.609 1 88.5 172 LYS B O 1
ATOM 3492 N N . GLY B 1 173 ? 0.155 -31.156 -15.664 1 83.44 173 GLY B N 1
ATOM 3493 C CA . GLY B 1 173 ? 1.446 -31.656 -16.094 1 83.44 173 GLY B CA 1
ATOM 3494 C C . GLY B 1 173 ? 2.143 -30.734 -17.094 1 83.44 173 GLY B C 1
ATOM 3495 O O . GLY B 1 173 ? 2.861 -31.203 -17.969 1 83.44 173 GLY B O 1
ATOM 3496 N N . LEU B 1 174 ? 1.876 -29.484 -16.953 1 84.44 174 LEU B N 1
ATOM 3497 C CA . LEU B 1 174 ? 2.486 -28.531 -17.875 1 84.44 174 LEU B CA 1
ATOM 3498 C C . LEU B 1 174 ? 3.869 -28.109 -17.391 1 84.44 174 LEU B C 1
ATOM 3500 O O . LEU B 1 174 ? 4.039 -27.766 -16.219 1 84.44 174 LEU B O 1
ATOM 3504 N N . GLY B 1 175 ? 4.871 -28.203 -18.328 1 81 175 GLY B N 1
ATOM 3505 C CA . GLY B 1 175 ? 6.195 -27.688 -18.031 1 81 175 GLY B CA 1
ATOM 3506 C C . GLY B 1 175 ? 6.277 -26.172 -18.094 1 81 175 GLY B C 1
ATOM 3507 O O . GLY B 1 175 ? 5.277 -25.5 -18.359 1 81 175 GLY B O 1
ATOM 3508 N N . PHE B 1 176 ? 7.395 -25.672 -17.797 1 82 176 PHE B N 1
ATOM 3509 C CA . PHE B 1 176 ? 7.59 -24.234 -17.703 1 82 176 PHE B CA 1
ATOM 3510 C C . PHE B 1 176 ? 7.285 -23.547 -19.031 1 82 176 PHE B C 1
ATOM 3512 O O . PHE B 1 176 ? 6.586 -22.547 -19.078 1 82 176 PHE B O 1
ATOM 3519 N N . LYS B 1 177 ? 7.84 -24.078 -20.109 1 83.25 177 LYS B N 1
ATOM 3520 C CA . LYS B 1 177 ? 7.641 -23.5 -21.438 1 83.25 177 LYS B CA 1
ATOM 3521 C C . LYS B 1 177 ? 6.172 -23.562 -21.844 1 83.25 177 LYS B C 1
ATOM 3523 O O . LYS B 1 177 ? 5.664 -22.641 -22.5 1 83.25 177 LYS B O 1
ATOM 3528 N N . GLN B 1 178 ? 5.527 -24.625 -21.5 1 87.38 178 GLN B N 1
ATOM 3529 C CA . GLN B 1 178 ? 4.109 -24.781 -21.797 1 87.38 178 GLN B CA 1
ATOM 3530 C C . GLN B 1 178 ? 3.27 -23.781 -21.016 1 87.38 178 GLN B C 1
ATOM 3532 O O . GLN B 1 178 ? 2.283 -23.25 -21.516 1 87.38 178 GLN B O 1
ATOM 3537 N N . GLN B 1 179 ? 3.676 -23.578 -19.766 1 89.31 179 GLN B N 1
ATOM 3538 C CA . GLN B 1 179 ? 2.992 -22.594 -18.938 1 89.31 179 GLN B CA 1
ATOM 3539 C C . GLN B 1 179 ? 3.105 -21.188 -19.547 1 89.31 179 GLN B C 1
ATOM 3541 O O . GLN B 1 179 ? 2.123 -20.453 -19.594 1 89.31 179 GLN B O 1
ATOM 3546 N N . GLN B 1 180 ? 4.332 -20.891 -19.953 1 87.25 180 GLN B N 1
ATOM 3547 C CA . GLN B 1 180 ? 4.566 -19.578 -20.562 1 87.25 180 GLN B CA 1
ATOM 3548 C C . GLN B 1 180 ? 3.676 -19.391 -21.797 1 87.25 180 GLN B C 1
ATOM 3550 O O . GLN B 1 180 ? 3.129 -18.297 -22 1 87.25 180 GLN B O 1
ATOM 3555 N N . ARG B 1 181 ? 3.576 -20.406 -22.609 1 87.94 181 ARG B N 1
ATOM 3556 C CA . ARG B 1 181 ? 2.732 -20.344 -23.797 1 87.94 181 ARG B CA 1
ATOM 3557 C C . ARG B 1 181 ? 1.263 -20.203 -23.422 1 87.94 181 ARG B C 1
ATOM 3559 O O . ARG B 1 181 ? 0.528 -19.438 -24.047 1 87.94 181 ARG B O 1
ATOM 3566 N N . TRP B 1 182 ? 0.888 -21 -22.422 1 91.94 182 TRP B N 1
ATOM 3567 C CA . TRP B 1 182 ? -0.483 -20.938 -21.922 1 91.94 182 TRP B CA 1
ATOM 3568 C C . TRP B 1 182 ? -0.857 -19.516 -21.531 1 91.94 182 TRP B C 1
ATOM 3570 O O . TRP B 1 182 ? -1.913 -19.016 -21.922 1 91.94 182 TRP B O 1
ATOM 3580 N N . ILE B 1 183 ? -0.06 -18.844 -20.812 1 91.31 183 ILE B N 1
ATOM 3581 C CA . ILE B 1 183 ? -0.299 -17.516 -20.266 1 91.31 183 ILE B CA 1
ATOM 3582 C C . ILE B 1 183 ? -0.238 -16.484 -21.391 1 91.31 183 ILE B C 1
ATOM 3584 O O . ILE B 1 183 ? -1.045 -15.555 -21.422 1 91.31 183 ILE B O 1
ATOM 3588 N N . SER B 1 184 ? 0.756 -16.672 -22.281 1 90.44 184 SER B N 1
ATOM 3589 C CA . SER B 1 184 ? 0.917 -15.719 -23.391 1 90.44 184 SER B CA 1
ATOM 3590 C C . SER B 1 184 ? -0.314 -15.703 -24.281 1 90.44 184 SER B C 1
ATOM 3592 O O . SER B 1 184 ? -0.659 -14.664 -24.844 1 90.44 184 SER B O 1
ATOM 3594 N N . GLN B 1 185 ? -0.999 -16.828 -24.406 1 91.5 185 GLN B N 1
ATOM 3595 C CA . GLN B 1 185 ? -2.191 -16.938 -25.234 1 91.5 185 GLN B CA 1
ATOM 3596 C C . GLN B 1 185 ? -3.404 -16.328 -24.531 1 91.5 185 GLN B C 1
ATOM 3598 O O . GLN B 1 185 ? -4.418 -16.047 -25.188 1 91.5 185 GLN B O 1
ATOM 3603 N N . ARG B 1 186 ? -3.289 -16.109 -23.281 1 92.44 186 ARG B N 1
ATOM 3604 C CA . ARG B 1 186 ? -4.379 -15.578 -22.469 1 92.44 186 ARG B CA 1
ATOM 3605 C C . ARG B 1 186 ? -3.908 -14.398 -21.625 1 92.44 186 ARG B C 1
ATOM 3607 O O . ARG B 1 186 ? -4.246 -14.305 -20.438 1 92.44 186 ARG B O 1
ATOM 3614 N N . LYS B 1 187 ? -3.062 -13.641 -22.172 1 92.81 187 LYS B N 1
ATOM 3615 C CA . LYS B 1 187 ? -2.354 -12.602 -21.438 1 92.81 187 LYS B CA 1
ATOM 3616 C C . LYS B 1 187 ? -3.332 -11.641 -20.766 1 92.81 187 LYS B C 1
ATOM 3618 O O . LYS B 1 187 ? -3.15 -11.273 -19.594 1 92.81 187 LYS B O 1
ATOM 3623 N N . PHE B 1 188 ? -4.387 -11.219 -21.453 1 92.44 188 PHE B N 1
ATOM 3624 C CA . PHE B 1 188 ? -5.336 -10.258 -20.906 1 92.44 188 PHE B CA 1
ATOM 3625 C C . PHE B 1 188 ? -6.133 -10.867 -19.766 1 92.44 188 PHE B C 1
ATOM 3627 O O . PHE B 1 188 ? -6.422 -10.195 -18.766 1 92.44 188 PHE B O 1
ATOM 3634 N N . GLN B 1 189 ? -6.5 -12.07 -19.906 1 94.12 189 GLN B N 1
ATOM 3635 C CA . GLN B 1 189 ? -7.254 -12.766 -18.875 1 94.12 189 GLN B CA 1
ATOM 3636 C C . GLN B 1 189 ? -6.43 -12.914 -17.594 1 94.12 189 GLN B C 1
ATOM 3638 O O . GLN B 1 189 ? -6.922 -12.641 -16.5 1 94.12 189 GLN B O 1
ATOM 3643 N N . TYR B 1 190 ? -5.207 -13.305 -17.781 1 95.56 190 TYR B N 1
ATOM 3644 C CA . TYR B 1 190 ? -4.336 -13.508 -16.625 1 95.56 190 TYR B CA 1
ATOM 3645 C C . TYR B 1 190 ? -3.941 -12.172 -16 1 95.56 190 TYR B C 1
ATOM 3647 O O . TYR B 1 190 ? -3.912 -12.039 -14.773 1 95.56 190 TYR B O 1
ATOM 3655 N N . SER B 1 191 ? -3.662 -11.234 -16.844 1 95.19 191 SER B N 1
ATOM 3656 C CA . SER B 1 191 ? -3.293 -9.922 -16.312 1 95.19 191 SER B CA 1
ATOM 3657 C C . SER B 1 191 ? -4.453 -9.281 -15.57 1 95.19 191 SER B C 1
ATOM 3659 O O . SER B 1 191 ? -4.258 -8.672 -14.516 1 95.19 191 SER B O 1
ATOM 3661 N N . SER B 1 192 ? -5.66 -9.367 -16.109 1 96.12 192 SER B N 1
ATOM 3662 C CA . SER B 1 192 ? -6.836 -8.805 -15.461 1 96.12 192 SER B CA 1
ATOM 3663 C C . SER B 1 192 ? -7.117 -9.5 -14.133 1 96.12 192 SER B C 1
ATOM 3665 O O . SER B 1 192 ? -7.402 -8.844 -13.133 1 96.12 192 SER B O 1
ATOM 3667 N N . PHE B 1 193 ? -7.043 -10.805 -14.148 1 97.12 193 PHE B N 1
ATOM 3668 C CA . PHE B 1 193 ? -7.273 -11.57 -12.93 1 97.12 193 PHE B CA 1
ATOM 3669 C C . PHE B 1 193 ? -6.23 -11.227 -11.867 1 97.12 193 PHE B C 1
ATOM 3671 O O . PHE B 1 193 ? -6.574 -10.961 -10.719 1 97.12 193 PHE B O 1
ATOM 3678 N N . GLY B 1 194 ? -4.98 -11.234 -12.258 1 96.94 194 GLY B N 1
ATOM 3679 C CA . GLY B 1 194 ? -3.914 -10.883 -11.336 1 96.94 194 GLY B CA 1
ATOM 3680 C C . GLY B 1 194 ? -4.051 -9.477 -10.773 1 96.94 194 GLY B C 1
ATOM 3681 O O . GLY B 1 194 ? -3.771 -9.242 -9.594 1 96.94 194 GLY B O 1
ATOM 3682 N N . PHE B 1 195 ? -4.449 -8.586 -11.633 1 96.12 195 PHE B N 1
ATOM 3683 C CA . PHE B 1 195 ? -4.645 -7.207 -11.211 1 96.12 195 PHE B CA 1
ATOM 3684 C C . PHE B 1 195 ? -5.707 -7.117 -10.125 1 96.12 195 PHE B C 1
ATOM 3686 O O . PHE B 1 195 ? -5.516 -6.434 -9.117 1 96.12 195 PHE B O 1
ATOM 3693 N N . GLN B 1 196 ? -6.832 -7.832 -10.305 1 96.38 196 GLN B N 1
ATOM 3694 C CA . GLN B 1 196 ? -7.902 -7.863 -9.312 1 96.38 196 GLN B CA 1
ATOM 3695 C C . GLN B 1 196 ? -7.406 -8.445 -7.988 1 96.38 196 GLN B C 1
ATOM 3697 O O . GLN B 1 196 ? -7.688 -7.895 -6.922 1 96.38 196 GLN B O 1
ATOM 3702 N N . MET B 1 197 ? -6.656 -9.484 -8.102 1 96.69 197 MET B N 1
ATOM 3703 C CA . MET B 1 197 ? -6.141 -10.148 -6.906 1 96.69 197 MET B CA 1
ATOM 3704 C C . MET B 1 197 ? -5.238 -9.211 -6.109 1 96.69 197 MET B C 1
ATOM 3706 O O . MET B 1 197 ? -5.367 -9.117 -4.887 1 96.69 197 MET B O 1
ATOM 3710 N N . LEU B 1 198 ? -4.383 -8.562 -6.844 1 94.25 198 LEU B N 1
ATOM 3711 C CA . LEU B 1 198 ? -3.408 -7.703 -6.188 1 94.25 198 LEU B CA 1
ATOM 3712 C C . LEU B 1 198 ? -4.09 -6.5 -5.547 1 94.25 198 LEU B C 1
ATOM 3714 O O . LEU B 1 198 ? -3.734 -6.098 -4.438 1 94.25 198 LEU B O 1
ATOM 3718 N N . LEU B 1 199 ? -5.105 -5.938 -6.215 1 92.75 199 LEU B N 1
ATOM 3719 C CA . LEU B 1 199 ? -5.816 -4.797 -5.648 1 92.75 199 LEU B CA 1
ATOM 3720 C C . LEU B 1 199 ? -6.473 -5.172 -4.32 1 92.75 199 LEU B C 1
ATOM 3722 O O . LEU B 1 199 ? -6.441 -4.387 -3.369 1 92.75 199 LEU B O 1
ATOM 3726 N N . LEU B 1 200 ? -7.066 -6.32 -4.289 1 93.75 200 LEU B N 1
ATOM 3727 C CA . LEU B 1 200 ? -7.703 -6.789 -3.062 1 93.75 200 LEU B CA 1
ATOM 3728 C C . LEU B 1 200 ? -6.668 -6.996 -1.96 1 93.75 200 LEU B C 1
ATOM 3730 O O . LEU B 1 200 ? -6.883 -6.586 -0.817 1 93.75 200 LEU B O 1
ATOM 3734 N N . GLN B 1 201 ? -5.613 -7.527 -2.348 1 92.25 201 GLN B N 1
ATOM 3735 C CA . GLN B 1 201 ? -4.598 -7.871 -1.359 1 92.25 201 GLN B CA 1
ATOM 3736 C C . GLN B 1 201 ? -3.863 -6.629 -0.866 1 92.25 201 GLN B C 1
ATOM 3738 O O . GLN B 1 201 ? -3.23 -6.652 0.192 1 92.25 201 GLN B O 1
ATOM 3743 N N . MET B 1 202 ? -3.852 -5.57 -1.626 1 89.25 202 MET B N 1
ATOM 3744 C CA . MET B 1 202 ? -3.143 -4.344 -1.274 1 89.25 202 MET B CA 1
ATOM 3745 C C . MET B 1 202 ? -3.947 -3.512 -0.282 1 89.25 202 MET B C 1
ATOM 3747 O O . MET B 1 202 ? -3.457 -2.508 0.235 1 89.25 202 MET B O 1
ATOM 3751 N N . ILE B 1 203 ? -5.152 -3.893 -0.016 1 88.44 203 ILE B N 1
ATOM 3752 C CA . ILE B 1 203 ? -5.938 -3.191 0.993 1 88.44 203 ILE B CA 1
ATOM 3753 C C . ILE B 1 203 ? -5.293 -3.373 2.365 1 88.44 203 ILE B C 1
ATOM 3755 O O . ILE B 1 203 ? -5.105 -4.504 2.824 1 88.44 203 ILE B O 1
ATOM 3759 N N . PRO B 1 204 ? -4.938 -2.248 2.992 1 84.75 204 PRO B N 1
ATOM 3760 C CA . PRO B 1 204 ? -4.254 -2.375 4.281 1 84.75 204 PRO B CA 1
ATOM 3761 C C . PRO B 1 204 ? -5.09 -3.119 5.32 1 84.75 204 PRO B C 1
ATOM 3763 O O . PRO B 1 204 ? -6.32 -3.025 5.312 1 84.75 204 PRO B O 1
ATOM 3766 N N . LEU B 1 205 ? -4.465 -3.898 6.207 1 84.56 205 LEU B N 1
ATOM 3767 C CA . LEU B 1 205 ? -5.043 -4.621 7.336 1 84.56 205 LEU B CA 1
ATOM 3768 C C . LEU B 1 205 ? -5.754 -5.887 6.863 1 84.56 205 LEU B C 1
ATOM 3770 O O . LEU B 1 205 ? -5.59 -6.953 7.457 1 84.56 205 LEU B O 1
ATOM 3774 N N . VAL B 1 206 ? -6.523 -5.812 5.688 1 88 206 VAL B N 1
ATOM 3775 C CA . VAL B 1 206 ? -7.367 -6.953 5.34 1 88 206 VAL B CA 1
ATOM 3776 C C . VAL B 1 206 ? -6.785 -7.68 4.133 1 88 206 VAL B C 1
ATOM 3778 O O . VAL B 1 206 ? -7.281 -8.734 3.736 1 88 206 VAL B O 1
ATOM 3781 N N . GLY B 1 207 ? -5.785 -7.211 3.512 1 88.69 207 GLY B N 1
ATOM 3782 C CA . GLY B 1 207 ? -5.172 -7.781 2.324 1 88.69 207 GLY B CA 1
ATOM 3783 C C . GLY B 1 207 ? -4.883 -9.266 2.457 1 88.69 207 GLY B C 1
ATOM 3784 O O . GLY B 1 207 ? -5.254 -10.055 1.589 1 88.69 207 GLY B O 1
ATOM 3785 N N . PRO B 1 208 ? -4.293 -9.648 3.549 1 86.56 208 PRO B N 1
ATOM 3786 C CA . PRO B 1 208 ? -3.943 -11.055 3.729 1 86.56 208 PRO B CA 1
ATOM 3787 C C . PRO B 1 208 ? -5.164 -11.977 3.707 1 86.56 208 PRO B C 1
ATOM 3789 O O . PRO B 1 208 ? -5.055 -13.141 3.322 1 86.56 208 PRO B O 1
ATOM 3792 N N . LEU B 1 209 ? -6.285 -11.438 4.062 1 88.31 209 LEU B N 1
ATOM 3793 C CA . LEU B 1 209 ? -7.5 -12.242 4.078 1 88.31 209 LEU B CA 1
ATOM 3794 C C . LEU B 1 209 ? -7.895 -12.656 2.666 1 88.31 209 LEU B C 1
ATOM 3796 O O . LEU B 1 209 ? -8.562 -13.68 2.479 1 88.31 209 LEU B O 1
ATOM 3800 N N . PHE B 1 210 ? -7.41 -11.922 1.712 1 94.25 210 PHE B N 1
ATOM 3801 C CA . PHE B 1 210 ? -7.824 -12.172 0.338 1 94.25 210 PHE B CA 1
ATOM 3802 C C . PHE B 1 210 ? -6.902 -13.188 -0.328 1 94.25 210 PHE B C 1
ATOM 3804 O O . PHE B 1 210 ? -7.148 -13.609 -1.46 1 94.25 210 PHE B O 1
ATOM 3811 N N . ILE B 1 211 ? -5.918 -13.617 0.355 1 92.94 211 ILE B N 1
ATOM 3812 C CA . ILE B 1 211 ? -4.996 -14.602 -0.2 1 92.94 211 ILE B CA 1
ATOM 3813 C C . ILE B 1 211 ? -5.754 -15.875 -0.559 1 92.94 211 ILE B C 1
ATOM 3815 O O . ILE B 1 211 ? -5.652 -16.375 -1.683 1 92.94 211 ILE B O 1
ATOM 3819 N N . PHE B 1 212 ? -6.625 -16.297 0.337 1 95.19 212 PHE B N 1
ATOM 3820 C CA . PHE B 1 212 ? -7.309 -17.562 0.109 1 95.19 212 PHE B CA 1
ATOM 3821 C C . PHE B 1 212 ? -8.562 -17.359 -0.739 1 95.19 212 PHE B C 1
ATOM 3823 O O . PHE B 1 212 ? -8.93 -18.234 -1.529 1 95.19 212 PHE B O 1
ATOM 3830 N N . SER B 1 213 ? -9.258 -16.234 -0.579 1 96.94 213 SER B N 1
ATOM 3831 C CA . SER B 1 213 ? -10.359 -15.953 -1.493 1 96.94 213 SER B CA 1
ATOM 3832 C C . SER B 1 213 ? -9.875 -15.852 -2.934 1 96.94 213 SER B C 1
ATOM 3834 O O . SER B 1 213 ? -10.555 -16.297 -3.859 1 96.94 213 SER B O 1
ATOM 3836 N N . ASN B 1 214 ? -8.664 -15.266 -3.086 1 97.5 214 ASN B N 1
ATOM 3837 C CA . ASN B 1 214 ? -8.047 -15.219 -4.41 1 97.5 214 ASN B CA 1
ATOM 3838 C C . ASN B 1 214 ? -7.754 -16.609 -4.941 1 97.5 214 ASN B C 1
ATOM 3840 O O . ASN B 1 214 ? -7.859 -16.859 -6.141 1 97.5 214 ASN B O 1
ATOM 3844 N N . THR B 1 215 ? -7.312 -17.484 -4.035 1 96.88 215 THR B N 1
ATOM 3845 C CA . THR B 1 215 ? -7.078 -18.875 -4.426 1 96.88 215 THR B CA 1
ATOM 3846 C C . THR B 1 215 ? -8.367 -19.516 -4.93 1 96.88 215 THR B C 1
ATOM 3848 O O . THR B 1 215 ? -8.344 -20.25 -5.914 1 96.88 215 THR B O 1
ATOM 3851 N N . CYS B 1 216 ? -9.453 -19.266 -4.23 1 97.5 216 CYS B N 1
ATOM 3852 C CA . CYS B 1 216 ? -10.742 -19.734 -4.711 1 97.5 216 CYS B CA 1
ATOM 3853 C C . CYS B 1 216 ? -11.047 -19.203 -6.102 1 97.5 216 CYS B C 1
ATOM 3855 O O . CYS B 1 216 ? -11.523 -19.938 -6.973 1 97.5 216 CYS B O 1
ATOM 3857 N N . GLY B 1 217 ? -10.766 -17.938 -6.262 1 97.75 217 GLY B N 1
ATOM 3858 C CA . GLY B 1 217 ? -10.961 -17.344 -7.57 1 97.75 217 GLY B CA 1
ATOM 3859 C C . GLY B 1 217 ? -10.109 -17.969 -8.656 1 97.75 217 GLY B C 1
ATOM 3860 O O . GLY B 1 217 ? -10.562 -18.141 -9.789 1 97.75 217 GLY B O 1
ATOM 3861 N N . ALA B 1 218 ? -8.906 -18.25 -8.32 1 97.81 218 ALA B N 1
ATOM 3862 C CA . ALA B 1 218 ? -8.008 -18.906 -9.258 1 97.81 218 ALA B CA 1
ATOM 3863 C C . ALA B 1 218 ? -8.539 -20.281 -9.656 1 97.81 218 ALA B C 1
ATOM 3865 O O . ALA B 1 218 ? -8.477 -20.672 -10.82 1 97.81 218 ALA B O 1
ATOM 3866 N N . ALA B 1 219 ? -9.023 -20.984 -8.711 1 97.25 219 ALA B N 1
ATOM 3867 C CA . ALA B 1 219 ? -9.602 -22.312 -8.984 1 97.25 219 ALA B CA 1
ATOM 3868 C C . ALA B 1 219 ? -10.828 -22.188 -9.891 1 97.25 219 ALA B C 1
ATOM 3870 O O . ALA B 1 219 ? -10.992 -22.984 -10.82 1 97.25 219 ALA B O 1
ATOM 3871 N N . LEU B 1 220 ? -11.688 -21.219 -9.609 1 97.25 220 LEU B N 1
ATOM 3872 C CA . LEU B 1 220 ? -12.875 -21 -10.422 1 97.25 220 LEU B CA 1
ATOM 3873 C C . LEU B 1 220 ? -12.508 -20.625 -11.852 1 97.25 220 LEU B C 1
ATOM 3875 O O . LEU B 1 220 ? -13.18 -21.031 -12.797 1 97.25 220 LEU B O 1
ATOM 3879 N N . LEU B 1 221 ? -11.484 -19.828 -11.93 1 96.31 221 LEU B N 1
ATOM 3880 C CA . LEU B 1 221 ? -10.992 -19.484 -13.266 1 96.31 221 LEU B CA 1
ATOM 3881 C C . LEU B 1 221 ? -10.492 -20.719 -13.992 1 96.31 221 LEU B C 1
ATOM 3883 O O . LEU B 1 221 ? -10.727 -20.875 -15.195 1 96.31 221 LEU B O 1
ATOM 3887 N N . ALA B 1 222 ? -9.773 -21.562 -13.32 1 95.31 222 ALA B N 1
ATOM 3888 C CA . ALA B 1 222 ? -9.312 -22.812 -13.898 1 95.31 222 ALA B CA 1
ATOM 3889 C C . ALA B 1 222 ? -10.484 -23.656 -14.383 1 95.31 222 ALA B C 1
ATOM 3891 O O . ALA B 1 222 ? -10.422 -24.266 -15.461 1 95.31 222 ALA B O 1
ATOM 3892 N N . ILE B 1 223 ? -11.523 -23.734 -13.594 1 94.75 223 ILE B N 1
ATOM 3893 C CA . ILE B 1 223 ? -12.711 -24.5 -13.938 1 94.75 223 ILE B CA 1
ATOM 3894 C C . ILE B 1 223 ? -13.336 -23.953 -15.219 1 94.75 223 ILE B C 1
ATOM 3896 O O . ILE B 1 223 ? -13.75 -24.719 -16.094 1 94.75 223 ILE B O 1
ATOM 3900 N N . LYS B 1 224 ? -13.43 -22.641 -15.266 1 93.88 224 LYS B N 1
ATOM 3901 C CA . LYS B 1 224 ? -13.93 -22.016 -16.484 1 93.88 224 LYS B CA 1
ATOM 3902 C C . LYS B 1 224 ? -13.094 -22.422 -17.703 1 93.88 224 LYS B C 1
ATOM 3904 O O . LYS B 1 224 ? -13.633 -22.719 -18.766 1 93.88 224 LYS B O 1
ATOM 3909 N N . MET B 1 225 ? -11.82 -22.438 -17.531 1 92.06 225 MET B N 1
ATOM 3910 C CA . MET B 1 225 ? -10.922 -22.781 -18.625 1 92.06 225 MET B CA 1
ATOM 3911 C C . MET B 1 225 ? -11.078 -24.25 -19.016 1 92.06 225 MET B C 1
ATOM 3913 O O . MET B 1 225 ? -11.008 -24.609 -20.188 1 92.06 225 MET B O 1
ATOM 3917 N N . GLU B 1 226 ? -11.281 -25.062 -18.047 1 90.19 226 GLU B N 1
ATOM 3918 C CA . GLU B 1 226 ? -11.539 -26.484 -18.312 1 90.19 226 GLU B CA 1
ATOM 3919 C C . GLU B 1 226 ? -12.844 -26.672 -19.062 1 90.19 226 GLU B C 1
ATOM 3921 O O . GLU B 1 226 ? -12.938 -27.531 -19.953 1 90.19 226 GLU B O 1
ATOM 3926 N N . ARG B 1 227 ? -13.828 -25.938 -18.75 1 88.62 227 ARG B N 1
ATOM 3927 C CA . ARG B 1 227 ? -15.125 -26.016 -19.422 1 88.62 227 ARG B CA 1
ATOM 3928 C C . ARG B 1 227 ? -15.031 -25.562 -20.859 1 88.62 227 ARG B C 1
ATOM 3930 O O . ARG B 1 227 ? -15.75 -26.062 -21.734 1 88.62 227 ARG B O 1
ATOM 3937 N N . GLU B 1 228 ? -14.305 -24.516 -21.125 1 84.81 228 GLU B N 1
ATOM 3938 C CA . GLU B 1 228 ? -14.156 -23.953 -22.469 1 84.81 228 GLU B CA 1
ATOM 3939 C C . GLU B 1 228 ? -13.156 -24.75 -23.297 1 84.81 228 GLU B C 1
ATOM 3941 O O . GLU B 1 228 ? -12.883 -24.406 -24.438 1 84.81 228 GLU B O 1
ATOM 3946 N N . GLY B 1 229 ? -12.656 -25.906 -22.953 1 71.06 229 GLY B N 1
ATOM 3947 C CA . GLY B 1 229 ? -11.812 -26.797 -23.734 1 71.06 229 GLY B CA 1
ATOM 3948 C C . GLY B 1 229 ? -10.352 -26.734 -23.344 1 71.06 229 GLY B C 1
ATOM 3949 O O . GLY B 1 229 ? -9.492 -26.391 -24.156 1 71.06 229 GLY B O 1
ATOM 3950 N N . GLY B 1 230 ? -9.914 -26.719 -22.156 1 58.66 230 GLY B N 1
ATOM 3951 C CA . GLY B 1 230 ? -8.664 -26.656 -21.422 1 58.66 230 GLY B CA 1
ATOM 3952 C C . GLY B 1 230 ? -7.453 -27.047 -22.25 1 58.66 230 GLY B C 1
ATOM 3953 O O . GLY B 1 230 ? -6.375 -26.469 -22.094 1 58.66 230 GLY B O 1
ATOM 3954 N N . ASP B 1 231 ? -7.453 -28.297 -22.891 1 54.97 231 ASP B N 1
ATOM 3955 C CA . ASP B 1 231 ? -6.367 -29.016 -23.547 1 54.97 231 ASP B CA 1
ATOM 3956 C C . ASP B 1 231 ? -6.195 -28.578 -25 1 54.97 231 ASP B C 1
ATOM 3958 O O . ASP B 1 231 ? -5.242 -28.969 -25.672 1 54.97 231 ASP B O 1
ATOM 3962 N N . LYS B 1 232 ? -7.121 -28.094 -25.609 1 50.25 232 LYS B N 1
ATOM 3963 C CA . LYS B 1 232 ? -7.062 -27.891 -27.047 1 50.25 232 LYS B CA 1
ATOM 3964 C C . LYS B 1 232 ? -5.816 -27.094 -27.438 1 50.25 232 LYS B C 1
ATOM 3966 O O . LYS B 1 232 ? -5.262 -27.297 -28.516 1 50.25 232 LYS B O 1
ATOM 3971 N N . TRP B 1 233 ? -5.445 -26.172 -26.703 1 47.38 233 TRP B N 1
ATOM 3972 C CA . TRP B 1 233 ? -4.473 -25.25 -27.281 1 47.38 233 TRP B CA 1
ATOM 3973 C C . TRP B 1 233 ? -3.049 -25.719 -27.016 1 47.38 233 TRP B C 1
ATOM 3975 O O . TRP B 1 233 ? -2.086 -25.094 -27.469 1 47.38 233 TRP B O 1
ATOM 3985 N N . VAL B 1 234 ? -2.904 -26.656 -26.078 1 49.31 234 VAL B N 1
ATOM 3986 C CA . VAL B 1 234 ? -1.524 -27.094 -25.891 1 49.31 234 VAL B CA 1
ATOM 3987 C C . VAL B 1 234 ? -1.11 -28 -27.047 1 49.31 234 VAL B C 1
ATOM 3989 O O . VAL B 1 234 ? -0.032 -28.594 -27.016 1 49.31 234 VAL B O 1
ATOM 3992 N N . ASP B 1 235 ? -1.916 -28.531 -27.906 1 37.88 235 ASP B N 1
ATOM 3993 C CA . ASP B 1 235 ? -1.717 -29.734 -28.719 1 37.88 235 ASP B CA 1
ATOM 3994 C C . ASP B 1 235 ? -0.496 -29.578 -29.625 1 37.88 235 ASP B C 1
ATOM 3996 O O . ASP B 1 235 ? 0.203 -30.562 -29.891 1 37.88 235 ASP B O 1
ATOM 4000 N N . GLU B 1 236 ? -0.579 -28.875 -30.734 1 39.53 236 GLU B N 1
ATOM 4001 C CA . GLU B 1 236 ? -0.151 -29.562 -31.953 1 39.53 236 GLU B CA 1
ATOM 4002 C C . GLU B 1 236 ? 1.297 -30.031 -31.828 1 39.53 236 GLU B C 1
ATOM 4004 O O . GLU B 1 236 ? 1.606 -31.188 -32.125 1 39.53 236 GLU B O 1
ATOM 4009 N N . GLU B 1 237 ? 2.326 -29.234 -31.922 1 41.12 237 GLU B N 1
ATOM 4010 C CA . GLU B 1 237 ? 3.713 -29.641 -32.156 1 41.12 237 GLU B CA 1
ATOM 4011 C C . GLU B 1 237 ? 4.344 -30.172 -30.859 1 41.12 237 GLU B C 1
ATOM 4013 O O . GLU B 1 237 ? 5.145 -31.109 -30.891 1 41.12 237 GLU B O 1
ATOM 4018 N N . ASP B 1 238 ? 4.07 -29.703 -29.656 1 43.16 238 ASP B N 1
ATOM 4019 C CA . ASP B 1 238 ? 4.785 -30.047 -28.422 1 43.16 238 ASP B CA 1
ATOM 4020 C C . ASP B 1 238 ? 4.172 -31.266 -27.766 1 43.16 238 ASP B C 1
ATOM 4022 O O . ASP B 1 238 ? 4.758 -31.828 -26.828 1 43.16 238 ASP B O 1
ATOM 4026 N N . ASP B 1 239 ? 2.984 -31.703 -27.875 1 41.25 239 ASP B N 1
ATOM 4027 C CA . ASP B 1 239 ? 2.441 -33.031 -27.531 1 41.25 239 ASP B CA 1
ATOM 4028 C C . ASP B 1 239 ? 3.223 -34.125 -28.219 1 41.25 239 ASP B C 1
ATOM 4030 O O . ASP B 1 239 ? 3.354 -35.25 -27.688 1 41.25 239 ASP B O 1
ATOM 4034 N N . GLU B 1 240 ? 3.582 -33.969 -29.406 1 41.12 240 GLU B N 1
ATOM 4035 C CA . GLU B 1 240 ? 4.375 -34.969 -30.094 1 41.12 240 GLU B CA 1
ATOM 4036 C C . GLU B 1 240 ? 5.688 -35.25 -29.359 1 41.12 240 GLU B C 1
ATOM 4038 O O . GLU B 1 240 ? 6.133 -36.406 -29.266 1 41.12 240 GLU B O 1
ATOM 4043 N N . ALA B 1 241 ? 6.363 -34.281 -28.844 1 47.31 241 ALA B N 1
ATOM 4044 C CA . ALA B 1 241 ? 7.668 -34.5 -28.203 1 47.31 241 ALA B CA 1
ATOM 4045 C C . ALA B 1 241 ? 7.516 -35.031 -26.797 1 47.31 241 ALA B C 1
ATOM 4047 O O . ALA B 1 241 ? 8.273 -35.906 -26.375 1 47.31 241 ALA B O 1
ATOM 4048 N N . LEU B 1 242 ? 6.535 -34.688 -26.031 1 45.09 242 LEU B N 1
ATOM 4049 C CA . LEU B 1 242 ? 6.297 -35.219 -24.688 1 45.09 242 LEU B CA 1
ATOM 4050 C C . LEU B 1 242 ? 5.82 -36.656 -24.75 1 45.09 242 LEU B C 1
ATOM 4052 O O . LEU B 1 242 ? 6.242 -37.5 -23.953 1 45.09 242 LEU B O 1
ATOM 4056 N N . LEU B 1 243 ? 4.875 -37.031 -25.625 1 43 243 LEU B N 1
ATOM 4057 C CA . LEU B 1 243 ? 4.504 -38.406 -25.906 1 43 243 LEU B CA 1
ATOM 4058 C C . LEU B 1 243 ? 5.691 -39.188 -26.453 1 43 243 LEU B C 1
ATOM 4060 O O . LEU B 1 243 ? 5.852 -40.375 -26.156 1 43 243 LEU B O 1
ATOM 4064 N N . ALA B 1 244 ? 6.512 -38.594 -27.188 1 48 244 ALA B N 1
ATOM 4065 C CA . ALA B 1 244 ? 7.719 -39.25 -27.688 1 48 244 ALA B CA 1
ATOM 4066 C C . ALA B 1 244 ? 8.711 -39.5 -26.562 1 48 244 ALA B C 1
ATOM 4068 O O . ALA B 1 244 ? 9.344 -40.562 -26.516 1 48 244 ALA B O 1
ATOM 4069 N N . ASN B 1 245 ? 8.883 -38.5 -25.625 1 48.34 245 ASN B N 1
ATOM 4070 C CA . ASN B 1 245 ? 9.836 -38.656 -24.531 1 48.34 245 ASN B CA 1
ATOM 4071 C C . ASN B 1 245 ? 9.289 -39.625 -23.469 1 48.34 245 ASN B C 1
ATOM 4073 O O . ASN B 1 245 ? 10.062 -40.219 -22.719 1 48.34 245 ASN B O 1
ATOM 4077 N N . LYS B 1 246 ? 7.969 -39.781 -23.188 1 46.09 246 LYS B N 1
ATOM 4078 C CA . LYS B 1 246 ? 7.391 -40.844 -22.359 1 46.09 246 LYS B CA 1
ATOM 4079 C C . LYS B 1 246 ? 7.504 -42.188 -23.031 1 46.09 246 LYS B C 1
ATOM 4081 O O . LYS B 1 246 ? 7.531 -43.219 -22.344 1 46.09 246 LYS B O 1
ATOM 4086 N N . LYS B 1 247 ? 7.457 -42.375 -24.312 1 44.69 247 LYS B N 1
ATOM 4087 C CA . LYS B 1 247 ? 7.621 -43.656 -24.984 1 44.69 247 LYS B CA 1
ATOM 4088 C C . LYS B 1 247 ? 9.086 -44.062 -25.016 1 44.69 247 LYS B C 1
ATOM 4090 O O . LYS B 1 247 ? 9.43 -45.094 -25.594 1 44.69 247 LYS B O 1
ATOM 4095 N N . ALA B 1 248 ? 9.984 -43.156 -24.594 1 42.28 248 ALA B N 1
ATOM 4096 C CA . ALA B 1 248 ? 11.305 -43.781 -24.562 1 42.28 248 ALA B CA 1
ATOM 4097 C C . ALA B 1 248 ? 11.359 -44.906 -23.516 1 42.28 248 ALA B C 1
ATOM 4099 O O . ALA B 1 248 ? 10.969 -44.719 -22.375 1 42.28 248 ALA B O 1
ATOM 4100 N N . PRO B 1 249 ? 11.344 -46.062 -23.922 1 35.88 249 PRO B N 1
ATOM 4101 C CA . PRO B 1 249 ? 11.406 -47.312 -23.141 1 35.88 249 PRO B CA 1
ATOM 4102 C C . PRO B 1 249 ? 12.367 -47.219 -21.953 1 35.88 249 PRO B C 1
ATOM 4104 O O . PRO B 1 249 ? 13.367 -46.5 -22.031 1 35.88 249 PRO B O 1
ATOM 4107 N N . TYR B 1 250 ? 11.938 -47.188 -20.594 1 35.91 250 TYR B N 1
ATOM 4108 C CA . TYR B 1 250 ? 12.781 -47.719 -19.531 1 35.91 250 TYR B CA 1
ATOM 4109 C C . TYR B 1 250 ? 13.703 -48.812 -20.047 1 35.91 250 TYR B C 1
ATOM 4111 O O . TYR B 1 250 ? 13.25 -49.906 -20.359 1 35.91 250 TYR B O 1
ATOM 4119 N N . GLY B 1 251 ? 14.578 -48.562 -20.953 1 29.22 251 GLY B N 1
ATOM 4120 C CA . GLY B 1 251 ? 15.602 -49.531 -21.219 1 29.22 251 GLY B CA 1
ATOM 4121 C C . GLY B 1 251 ? 16.109 -50.219 -19.969 1 29.22 251 GLY B C 1
ATOM 4122 O O . GLY B 1 251 ? 16.016 -49.688 -18.875 1 29.22 251 GLY B O 1
ATOM 4123 N N . THR B 1 252 ? 16.156 -51.562 -19.953 1 31.81 252 THR B N 1
ATOM 4124 C CA . THR B 1 252 ? 16.766 -52.625 -19.125 1 31.81 252 THR B CA 1
ATOM 4125 C C . THR B 1 252 ? 18.172 -52.219 -18.703 1 31.81 252 THR B C 1
ATOM 4127 O O . THR B 1 252 ? 19.078 -52.094 -19.547 1 31.81 252 THR B O 1
ATOM 4130 N N . VAL B 1 253 ? 18.422 -51.031 -18.062 1 25.3 253 VAL B N 1
ATOM 4131 C CA . VAL B 1 253 ? 19.672 -51.281 -17.359 1 25.3 253 VAL B CA 1
ATOM 4132 C C . VAL B 1 253 ? 19.438 -52.25 -16.188 1 25.3 253 VAL B C 1
ATOM 4134 O O . VAL B 1 253 ? 18.375 -52.188 -15.547 1 25.3 253 VAL B O 1
#

Organism: Phytophthora sojae (strain P6497) (NCBI:txid1094619)

Foldseek 3Di:
DDQLLVVLVVVCVVDVVLVVLLVVLLVVLVVLLVVLVVVLCVPQLVVQLVVQVVVPDPNVVSNVVSVVVSVVVSVVVSVLVCQQRVQQSLLVLLCVLCVVVPNNVLVPPPQADDSNCLSVVCCVVVCVVVVVVLCVVLVCLVVDPPVSLLVNQLVCQLVQLLVLCSSVCSSVPHDPVLSVVVCVVVVVVRSSLSSSLSVCLPPPPCNSVSSNSSSSSSSVVSVVCVVVPVPVPSDDDVVVVVVVVVPPPPPDD/DDQLLVVLVVVCVVDVVLVVLLVVLLVVLVVLLVCLVVVLCVPQLVVQLVVVVVVPDPNVVSNVVSVVVSVVVSVVVSVLVCQQRVQQSLLVLLQVLCVVVPNNVLVPPPQDDDSNCLSVVCCVVVVVVVVVVLCVVLVCLVVDPPVSLLVNQLVCQLVQLLSLCSSVCSSVPHDPVLSVVVCVVVVVVSSSLSSSLSVCLPPPPCNSVSSNSSSSSSSVVSVVCVVVPVPVPSDDPVVVVVVVVVPPDPPDD

Secondary structure (DSSP, 8-state):
---HHHHHHHHHHH-HHHHHHHHHHHHHHHHHHHHHHHHHHHHHHHHHHHHHHHTT--HHHHHHHHHHHHHHHHHHHHHHHIIIIIHHHHHHHHHHHHHHTT-HHHHH-S----HHHHHHHHHHHTTHHHHHHHHHHHGGGGGSTTHHHHHHHHHHHHHHHHHHTHHHHHHHT--HHHHHHHHHHTHHHHHHHHHHHHHHHTSTTTGGGHHHHHHHHHHHHHHHHHHTTTTGGG-TTHHHHHHHHHSS-----/---HHHHHHHHHHH-HHHHHHHHHHHHHHHHHHHHHHHHHHHHHHHHHHHHHHHTT--HHHHHHHHHHHHHHHHHHHHHHHIIIIIHHHHHHHHHHHHHHTT-HHHHH-S----HHHHHHHHHHHTTHHHHHHHHHHHGGGGGSTTHHHHHHHHHHHHHHHHHHTHHHHHHHT--HHHHHHHHHHTHHHHHHHHHHHHHHHTSTTTGGGHHHHHHHHHHHHHHHHHHTTTTGGG-TTHHHHHHHHHSS-----

Radius of gyration: 27.23 Å; Cα contacts (8 Å, |Δi|>4): 529; chains: 2; bounding box: 57×108×63 Å

Solvent-accessible surface area (backbone atoms only — not comparable to full-atom values): 26294 Å² total; per-residue (Å²): 132,84,60,39,35,57,50,5,40,55,52,44,70,72,34,66,70,54,49,61,64,48,46,53,55,51,50,49,47,51,52,48,48,55,48,40,49,55,51,36,53,69,63,44,28,61,62,41,22,53,54,36,36,74,73,67,41,56,67,69,58,14,47,47,50,19,51,43,49,43,44,50,50,40,27,52,54,49,48,54,45,41,49,48,56,46,42,45,54,41,48,52,49,27,47,49,52,34,37,78,73,70,42,42,70,52,65,68,50,84,72,67,65,54,54,53,56,46,45,52,48,41,43,62,60,49,50,40,65,55,52,50,49,50,51,60,54,44,50,58,32,66,63,29,76,72,54,16,54,52,50,44,33,55,73,44,4,44,58,50,30,52,60,61,37,45,62,58,34,42,57,70,66,52,51,71,71,53,46,51,50,54,44,65,77,36,43,66,62,34,29,52,44,13,28,47,38,42,50,53,37,51,26,66,92,53,8,68,68,37,55,55,18,32,32,4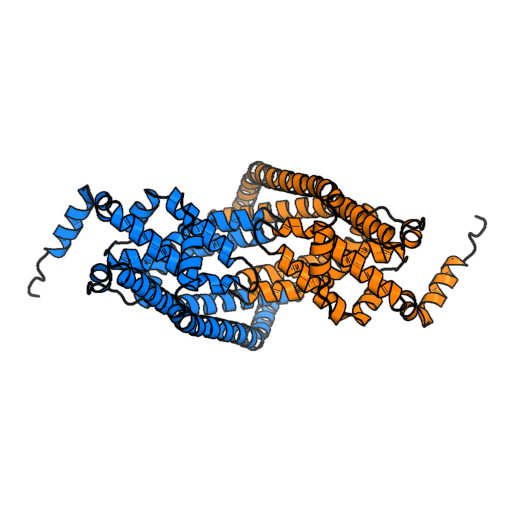0,10,42,35,52,49,50,49,51,42,49,72,77,52,61,65,67,80,67,38,81,75,65,48,55,52,53,57,50,62,69,63,52,69,85,68,87,121,130,84,61,40,34,56,50,5,40,53,51,45,70,72,33,65,72,55,49,62,63,47,46,50,54,52,50,48,49,50,51,49,49,53,48,40,50,54,51,37,54,69,61,45,28,61,62,42,21,53,56,36,35,75,73,68,40,56,67,70,57,14,46,48,50,18,51,42,50,41,44,52,50,41,28,51,54,49,49,53,45,43,49,49,57,45,43,47,53,43,47,54,51,26,46,48,52,33,38,75,72,70,40,41,69,51,66,68,49,84,71,68,64,53,56,52,57,46,43,51,49,41,41,63,59,54,47,40,66,56,54,50,49,50,52,61,55,43,52,59,31,66,63,27,76,73,54,17,54,54,52,45,33,55,72,45,4,43,59,50,31,51,61,62,38,45,62,57,34,42,58,70,65,51,52,70,71,53,47,52,51,54,44,65,76,37,44,67,61,34,29,52,43,12,27,48,38,42,49,53,37,50,25,66,90,55,9,67,67,37,55,58,16,32,33,42,9,42,36,52,50,50,51,50,41,49,72,75,53,60,65,67,81,66,37,80,76,63,45,56,52,53,57,49,62,67,62,50,68,84,66,87,120

Sequence (506 aa):
MPFYALKGVAYFLGHPHLWKQAAFPLLLTLAFSIFSVFLLFAWTLRPQESWMAEKGLPSVLSWIFAVIFVIVEIFLVTLLYAFLVLEYFKDKVFAYVLREKGYAALVDRDTQESAVVRVCTSFFRLDAIFHVILLIVSLPLHLIPVIGSIVYAWLHSTFMAWESHLYYFDLKGLGFKQQQRWISQRKFQYSSFGFQMLLLQMIPLVGPLFIFSNTCGAALLAIKMEREGGDKWVDEEDDEALLANKKAPYGTVMPFYALKGVAYFLGHPHLWKQAAFPLLLTLAFSIFSVFLLFAWTLRPQESWMAEKGLPSVLSWIFAVIFVIVEIFLVTLLYAFLVLEYFKDKVFAYVLREKGYAALVDRDTQESAVVRVCTSFFRLDAIFHVILLIVSLPLHLIPVIGSIVYAWLHSTFMAWESHLYYFDLKGLGFKQQQRWISQRKFQYSSFGFQMLLLQMIPLVGPLFIFSNTCGAALLAIKMEREGGDKWVDEEDDEALLANKKAPYGTV

pLDDT: mean 80.36, std 15.71, range [25.3, 97.81]

InterPro domains:
  IPR052786 Outer_spore_wall_assembly [PTHR34292] (3-230)
  IPR059112 Sulfate transporter CysZ/Etoposide-induced protein 2.4 [PF07264] (4-210)